Protein AF-A0A2R4MXK0-F1 (afdb_monomer)

pLDDT: mean 84.76, std 13.74, range [24.78, 97.94]

Solvent-accessible surface area (backbone atoms only — not comparable to full-atom values): 37571 Å² total; per-residue (Å²): 136,87,90,78,90,90,86,92,81,89,87,82,82,82,72,94,81,82,77,87,75,90,86,80,91,80,87,75,69,45,82,48,77,70,31,70,58,79,66,40,76,41,74,55,55,60,46,66,41,30,32,40,32,43,76,44,57,51,35,24,49,72,83,42,78,42,73,42,46,99,88,19,41,34,66,49,77,46,80,52,59,78,40,78,43,78,44,44,35,43,35,47,42,97,91,43,78,50,79,50,78,44,42,32,32,26,51,80,78,60,40,43,82,48,72,72,33,66,54,72,70,31,82,39,70,53,54,50,50,68,38,31,31,38,49,46,74,73,49,49,64,46,41,24,53,73,82,43,80,48,93,66,61,76,84,42,51,51,48,77,44,77,50,70,75,62,53,77,41,81,37,82,45,40,41,34,42,26,28,73,88,68,40,61,36,76,48,75,43,37,36,30,27,49,70,65,34,46,79,48,75,72,29,68,54,82,61,40,74,39,63,49,51,53,48,63,41,30,32,38,47,42,51,52,81,45,37,26,52,72,85,41,80,53,76,70,57,100,42,36,36,74,47,79,44,79,52,52,94,84,40,45,63,49,44,35,39,30,24,38,89,98,43,71,34,78,51,76,39,45,36,38,58,49,41,64,67,43,78,47,68,70,32,70,47,65,71,34,76,40,44,49,53,57,42,62,40,32,28,37,53,46,32,68,97,72,33,73,91,40,48,39,32,48,83,87,44,79,32,60,34,39,86,84,23,39,36,64,44,70,75,46,74,54,57,79,40,82,34,79,49,45,40,35,36,74,57,100,90,44,80,46,76,50,75,34,40,35,30,27,41,46,62,80,45,70,70,42,63,41,80,43,63,49,41,39,76,26,46,78,47,66,35,23,82,54,44,34,33,41,39,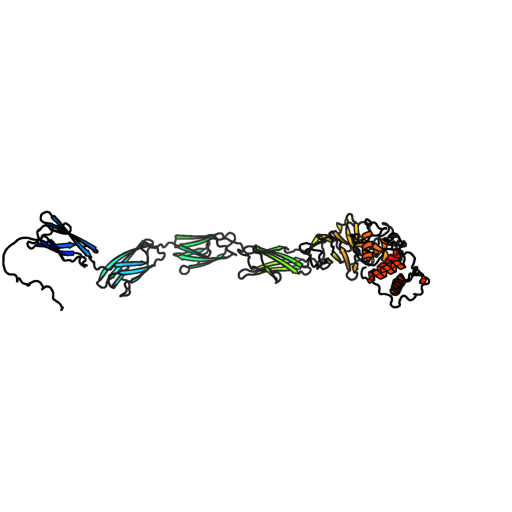39,56,60,70,62,38,88,43,85,51,50,39,37,43,28,26,44,58,63,87,83,53,63,73,59,88,63,50,62,44,80,34,34,67,32,33,38,38,41,69,50,53,80,75,37,36,38,40,34,36,41,44,51,84,88,61,50,75,67,43,62,57,9,38,18,34,25,39,54,78,57,96,24,41,68,45,50,47,38,21,29,44,38,80,90,78,38,31,34,35,28,65,38,70,41,56,47,39,34,30,32,32,20,38,68,61,82,35,78,67,36,65,92,39,98,40,32,72,42,44,44,34,32,43,26,17,54,31,41,76,58,80,48,99,64,40,55,54,43,79,42,65,34,28,42,45,56,49,26,40,29,51,18,34,64,69,63,52,65,65,39,86,65,90,82,74,85,36,83,72,57,58,88,84,41,87,58,42,26,22,43,48,31,28,37,75,72,64,43,47,74,61,79,52,95,52,28,56,56,43,82,44,66,34,27,39,35,58,50,36,38,30,51,30,54,68,62,64,55,71,77,44,92,72,79,48,70,83,86,75,38,79,51,53,86,66,44,52,79,87,27,39,46,30,48,42,35,34,43,76,70,62,71,49,79,48,83,45,93,49,32,59,57,38,75,40,64,32,23,43,34,62,48,28,50,49,49,49,54,46,28,48,76,70,68,42,83

Mean predicted aligned error: 18.66 Å

Radius of gyration: 63.85 Å; Cα contacts (8 Å, |Δi|>4): 1465; chains: 1; bounding box: 92×84×189 Å

Secondary structure (DSSP, 8-state):
-------S---S-----------------EEEEEESPTT-EESSSEEEEEEEEES-SEEEETTEEEPPPTTSEEEEEEE--SEEEEEEEEEEETTEEEEEEEEEEE-----EEEEEESPTTEEESSSEEEEEEEEESS-EEEEEETTEEE---TT-SEEEEEEE-PPSEEEEEEEEEEETTS-EEEEEEEEEE--S-EEEEEESPTTPEEPSSEEEEEEEEES-SEEEETTEEE--BTTEEEEEEE--TT-SEEEEEEEETTEEEEEEEE-EE----EEEEEESPTTEEES-SEEEEEEEEES-S--TT-EEEETTEEEEPPTTSEEEEEEEE--SEEEEEEEEEE-SS-EEEEEEEEEE-SSPPTT-EEEE---TT-EEEEEGGGTEEEEE-TTS--SS--EEEEEPPGGGS---SSSEEEEEEEEEEES--TT-EEEEEEPPTT--HHHHHTEEEEEE-STT-EEE---EEETTTTEEEEEE-SSEEEEEEEE----TTTTT-TTHHHHHHHHTTTSS--SSSS---TTSBPBHHHHHHHHHHHTTPPP--S--S--TT--TT-TTHHHHHHHHHTTS----BTTB--TTSBPBHHHHHHHHHHHTTPPPPTTS----S-TTGGGS-GGGHHHHHHHHHTTS---SBTTB--TTSBPBHHHHHHHHHHHHHHTT--

Sequence (678 aa):
MKRQRWLSLILLLLVWLGTGSALSQGAEVALVVESPLEGARVTTGQIDVRGYLRGSTELTVNGNTVSVGSDGSWITQIQLTPGANRIELVARISGQTLKKYLNLFYADGLPVITINQPADQGLVRASSLNLTGEVAEGVLAAVYLNGSQQSVTTGVNTFNLTLSGLKPGANNIKVSAVDSEGDSREKNLTVWYDDSPALEVTEPGPGQQINGNTVVVKGKAWNVDKLLINDQQVSVSGNSFSYTLVVNDKTDKITLVGSKGNRSVTVEIQVKYAGKPELVIDSPGSGSKVYSNVISISGHLLGLADYSGLEAVVNKNKYSFNTRGYFTADNILLKPGKNTVKVEVKTANLTLSKSIDIYYIEQPQTGASIRLQPAISGGNFKLWGGMVQLTVPPGVFSGNEYLRVRSENPRDYTISGGGRVFAGPVLSIEGLGEQGVTLTVKTAPGLSSEQGRRLDLYRYNGDGNWEPLAGVADSRKGTVTAWLPGNGVYAVLADVRVYADVEGHWAQEDIEALLARGIMSPDSSTSFRPDRALTRAELAVILAKALGLQPLNNNYLYFTDLSTGDARYPYIQAVIRAGYMKGTGNGRFNPYGTVTRAEFMTILSRAGNWAAARDGGTSPGFRDWAQVPWWAKNAITVALQKGYINGVKPGVLAPRAAITKAQAARLLVKMMTELKRI

Organism: Carboxydocella thermautotrophica (NCBI:txid178899)

Nearest PDB structures (foldseek):
  1e07-assembly1_A  TM=2.301E-01  e=1.152E-09  Homo sapiens
  9flv-assembly1_A  TM=2.576E-01  e=3.084E-08  Aureispira sp. CCB-QB1
  7uwu-assembly2_B  TM=2.288E-01  e=1.060E-04  Ruminococcus bromii L2-63
  7uwu-assembly1_A  TM=2.225E-01  e=1.588E-04  Ruminococcus bromii L2-63
  7uwv-assembly1_A  TM=1.871E-01  e=9.579E-05  Ruminococcus bromii L2-63

InterPro domains:
  IPR001119 S-layer homology domain [PF00395] (499-540)
  IPR001119 S-layer homology domain [PF00395] (559-600)
  IPR001119 S-layer homology domain [PF00395] (622-665)
  IPR001119 S-layer homology domain [PS51272] (494-557)
  IPR001119 S-layer homology domain [PS51272] (558-618)
  IPR001119 S-layer homology domain [PS51272] (619-678)
  IPR013783 Immunoglobulin-like fold [G3DSA:2.60.40.10] (28-104)
  IPR013783 Immunoglobulin-like fold [G3DSA:2.60.40.10] (110-193)
  IPR013783 Immunoglobulin-like fold [G3DSA:2.60.40.10] (195-273)
  IPR013783 Immunoglobulin-like fold [G3DSA:2.60.40.10] (275-361)
  IPR051465 Cell Envelope Structural Component [PTHR43308] (480-563)

Structure (mmCIF, N/CA/C/O backbone):
data_AF-A0A2R4MXK0-F1
#
_entry.id   AF-A0A2R4MXK0-F1
#
loop_
_atom_site.group_PDB
_atom_site.id
_atom_site.type_symbol
_atom_site.label_atom_id
_atom_site.label_alt_id
_atom_site.label_comp_id
_atom_site.label_asym_id
_atom_site.label_entity_id
_atom_site.label_seq_id
_atom_site.pdbx_PDB_ins_code
_atom_site.Cartn_x
_atom_site.Cartn_y
_atom_site.Cartn_z
_atom_site.occupancy
_atom_site.B_iso_or_equiv
_atom_site.auth_seq_id
_atom_site.auth_comp_id
_atom_site.auth_asym_id
_atom_site.auth_atom_id
_atom_site.pdbx_PDB_model_num
ATOM 1 N N . MET A 1 1 ? -18.598 12.485 127.516 1.00 31.27 1 MET A N 1
ATOM 2 C CA . MET A 1 1 ? -17.846 12.460 128.793 1.00 31.27 1 MET A CA 1
ATOM 3 C C . MET A 1 1 ? -16.493 13.145 128.605 1.00 31.27 1 MET A C 1
ATOM 5 O O . MET A 1 1 ? -15.719 12.673 127.793 1.00 31.27 1 MET A O 1
ATOM 9 N N . LYS A 1 2 ? -16.238 14.189 129.412 1.00 30.92 2 LYS A N 1
ATOM 10 C CA . LYS A 1 2 ? -14.947 14.818 129.794 1.00 30.92 2 LYS A CA 1
ATOM 11 C C . LYS A 1 2 ? -14.123 15.635 128.766 1.00 30.92 2 LYS A C 1
ATOM 13 O O . LYS A 1 2 ? -13.623 15.092 127.796 1.00 30.92 2 LYS A O 1
ATOM 18 N N . ARG A 1 3 ? -13.829 16.877 129.223 1.00 30.16 3 ARG A N 1
ATOM 19 C CA . ARG A 1 3 ? -12.851 17.919 128.790 1.00 30.16 3 ARG A CA 1
ATOM 20 C C . ARG A 1 3 ? -13.340 18.806 127.633 1.00 30.16 3 ARG A C 1
ATOM 22 O O . ARG A 1 3 ? -13.665 18.267 126.596 1.00 30.16 3 ARG A O 1
ATOM 29 N N . GLN A 1 4 ? -13.462 20.137 127.708 1.00 29.77 4 GLN A N 1
ATOM 30 C CA . GLN A 1 4 ? -13.053 21.250 128.604 1.00 29.77 4 GLN A CA 1
ATOM 31 C C . GLN A 1 4 ? -14.028 22.416 128.262 1.00 29.77 4 GLN A C 1
ATOM 33 O O . GLN A 1 4 ? -14.260 22.642 127.086 1.00 29.77 4 GLN A O 1
ATOM 38 N N . ARG A 1 5 ? -14.835 23.046 129.135 1.00 30.55 5 ARG A N 1
ATOM 39 C CA . ARG A 1 5 ? -14.575 24.025 130.218 1.00 30.55 5 ARG A CA 1
ATOM 40 C C . ARG A 1 5 ? -13.545 25.127 129.886 1.00 30.55 5 ARG A C 1
ATOM 42 O O . ARG A 1 5 ? -12.408 24.794 129.589 1.00 30.55 5 ARG A O 1
ATOM 49 N N . TRP A 1 6 ? -13.968 26.378 130.142 1.00 26.81 6 TRP A N 1
ATOM 50 C CA . TRP A 1 6 ? -13.219 27.643 130.334 1.00 26.81 6 TRP A CA 1
ATOM 51 C C . TRP A 1 6 ? -13.165 28.634 129.157 1.00 26.81 6 TRP A C 1
ATOM 53 O O . TRP A 1 6 ? -12.230 28.602 128.373 1.00 26.81 6 TRP A O 1
ATOM 63 N N . LEU A 1 7 ? -14.129 29.569 129.110 1.00 27.81 7 LEU A N 1
ATOM 64 C CA . LEU A 1 7 ? -13.904 31.034 129.139 1.00 27.81 7 LEU A CA 1
ATOM 65 C C . LEU A 1 7 ? -15.253 31.781 129.058 1.00 27.81 7 LEU A C 1
ATOM 67 O O . LEU A 1 7 ? -15.588 32.457 128.095 1.00 27.81 7 LEU A O 1
ATOM 71 N N . SER A 1 8 ? -16.044 31.653 130.122 1.00 28.61 8 SER A N 1
ATOM 72 C CA . SER A 1 8 ? -17.134 32.579 130.456 1.00 28.61 8 SER A CA 1
ATOM 73 C C . SER A 1 8 ? -16.864 33.085 131.869 1.00 28.61 8 SER A C 1
ATOM 75 O O . SER A 1 8 ? -17.585 32.762 132.803 1.00 28.61 8 SER A O 1
ATOM 77 N N . LEU A 1 9 ? -15.709 33.732 132.045 1.00 28.45 9 LEU A N 1
ATOM 78 C CA . LEU A 1 9 ? -15.285 34.344 133.307 1.00 28.45 9 LEU A CA 1
ATOM 79 C C . LEU A 1 9 ? -14.120 35.321 133.064 1.00 28.45 9 LEU A C 1
ATOM 81 O O . LEU A 1 9 ? -13.025 35.161 133.584 1.00 28.45 9 LEU A O 1
ATOM 85 N N . ILE A 1 10 ? -14.367 36.332 132.233 1.00 30.06 10 ILE A N 1
ATOM 86 C CA . ILE A 1 10 ? -13.668 37.623 132.284 1.00 30.06 10 ILE A CA 1
ATOM 87 C C . ILE A 1 10 ? -14.752 38.676 132.076 1.00 30.06 10 ILE A C 1
ATOM 89 O O . ILE A 1 10 ? -15.032 39.032 130.941 1.00 30.06 10 ILE A O 1
ATOM 93 N N . LEU A 1 11 ? -15.429 39.073 133.158 1.00 28.28 11 LEU A N 1
ATOM 94 C CA . LEU A 1 11 ? -15.856 40.457 133.416 1.00 28.28 11 LEU A CA 1
ATOM 95 C C . LEU A 1 11 ? -16.577 40.550 134.778 1.00 28.28 11 LEU A C 1
ATOM 97 O O . LEU A 1 11 ? -17.761 40.841 134.878 1.00 28.28 11 LEU A O 1
ATOM 101 N N . LEU A 1 12 ? -15.836 40.304 135.859 1.00 27.31 12 LEU A N 1
ATOM 102 C CA . LEU A 1 12 ? -16.063 40.978 137.138 1.00 27.31 12 LEU A CA 1
ATOM 103 C C . LEU A 1 12 ? -14.672 41.358 137.680 1.00 27.31 12 LEU A C 1
ATOM 105 O O . LEU A 1 12 ? -13.827 40.483 137.838 1.00 27.31 12 LEU A O 1
ATOM 109 N N . LEU A 1 13 ? -14.467 42.655 137.946 1.00 24.78 13 LEU A N 1
ATOM 110 C CA . LEU A 1 13 ? -13.301 43.311 138.574 1.00 24.78 13 LEU A CA 1
ATOM 111 C C . LEU A 1 13 ? -12.012 43.548 137.743 1.00 24.78 13 LEU A C 1
ATOM 113 O O . LEU A 1 13 ? -10.981 42.920 137.953 1.00 24.78 13 LEU A O 1
ATOM 117 N N . LEU A 1 14 ? -12.027 44.616 136.939 1.00 29.86 14 LEU A N 1
ATOM 118 C CA . LEU A 1 14 ? -11.193 45.806 137.203 1.00 29.86 14 LEU A CA 1
ATOM 119 C C . LEU A 1 14 ? -12.194 46.886 137.674 1.00 29.86 14 LEU A C 1
ATOM 121 O O . LEU A 1 14 ? -13.097 47.237 136.925 1.00 29.86 14 LEU A O 1
ATOM 125 N N . VAL A 1 15 ? -12.283 47.213 138.973 1.00 29.09 15 VAL A N 1
ATOM 126 C CA . VAL A 1 15 ? -11.444 48.235 139.637 1.00 29.09 15 VAL A CA 1
ATOM 127 C C . VAL A 1 15 ? -11.585 49.544 138.842 1.00 29.09 15 VAL A C 1
ATOM 129 O O . VAL A 1 15 ? -10.929 49.715 137.828 1.00 29.09 15 VAL A O 1
ATOM 132 N N . TRP A 1 16 ? -12.507 50.466 139.135 1.00 25.34 16 TRP A N 1
ATOM 133 C CA . TRP A 1 16 ? -12.714 51.163 140.414 1.00 25.34 16 TRP A CA 1
ATOM 134 C C . TRP A 1 16 ? -11.424 51.338 141.223 1.00 25.34 16 TRP A C 1
ATOM 136 O O . TRP A 1 16 ? -11.273 50.781 142.302 1.00 25.34 16 TRP A O 1
ATOM 146 N N . LEU A 1 17 ? -10.488 52.114 140.672 1.00 26.23 17 LEU A N 1
ATOM 147 C CA . LEU A 1 17 ? -9.588 52.984 141.431 1.00 26.23 17 LEU A CA 1
ATOM 148 C C . LEU A 1 17 ? -9.514 54.317 140.678 1.00 26.23 17 LEU A C 1
ATOM 150 O O . LEU A 1 17 ? -9.030 54.388 139.555 1.00 26.23 17 LEU A O 1
ATOM 154 N N . GLY A 1 18 ? -10.078 55.346 141.299 1.00 25.62 18 GLY A N 1
ATOM 155 C CA . GLY A 1 18 ? -10.269 56.677 140.729 1.00 25.62 18 GLY A CA 1
ATOM 156 C C . GLY A 1 18 ? -11.284 57.447 141.563 1.00 25.62 18 GLY A C 1
ATOM 157 O O . GLY A 1 18 ? -12.409 57.683 141.144 1.00 25.62 18 GLY A O 1
ATOM 158 N N . THR A 1 19 ? -10.889 57.710 142.803 1.00 31.64 19 THR A N 1
ATOM 159 C CA . THR A 1 19 ? -11.546 58.519 143.834 1.00 31.64 19 THR A CA 1
ATOM 160 C C . THR A 1 19 ? -12.061 59.872 143.331 1.00 31.64 19 THR A C 1
ATOM 162 O O . THR A 1 19 ? -11.397 60.466 142.496 1.00 31.64 19 THR A O 1
ATOM 165 N N . GLY A 1 20 ? -13.161 60.368 143.923 1.00 25.83 20 GLY A N 1
ATOM 166 C CA . GLY A 1 20 ? -13.519 61.788 144.145 1.00 25.83 20 GLY A CA 1
ATOM 167 C C . GLY A 1 20 ? -13.175 62.811 143.045 1.00 25.83 20 GLY A C 1
ATOM 168 O O . GLY A 1 20 ? -12.022 63.078 142.755 1.00 25.83 20 GLY A O 1
ATOM 169 N N . SER A 1 21 ? -14.106 63.572 142.485 1.00 28.80 21 SER A N 1
ATOM 170 C CA . SER A 1 21 ? -15.237 64.239 143.132 1.00 28.80 21 SER A CA 1
ATOM 171 C C . SER A 1 21 ? -16.266 64.580 142.055 1.00 28.80 21 SER A C 1
ATOM 173 O O . SER A 1 21 ? -15.908 64.735 140.895 1.00 28.80 21 SER A O 1
ATOM 175 N N . ALA A 1 22 ? -17.529 64.662 142.459 1.00 35.00 22 ALA A N 1
ATOM 176 C CA . ALA A 1 22 ? -18.710 64.923 141.644 1.00 35.00 22 ALA A CA 1
ATOM 177 C C . ALA A 1 22 ? -18.566 65.951 140.495 1.00 35.00 22 ALA A C 1
ATOM 179 O O . ALA A 1 22 ? -17.765 66.879 140.582 1.00 35.00 22 ALA A O 1
ATOM 180 N N . LEU A 1 23 ? -19.522 65.833 139.550 1.00 28.16 23 LEU A N 1
ATOM 181 C CA . LEU A 1 23 ? -19.864 66.691 138.392 1.00 28.16 23 LEU A CA 1
ATOM 182 C C . LEU A 1 23 ? -19.216 66.202 137.074 1.00 28.16 23 LEU A C 1
ATOM 184 O O . LEU A 1 23 ? -18.028 65.935 137.042 1.00 28.16 23 LEU A O 1
ATOM 188 N N . SER A 1 24 ? -19.883 66.046 135.926 1.00 30.84 24 SER A N 1
ATOM 189 C CA . SER A 1 24 ? -21.274 66.267 135.505 1.00 30.84 24 SER A CA 1
ATOM 190 C C . SER A 1 24 ? -21.429 65.836 134.028 1.00 30.84 24 SER A C 1
ATOM 192 O O . SER A 1 24 ? -20.522 66.079 133.245 1.00 30.84 24 SER A O 1
ATOM 194 N N . GLN A 1 25 ? -22.594 65.276 133.672 1.00 35.97 25 GLN A N 1
ATOM 195 C CA . GLN A 1 25 ? -23.318 65.393 132.384 1.00 35.97 25 GLN A CA 1
ATOM 196 C C . GLN A 1 25 ? -22.587 65.254 131.025 1.00 35.97 25 GLN A C 1
ATOM 198 O O . GLN A 1 25 ? -21.824 66.118 130.613 1.00 35.97 25 GLN A O 1
ATOM 203 N N . GLY A 1 26 ? -23.022 64.251 130.244 1.00 37.62 26 GLY A N 1
ATOM 204 C CA . GLY A 1 26 ? -22.873 64.189 128.782 1.00 37.62 26 GLY A CA 1
ATOM 205 C C . GLY A 1 26 ? -23.032 62.769 128.220 1.00 37.62 26 GLY A C 1
ATOM 206 O O . GLY A 1 26 ? -22.044 62.147 127.857 1.00 37.62 26 GLY A O 1
ATOM 207 N N . ALA A 1 27 ? -24.248 62.208 128.199 1.00 44.72 27 ALA A N 1
ATOM 208 C CA . ALA A 1 27 ? -24.494 60.857 127.678 1.00 44.72 27 ALA A CA 1
ATOM 209 C C . ALA A 1 27 ? -24.364 60.813 126.139 1.00 44.72 27 ALA A C 1
ATOM 211 O O . ALA A 1 27 ? -25.255 61.276 125.429 1.00 44.72 27 ALA A O 1
ATOM 212 N N . GLU A 1 28 ? -23.261 60.256 125.631 1.00 57.94 28 GLU A N 1
ATOM 213 C CA . GLU A 1 28 ? -23.037 60.010 124.201 1.00 57.94 28 GLU A CA 1
ATOM 214 C C . GLU A 1 28 ? -23.981 58.903 123.688 1.00 57.94 28 GLU A C 1
ATOM 216 O O . GLU A 1 28 ? -24.135 57.840 124.298 1.00 57.94 28 GLU A O 1
ATOM 221 N N . VAL A 1 29 ? -24.671 59.190 122.586 1.00 64.81 29 VAL A N 1
ATOM 222 C CA . VAL A 1 29 ? -25.724 58.361 121.987 1.00 64.81 29 VAL A CA 1
ATOM 223 C C . VAL A 1 29 ? -25.094 57.323 121.046 1.00 64.81 29 VAL A C 1
ATOM 225 O O . VAL A 1 29 ? -24.342 57.707 120.156 1.00 64.81 29 VAL A O 1
ATOM 228 N N . ALA A 1 30 ? -25.400 56.023 121.184 1.00 78.56 30 ALA A N 1
ATOM 229 C CA . ALA A 1 30 ? -24.770 54.968 120.367 1.00 78.56 30 ALA A CA 1
ATOM 230 C C . ALA A 1 30 ? -25.658 53.729 120.144 1.00 78.56 30 ALA A C 1
ATOM 232 O O . ALA A 1 30 ? -26.300 53.267 121.085 1.00 78.56 30 ALA A O 1
ATOM 233 N N . LEU A 1 31 ? -25.627 53.153 118.928 1.00 86.75 31 LEU A N 1
ATOM 234 C CA . LEU A 1 31 ? -26.217 51.848 118.569 1.00 86.75 31 LEU A CA 1
ATOM 235 C C . LEU A 1 31 ? -25.108 50.830 118.236 1.00 86.75 31 LEU A C 1
ATOM 237 O O . LEU A 1 31 ? -24.408 50.970 117.229 1.00 86.75 31 LEU A O 1
ATOM 241 N N . VAL A 1 32 ? -24.971 49.783 119.051 1.00 86.88 32 VAL A N 1
ATOM 242 C CA . VAL A 1 32 ? -23.939 48.738 118.929 1.00 86.88 32 VAL A CA 1
ATOM 243 C C . VAL A 1 32 ? -24.594 47.362 118.794 1.00 86.88 32 VAL A C 1
ATOM 245 O O . VAL A 1 32 ? -25.560 47.075 119.490 1.00 86.88 32 VAL A O 1
ATOM 248 N N . VAL A 1 33 ? -24.052 46.514 117.911 1.00 88.25 33 VAL A N 1
ATOM 249 C CA . VAL A 1 33 ? -24.412 45.089 117.776 1.00 88.25 33 VAL A CA 1
ATOM 250 C C . VAL A 1 33 ? -23.239 44.278 118.303 1.00 88.25 33 VAL A C 1
ATOM 252 O O . VAL A 1 33 ? -22.118 44.479 117.838 1.00 88.25 33 VAL A O 1
ATOM 255 N N . GLU A 1 34 ? -23.491 43.403 119.267 1.00 89.12 34 GLU A N 1
ATOM 256 C CA . GLU A 1 34 ? -22.467 42.576 119.912 1.00 89.12 34 GLU A CA 1
ATOM 257 C C . GLU A 1 34 ? -22.385 41.177 119.301 1.00 89.12 34 GLU A C 1
ATOM 259 O O . GLU A 1 34 ? -21.306 40.593 119.218 1.00 89.12 34 GLU A O 1
ATOM 264 N N . SER A 1 35 ? -23.519 40.613 118.882 1.00 84.56 35 SER A N 1
ATOM 265 C CA . SER A 1 35 ? -23.573 39.253 118.354 1.00 84.56 35 SER A CA 1
ATOM 266 C C . SER A 1 35 ? -24.806 39.054 117.462 1.00 84.56 35 SER A C 1
ATOM 268 O O . SER A 1 35 ? -25.861 39.585 117.812 1.00 84.56 35 SER A O 1
ATOM 270 N N . PRO A 1 36 ? -24.703 38.289 116.356 1.00 89.06 36 PRO A N 1
ATOM 271 C CA . PRO A 1 36 ? -23.458 37.758 115.798 1.00 89.06 36 PRO A CA 1
ATOM 272 C C . PRO A 1 36 ? -22.573 38.860 115.193 1.00 89.06 36 PRO A C 1
ATOM 274 O O . PRO A 1 36 ? -23.002 39.998 115.010 1.00 89.06 36 PRO A O 1
ATOM 277 N N . LEU A 1 37 ? -21.309 38.516 114.926 1.00 87.81 37 LEU A N 1
ATOM 278 C CA . LEU A 1 37 ? -20.359 39.410 114.261 1.00 87.81 37 LEU A CA 1
ATOM 279 C C . LEU A 1 37 ? -20.675 39.518 112.761 1.00 87.81 37 LEU A C 1
ATOM 281 O O . LEU A 1 37 ? -21.205 38.584 112.159 1.00 87.81 37 LEU A O 1
ATOM 285 N N . GLU A 1 38 ? -20.305 40.646 112.156 1.00 87.44 38 GLU A N 1
ATOM 286 C CA . GLU A 1 38 ? -20.416 40.866 110.709 1.00 87.44 38 GLU A CA 1
ATOM 287 C C . GLU A 1 38 ? -19.688 39.761 109.923 1.00 87.44 38 GLU A C 1
ATOM 289 O O . GLU A 1 38 ? -18.523 39.464 110.187 1.00 87.44 38 GLU A O 1
ATOM 294 N N . GLY A 1 39 ? -20.377 39.152 108.957 1.00 83.44 39 GLY A N 1
ATOM 295 C CA . GLY A 1 39 ? -19.856 38.093 108.089 1.00 83.44 39 GLY A CA 1
ATOM 296 C C . GLY A 1 39 ? -19.910 36.675 108.667 1.00 83.44 39 GLY A C 1
ATOM 297 O O . GLY A 1 39 ? -19.369 35.755 108.050 1.00 83.44 39 GLY A O 1
ATOM 298 N N . ALA A 1 40 ? -20.538 36.460 109.827 1.00 81.19 40 ALA A N 1
ATOM 299 C CA . ALA A 1 40 ? -20.591 35.139 110.453 1.00 81.19 40 ALA A CA 1
ATOM 300 C C . ALA A 1 40 ? -21.249 34.072 109.549 1.00 81.19 40 ALA A C 1
ATOM 302 O O . ALA A 1 40 ? -22.261 34.320 108.889 1.00 81.19 40 ALA A O 1
ATOM 303 N N . ARG A 1 41 ? -20.689 32.854 109.559 1.00 80.00 41 ARG A N 1
ATOM 304 C CA . ARG A 1 41 ? -21.346 31.652 109.028 1.00 80.00 41 ARG A CA 1
ATOM 305 C C . ARG A 1 41 ? -22.075 30.944 110.156 1.00 80.00 41 ARG A C 1
ATOM 307 O O . ARG A 1 41 ? -21.473 30.653 111.187 1.00 80.00 41 ARG A O 1
ATOM 314 N N . VAL A 1 42 ? -23.353 30.670 109.947 1.00 79.44 42 VAL A N 1
ATOM 315 C CA . VAL A 1 42 ? -24.214 29.993 110.915 1.00 79.44 42 VAL A CA 1
ATOM 316 C C . VAL A 1 42 ? -24.807 28.741 110.287 1.00 79.44 42 VAL A C 1
ATOM 318 O O . VAL A 1 42 ? -24.956 28.651 109.070 1.00 79.44 42 VAL A O 1
ATOM 321 N N . THR A 1 43 ? -25.118 27.760 111.123 1.00 74.12 43 THR A N 1
ATOM 322 C CA . THR A 1 43 ? -25.694 26.470 110.715 1.00 74.12 43 THR A CA 1
ATOM 323 C C . THR A 1 43 ? -27.136 26.309 111.188 1.00 74.12 43 THR A C 1
ATOM 325 O O . THR A 1 43 ? -27.744 25.260 111.003 1.00 74.12 43 THR A O 1
ATOM 328 N N . THR A 1 44 ? -27.710 27.351 111.796 1.00 76.50 44 THR A N 1
ATOM 329 C CA . THR A 1 44 ? -29.104 27.379 112.239 1.00 76.50 44 THR A CA 1
ATOM 330 C C . THR A 1 44 ? -29.860 28.474 111.499 1.00 76.50 44 THR A C 1
ATOM 332 O O . THR A 1 44 ? -29.380 29.600 111.370 1.00 76.50 44 THR A O 1
ATOM 335 N N . GLY A 1 45 ? -31.074 28.156 111.047 1.00 79.19 45 GLY A N 1
ATOM 336 C CA . GLY A 1 45 ? -31.955 29.103 110.358 1.00 79.19 45 GLY A CA 1
ATOM 337 C C . GLY A 1 45 ? -32.566 30.165 111.266 1.00 79.19 45 GLY A C 1
ATOM 338 O O . GLY A 1 45 ? -33.280 31.027 110.787 1.00 79.19 45 GLY A O 1
ATOM 339 N N . GLN A 1 46 ? -32.291 30.135 112.567 1.00 87.00 46 GLN A N 1
ATOM 340 C CA . GLN A 1 46 ? -32.760 31.130 113.519 1.00 87.00 46 GLN A CA 1
ATOM 341 C C . GLN A 1 46 ? -31.605 31.508 114.447 1.00 87.00 46 GLN A C 1
ATOM 343 O O . GLN A 1 46 ? -30.916 30.627 114.971 1.00 87.00 46 GLN A O 1
ATOM 348 N N . ILE A 1 47 ? -31.378 32.807 114.626 1.00 90.25 47 ILE A N 1
ATOM 349 C CA . ILE A 1 47 ? -30.273 33.346 115.428 1.00 90.25 47 ILE A CA 1
ATOM 350 C C . ILE A 1 47 ? -30.755 34.469 116.341 1.00 90.25 47 ILE A C 1
ATOM 352 O O . ILE A 1 47 ? -31.676 35.203 115.993 1.00 90.25 47 ILE A O 1
ATOM 356 N N . ASP A 1 48 ? -30.088 34.644 117.478 1.00 91.25 48 ASP A N 1
ATOM 357 C CA . ASP A 1 48 ? -30.276 35.823 118.318 1.00 91.25 48 ASP A CA 1
ATOM 358 C C . ASP A 1 48 ? -29.311 36.928 117.890 1.00 91.25 48 ASP A C 1
ATOM 360 O O . ASP A 1 48 ? -28.093 36.735 117.880 1.00 91.25 48 ASP A O 1
ATOM 364 N N . VAL A 1 49 ? -29.859 38.099 117.575 1.00 91.31 49 VAL A N 1
ATOM 365 C CA . VAL A 1 49 ? -29.110 39.336 117.358 1.00 91.31 49 VAL A CA 1
ATOM 366 C C . VAL A 1 49 ? -29.264 40.210 118.595 1.00 91.31 49 VAL A C 1
ATOM 368 O O . VAL A 1 49 ? -30.380 40.540 118.994 1.00 91.31 49 VAL A O 1
ATOM 371 N N . ARG A 1 50 ? -28.148 40.592 119.211 1.00 93.06 50 ARG A N 1
ATOM 372 C CA . ARG A 1 50 ? -28.119 41.365 120.460 1.00 93.06 50 ARG A CA 1
ATOM 373 C C . ARG A 1 50 ? -27.095 42.481 120.435 1.00 93.06 50 ARG A C 1
ATOM 375 O O . ARG A 1 50 ? -26.093 42.405 119.717 1.00 93.06 50 ARG A O 1
ATOM 382 N N . GLY A 1 51 ? -27.330 43.490 121.260 1.00 91.94 51 GLY A N 1
ATOM 383 C CA . GLY A 1 51 ? -26.406 44.593 121.459 1.00 91.94 51 GLY A CA 1
ATOM 384 C C . GLY A 1 51 ? -26.901 45.619 122.471 1.00 91.94 51 GLY A C 1
ATOM 385 O O . GLY A 1 51 ? -27.753 45.324 123.307 1.00 91.94 51 GLY A O 1
ATOM 386 N N . TYR A 1 52 ? -26.362 46.834 122.377 1.00 88.50 52 TYR A N 1
ATOM 387 C CA . TYR A 1 52 ? -26.678 47.947 123.272 1.00 88.50 52 TYR A CA 1
ATOM 388 C C . TYR A 1 52 ? -27.090 49.196 122.482 1.00 88.50 52 TYR A C 1
ATOM 390 O O . TYR A 1 52 ? -26.493 49.526 121.454 1.00 88.50 52 TYR A O 1
ATOM 398 N N . LEU A 1 53 ? -28.110 49.902 122.968 1.00 88.06 53 LEU A N 1
ATOM 399 C CA . LEU A 1 53 ? -28.552 51.212 122.499 1.00 88.06 53 LEU A CA 1
ATOM 400 C C . LEU A 1 53 ? -28.532 52.194 123.677 1.00 88.06 53 LEU A C 1
ATOM 402 O O . LEU A 1 53 ? -29.213 51.992 124.679 1.00 88.06 53 LEU A O 1
ATOM 406 N N . ARG A 1 54 ? -27.755 53.274 123.565 1.00 83.38 54 ARG A N 1
ATOM 407 C CA . ARG A 1 54 ? -27.711 54.359 124.557 1.00 83.38 54 ARG A CA 1
ATOM 408 C C . ARG A 1 54 ? -28.376 55.618 124.025 1.00 83.38 54 ARG A C 1
ATOM 410 O O . ARG A 1 54 ? -28.159 55.998 122.878 1.00 83.38 54 ARG A O 1
ATOM 417 N N . GLY A 1 55 ? -29.135 56.285 124.893 1.00 73.56 55 GLY A N 1
ATOM 418 C CA . GLY A 1 55 ? -29.785 57.568 124.608 1.00 73.56 55 GLY A CA 1
ATOM 419 C C . GLY A 1 55 ? -31.199 57.467 124.031 1.00 73.56 55 GLY A C 1
ATOM 420 O O . GLY A 1 55 ? -31.839 58.495 123.849 1.00 73.56 55 GLY A O 1
ATOM 421 N N . SER A 1 56 ? -31.708 56.260 123.773 1.00 77.81 56 SER A N 1
ATOM 422 C CA . SER A 1 56 ? -33.100 56.018 123.379 1.00 77.81 56 SER A CA 1
ATOM 423 C C . SER A 1 56 ? -33.514 54.585 123.690 1.00 77.81 56 SER A C 1
ATOM 425 O O . SER A 1 56 ? -32.666 53.720 123.901 1.00 77.81 56 SER A O 1
ATOM 427 N N . THR A 1 57 ? -34.820 54.343 123.678 1.00 78.62 57 THR A N 1
ATOM 428 C CA . THR A 1 57 ? -35.430 53.012 123.716 1.00 78.62 57 THR A CA 1
ATOM 429 C C . THR A 1 57 ? -36.093 52.623 122.390 1.00 78.62 57 THR A C 1
ATOM 431 O O . THR A 1 57 ? -36.608 51.516 122.263 1.00 78.62 57 THR A O 1
ATOM 434 N N . GLU A 1 58 ? -36.068 53.499 121.380 1.00 87.25 58 GLU A N 1
ATOM 435 C CA . GLU A 1 58 ? -36.664 53.246 120.066 1.00 87.25 58 GLU A CA 1
ATOM 436 C C . GLU A 1 58 ? -35.665 52.559 119.123 1.00 87.25 58 GLU A C 1
ATOM 438 O O . GLU A 1 58 ? -34.864 53.222 118.456 1.00 87.25 58 GLU A O 1
ATOM 443 N N . LEU A 1 59 ? -35.739 51.226 119.038 1.00 90.44 59 LEU A N 1
ATOM 444 C CA . LEU A 1 59 ? -34.988 50.395 118.093 1.00 90.44 59 LEU A CA 1
ATOM 445 C C . LEU A 1 59 ? -35.938 49.564 117.230 1.00 90.44 59 LEU A C 1
ATOM 447 O O . LEU A 1 59 ? -36.903 48.990 117.728 1.00 90.44 59 LEU A O 1
ATOM 451 N N . THR A 1 60 ? -35.620 49.430 115.946 1.00 90.06 60 THR A N 1
ATOM 452 C CA . THR A 1 60 ? -36.206 48.416 115.067 1.00 90.06 60 THR A CA 1
ATOM 453 C C . THR A 1 60 ? -35.116 47.561 114.431 1.00 90.06 60 THR A C 1
ATOM 455 O O . THR A 1 60 ? -34.041 48.065 114.100 1.00 90.06 60 THR A O 1
ATOM 458 N N . VAL A 1 61 ? -35.392 46.273 114.246 1.00 90.00 61 VAL A N 1
ATOM 459 C CA . VAL A 1 61 ? -34.531 45.328 113.525 1.00 90.00 61 VAL A CA 1
ATOM 460 C C . VAL A 1 61 ? -35.368 44.662 112.437 1.00 90.00 61 VAL A C 1
ATOM 462 O O . VAL A 1 61 ? -36.434 44.117 112.715 1.00 90.00 61 VAL A O 1
ATOM 465 N N . ASN A 1 62 ? -34.928 44.774 111.183 1.00 88.81 62 ASN A N 1
ATOM 466 C CA . ASN A 1 62 ? -35.697 44.450 109.977 1.00 88.81 62 ASN A CA 1
ATOM 467 C C . ASN A 1 62 ? -37.103 45.079 109.979 1.00 88.81 62 ASN A C 1
ATOM 469 O O . ASN A 1 62 ? -38.080 44.455 109.577 1.00 88.81 62 ASN A O 1
ATOM 473 N N . GLY A 1 63 ? -37.206 46.315 110.479 1.00 84.38 63 GLY A N 1
ATOM 474 C CA . GLY A 1 63 ? -38.465 47.058 110.582 1.00 84.38 63 GLY A CA 1
ATOM 475 C C . GLY A 1 63 ? -39.355 46.690 111.777 1.00 84.38 63 GLY A C 1
ATOM 476 O O . GLY A 1 63 ? -40.311 47.414 112.039 1.00 84.38 63 GLY A O 1
ATOM 477 N N . ASN A 1 64 ? -39.033 45.642 112.544 1.00 86.75 64 ASN A N 1
ATOM 478 C CA . ASN A 1 64 ? -39.791 45.253 113.738 1.00 86.75 64 ASN A CA 1
ATOM 479 C C . ASN A 1 64 ? -39.248 45.953 114.985 1.00 86.75 64 ASN A C 1
ATOM 481 O O . ASN A 1 64 ? -38.043 45.909 115.229 1.00 86.75 64 ASN A O 1
ATOM 485 N N . THR A 1 65 ? -40.115 46.571 115.791 1.00 87.25 65 THR A N 1
ATOM 486 C CA . THR A 1 65 ? -39.718 47.231 117.046 1.00 87.25 65 THR A CA 1
ATOM 487 C C . THR A 1 65 ? -39.165 46.225 118.051 1.00 87.25 65 THR A C 1
ATOM 489 O O . THR A 1 65 ? -39.794 45.207 118.332 1.00 87.25 65 THR A O 1
ATOM 492 N N . VAL A 1 66 ? -37.994 46.527 118.610 1.00 90.69 66 VAL A N 1
ATOM 493 C CA . VAL A 1 66 ? -37.308 45.713 119.616 1.00 90.69 66 VAL A CA 1
ATOM 494 C C . VAL A 1 66 ? -37.299 46.470 120.934 1.00 90.69 66 VAL A C 1
ATOM 496 O O . VAL A 1 66 ? -36.910 47.636 120.986 1.00 90.69 66 VAL A O 1
ATOM 499 N N . SER A 1 67 ? -37.727 45.806 122.006 1.00 87.88 67 SER A N 1
ATOM 500 C CA . SER A 1 67 ? -37.674 46.375 123.349 1.00 87.88 67 SER A CA 1
ATOM 501 C C . SER A 1 67 ? -36.227 46.531 123.807 1.00 87.88 67 SER A C 1
ATOM 503 O O . SER A 1 67 ? -35.452 45.575 123.794 1.00 87.88 67 SER A O 1
ATOM 505 N N . VAL A 1 68 ? -35.886 47.741 124.238 1.00 87.69 68 VAL A N 1
ATOM 506 C CA . VAL A 1 68 ? -34.579 48.082 124.801 1.00 87.69 68 VAL A CA 1
ATOM 507 C C . VAL A 1 68 ? -34.732 48.191 126.315 1.00 87.69 68 VAL A C 1
ATOM 509 O O . VAL A 1 68 ? -35.595 48.925 126.803 1.00 87.69 68 VAL A O 1
ATOM 512 N N . GLY A 1 69 ? -33.933 47.426 127.056 1.00 84.38 69 GLY A N 1
ATOM 513 C CA . GLY A 1 69 ? -33.935 47.396 128.515 1.00 84.38 69 GLY A CA 1
ATOM 514 C C . GLY A 1 69 ? -33.497 48.725 129.128 1.00 84.38 69 GLY A C 1
ATOM 515 O O . GLY A 1 69 ? -32.881 49.566 128.474 1.00 84.38 69 GLY A O 1
ATOM 516 N N . SER A 1 70 ? -33.782 48.920 130.417 1.00 80.44 70 SER A N 1
ATOM 517 C CA . SER A 1 70 ? -33.418 50.153 131.134 1.00 80.44 70 SER A CA 1
ATOM 518 C C . SER A 1 70 ? -31.905 50.400 131.212 1.00 80.44 70 SER A C 1
ATOM 520 O O . SER A 1 70 ? -31.486 51.530 131.447 1.00 80.44 70 SER A O 1
ATOM 522 N N . ASP A 1 71 ? -31.085 49.362 131.024 1.00 81.31 71 ASP A N 1
ATOM 523 C CA . ASP A 1 71 ? -29.622 49.444 130.925 1.00 81.31 71 ASP A CA 1
ATOM 524 C C . ASP A 1 71 ? -29.119 49.702 129.486 1.00 81.31 71 ASP A C 1
ATOM 526 O O . ASP A 1 71 ? -27.919 49.874 129.268 1.00 81.31 71 ASP A O 1
ATOM 530 N N . GLY A 1 72 ? -30.029 49.753 128.509 1.00 85.25 72 GLY A N 1
ATOM 531 C CA . GLY A 1 72 ? -29.755 49.920 127.084 1.00 85.25 72 GLY A CA 1
ATOM 532 C C . GLY A 1 72 ? -29.572 48.610 126.314 1.00 85.25 72 GLY A C 1
ATOM 533 O O . GLY A 1 72 ? -29.383 48.659 125.099 1.00 85.25 72 GLY A O 1
ATOM 534 N N . SER A 1 73 ? -29.608 47.447 126.968 1.00 87.62 73 SER A N 1
ATOM 535 C CA . SER A 1 73 ? -29.438 46.160 126.285 1.00 87.62 73 SER A CA 1
ATOM 536 C C . SER A 1 73 ? -30.665 45.801 125.447 1.00 87.62 73 SER A C 1
ATOM 538 O O . SER A 1 73 ? -31.802 46.126 125.794 1.00 87.62 73 SER A O 1
ATOM 540 N N . TRP A 1 74 ? -30.453 45.120 124.327 1.00 93.50 74 TRP A N 1
ATOM 541 C CA . TRP A 1 74 ? -31.532 44.582 123.506 1.00 93.50 74 TRP A CA 1
ATOM 542 C C . TRP A 1 74 ? -31.123 43.256 122.870 1.00 93.50 74 TRP A C 1
ATOM 544 O O . TRP A 1 74 ? -29.950 43.000 122.589 1.00 93.50 74 TRP A O 1
ATOM 554 N N . ILE A 1 75 ? -32.115 42.405 122.634 1.00 90.25 75 ILE A N 1
ATOM 555 C CA . ILE A 1 75 ? -31.972 41.128 121.941 1.00 90.25 75 ILE A CA 1
ATOM 556 C C . ILE A 1 75 ? -33.236 40.869 121.131 1.00 90.25 75 ILE A C 1
ATOM 558 O O . ILE A 1 75 ? -34.348 41.152 121.577 1.00 90.25 75 ILE A O 1
ATOM 562 N N . THR A 1 76 ? -33.071 40.353 119.922 1.00 91.75 76 THR A N 1
ATOM 563 C CA . THR A 1 76 ? -34.175 39.918 119.073 1.00 91.75 76 THR A CA 1
ATOM 564 C C . THR A 1 76 ? -33.754 38.711 118.260 1.00 91.75 76 THR A C 1
ATOM 566 O O . THR A 1 76 ? -32.581 38.548 117.929 1.00 91.75 76 THR A O 1
ATOM 569 N N . GLN A 1 77 ? -34.714 37.864 117.927 1.00 91.38 77 GLN A N 1
ATOM 570 C CA . GLN A 1 77 ? -34.456 36.636 117.203 1.00 91.38 77 GLN A CA 1
ATOM 571 C C . GLN A 1 77 ? -34.810 36.820 115.725 1.00 91.38 77 GLN A C 1
ATOM 573 O O . GLN A 1 77 ? -35.905 37.277 115.397 1.00 91.38 77 GLN A O 1
ATOM 578 N N . ILE A 1 78 ? -33.890 36.467 114.828 1.00 92.31 78 ILE A N 1
ATOM 579 C CA . ILE A 1 78 ? -34.034 36.640 113.381 1.00 92.31 78 ILE A CA 1
ATOM 580 C C . ILE A 1 78 ? -34.029 35.277 112.695 1.00 92.31 78 ILE A C 1
ATOM 582 O O . ILE A 1 78 ? -33.146 34.452 112.928 1.00 92.31 78 ILE A O 1
ATOM 586 N N . GLN A 1 79 ? -35.029 35.065 111.843 1.00 88.62 79 GLN A N 1
ATOM 587 C CA . GLN A 1 79 ? -35.101 33.927 110.931 1.00 88.62 79 GLN A CA 1
ATOM 588 C C . GLN A 1 79 ? -34.265 34.215 109.679 1.00 88.62 79 GLN A C 1
ATOM 590 O O . GLN A 1 79 ? -34.329 35.311 109.121 1.00 88.62 79 GLN A O 1
ATOM 595 N N . LEU A 1 80 ? -33.500 33.224 109.243 1.00 84.31 80 LEU A N 1
ATOM 596 C CA . LEU A 1 80 ? -32.575 33.248 108.121 1.00 84.31 80 LEU A CA 1
ATOM 597 C C . LEU A 1 80 ? -33.029 32.254 107.058 1.00 84.31 80 LEU A C 1
ATOM 599 O O . LEU A 1 80 ? -33.486 31.153 107.363 1.00 84.31 80 LEU A O 1
ATOM 603 N N . THR A 1 81 ? -32.831 32.607 105.796 1.00 80.31 81 THR A N 1
ATOM 604 C CA . THR A 1 81 ? -32.988 31.680 104.669 1.00 80.31 81 THR A CA 1
ATOM 605 C C . THR A 1 81 ? -31.647 31.026 104.329 1.00 80.31 81 THR A C 1
ATOM 607 O O . THR A 1 81 ? -30.632 31.723 104.419 1.00 80.31 81 THR A O 1
ATOM 610 N N . PRO A 1 82 ? -31.588 29.734 103.939 1.00 77.38 82 PRO A N 1
ATOM 611 C CA . PRO A 1 82 ? -30.340 29.106 103.500 1.00 77.38 82 PRO A CA 1
ATOM 612 C C . PRO A 1 82 ? -29.626 29.951 102.437 1.00 77.38 82 PRO A C 1
ATOM 614 O O . PRO A 1 82 ? -30.245 30.411 101.476 1.00 77.38 82 PRO A O 1
ATOM 617 N N . GLY A 1 83 ? -28.331 30.185 102.626 1.00 74.56 83 GLY A N 1
ATOM 618 C CA . GLY A 1 83 ? -27.533 31.124 101.841 1.00 74.56 83 GLY A CA 1
ATOM 619 C C . GLY A 1 83 ? -27.252 32.452 102.556 1.00 74.56 83 GLY A C 1
ATOM 620 O O . GLY A 1 83 ? -27.211 32.537 103.784 1.00 74.56 83 GLY A O 1
ATOM 621 N N . ALA A 1 84 ? -26.984 33.508 101.786 1.00 79.38 84 ALA A N 1
ATOM 622 C CA . ALA A 1 84 ? -26.608 34.821 102.319 1.00 79.38 84 ALA A CA 1
ATOM 623 C C . ALA A 1 84 ? -27.825 35.614 102.840 1.00 79.38 84 ALA A C 1
ATOM 625 O O . ALA A 1 84 ? -28.858 35.673 102.181 1.00 79.38 84 ALA A O 1
ATOM 626 N N . ASN A 1 85 ? -27.678 36.271 103.994 1.00 84.38 85 ASN A N 1
ATOM 627 C CA . ASN A 1 85 ? -28.709 37.060 104.675 1.00 84.38 85 ASN A CA 1
ATOM 628 C C . ASN A 1 85 ? -28.157 38.435 105.102 1.00 84.38 85 ASN A C 1
ATOM 630 O O . ASN A 1 85 ? -26.992 38.546 105.488 1.00 84.38 85 ASN A O 1
ATOM 634 N N . ARG A 1 86 ? -29.006 39.476 105.085 1.00 91.25 86 ARG A N 1
ATOM 635 C CA . ARG A 1 86 ? -28.682 40.848 105.526 1.00 91.25 86 ARG A CA 1
ATOM 636 C C . ARG A 1 86 ? -29.765 41.388 106.459 1.00 91.25 86 ARG A C 1
ATOM 638 O O . ARG A 1 86 ? -30.938 41.374 106.101 1.00 91.25 86 ARG A O 1
ATOM 645 N N . ILE A 1 87 ? -29.364 41.895 107.622 1.00 91.25 87 ILE A N 1
ATOM 646 C CA . ILE A 1 87 ? -30.245 42.388 108.691 1.00 91.25 87 ILE A CA 1
ATOM 647 C C . ILE A 1 87 ? -30.048 43.902 108.851 1.00 91.25 87 ILE A C 1
ATOM 649 O O . ILE A 1 87 ? -28.918 44.355 109.001 1.00 91.25 87 ILE A O 1
ATOM 653 N N . GLU A 1 88 ? -31.118 44.697 108.809 1.00 92.12 88 GLU A N 1
ATOM 654 C CA . GLU A 1 88 ? -31.104 46.151 109.041 1.00 92.12 88 GLU A CA 1
ATOM 655 C C . GLU A 1 88 ? -31.468 46.470 110.496 1.00 92.12 88 GLU A C 1
ATOM 657 O O . GLU A 1 88 ? -32.429 45.932 111.033 1.00 92.12 88 GLU A O 1
ATOM 662 N N . LEU A 1 89 ? -30.736 47.384 111.128 1.00 91.81 89 LEU A N 1
ATOM 663 C CA . LEU A 1 89 ? -31.033 47.921 112.451 1.00 91.81 89 LEU A CA 1
ATOM 664 C C . LEU A 1 89 ? -31.212 49.432 112.353 1.00 91.81 89 LEU A C 1
ATOM 666 O O . LEU A 1 89 ? -30.357 50.117 111.789 1.00 91.81 89 LEU A O 1
ATOM 670 N N . VAL A 1 90 ? -32.299 49.958 112.915 1.00 89.31 90 VAL A N 1
ATOM 671 C CA . VAL A 1 90 ? -32.639 51.385 112.863 1.00 89.31 90 VAL A CA 1
ATOM 672 C C . VAL A 1 90 ? -33.065 51.875 114.242 1.00 89.31 90 VAL A C 1
ATOM 674 O O . VAL A 1 90 ? -34.078 51.415 114.764 1.00 89.31 90 VAL A O 1
ATOM 677 N N . ALA A 1 91 ? -32.332 52.831 114.813 1.00 88.56 91 ALA A N 1
ATOM 678 C CA . ALA A 1 91 ? -32.666 53.476 116.084 1.00 88.56 91 ALA A CA 1
ATOM 679 C C . ALA A 1 91 ? -33.033 54.952 115.890 1.00 88.56 91 ALA A C 1
ATOM 681 O O . ALA A 1 91 ? -32.473 55.618 115.015 1.00 88.56 91 ALA A O 1
ATOM 682 N N . ARG A 1 92 ? -33.938 55.484 116.720 1.00 84.25 92 ARG A N 1
ATOM 683 C CA . ARG A 1 92 ? -34.298 56.914 116.734 1.00 84.25 92 ARG A CA 1
ATOM 684 C C . ARG A 1 92 ? -33.949 57.544 118.071 1.00 84.25 92 ARG A C 1
ATOM 686 O O . ARG A 1 92 ? -34.441 57.091 119.095 1.00 84.25 92 ARG A O 1
ATOM 693 N N . ILE A 1 93 ? -33.115 58.581 118.083 1.00 77.31 93 ILE A N 1
ATOM 694 C CA . ILE A 1 93 ? -32.692 59.270 119.311 1.00 77.31 93 ILE A CA 1
ATOM 695 C C . ILE A 1 93 ? -32.866 60.778 119.145 1.00 77.31 93 ILE A C 1
ATOM 697 O O . ILE A 1 93 ? -32.318 61.361 118.212 1.00 77.31 93 ILE A O 1
ATOM 701 N N . SER A 1 94 ? -33.627 61.409 120.047 1.00 69.25 94 SER A N 1
ATOM 702 C CA . SER A 1 94 ? -33.844 62.868 120.093 1.00 69.25 94 SER A CA 1
ATOM 703 C C . SER A 1 94 ? -34.187 63.495 118.728 1.00 69.25 94 SER A C 1
ATOM 705 O O . SER A 1 94 ? -33.708 64.573 118.388 1.00 69.25 94 SER A O 1
ATOM 707 N N . GLY A 1 95 ? -34.991 62.792 117.919 1.00 69.81 95 GLY A N 1
ATOM 708 C CA . GLY A 1 95 ? -35.412 63.219 116.578 1.00 69.81 95 GLY A CA 1
ATOM 709 C C . GLY A 1 95 ? -34.484 62.827 115.414 1.00 69.81 95 GLY A C 1
ATOM 710 O O . GLY A 1 95 ? -34.877 63.005 114.263 1.00 69.81 95 GLY A O 1
ATOM 711 N N . GLN A 1 96 ? -33.300 62.252 115.660 1.00 75.88 96 GLN A N 1
ATOM 712 C CA . GLN A 1 96 ? -32.390 61.738 114.621 1.00 75.88 96 GLN A CA 1
ATOM 713 C C . GLN A 1 96 ? -32.515 60.218 114.441 1.00 75.88 96 GLN A C 1
ATOM 715 O O . GLN A 1 96 ? -32.814 59.500 115.390 1.00 75.88 96 GLN A O 1
ATOM 720 N N . THR A 1 97 ? -32.267 59.714 113.225 1.00 84.94 97 THR A N 1
ATOM 721 C CA . THR A 1 97 ? -32.308 58.274 112.900 1.00 84.94 97 THR A CA 1
ATOM 722 C C . THR A 1 97 ? -30.905 57.735 112.607 1.00 84.94 97 THR A C 1
ATOM 724 O O . THR A 1 97 ? -30.233 58.243 111.713 1.00 84.94 97 THR A O 1
ATOM 727 N N . LEU A 1 98 ? -30.488 56.673 113.302 1.00 86.62 98 LEU A N 1
ATOM 728 C CA . LEU A 1 98 ? -29.252 55.919 113.052 1.00 86.62 98 LEU A CA 1
ATOM 729 C C . LEU A 1 98 ? -29.580 54.566 112.409 1.00 86.62 98 LEU A C 1
ATOM 731 O O . LEU A 1 98 ? -30.451 53.855 112.904 1.00 86.62 98 LEU A O 1
ATOM 735 N N . LYS A 1 99 ? -28.868 54.191 111.336 1.00 88.81 99 LYS A N 1
ATOM 736 C CA . LYS A 1 99 ? -29.030 52.904 110.634 1.00 88.81 99 LYS A CA 1
ATOM 737 C C . LYS A 1 99 ? -27.729 52.098 110.592 1.00 88.81 99 LYS A C 1
ATOM 739 O O . LYS A 1 99 ? -26.673 52.666 110.322 1.00 88.81 99 LYS A O 1
ATOM 744 N N . LYS A 1 100 ? -27.808 50.778 110.779 1.00 87.31 100 LYS A N 1
ATOM 745 C CA . LYS A 1 100 ? -26.695 49.819 110.647 1.00 87.31 100 LYS A CA 1
ATOM 746 C C . LYS A 1 100 ? -27.166 48.539 109.945 1.00 87.31 100 LYS A C 1
ATOM 748 O O . LYS A 1 100 ? -28.345 48.215 110.004 1.00 87.31 100 LYS A O 1
ATOM 753 N N . TYR A 1 101 ? -26.258 47.814 109.292 1.00 90.12 101 TYR A N 1
ATOM 754 C CA . TYR A 1 101 ? -26.551 46.512 108.681 1.00 90.12 101 TYR A CA 1
ATOM 755 C C . TYR A 1 101 ? -25.624 45.425 109.231 1.00 90.12 101 TYR A C 1
ATOM 757 O O . TYR A 1 101 ? -24.477 45.732 109.554 1.00 90.12 101 TYR A O 1
ATOM 765 N N . LEU A 1 102 ? -26.131 44.192 109.306 1.00 91.88 102 LEU A N 1
ATOM 766 C CA . LEU A 1 102 ? -25.401 42.980 109.677 1.00 91.88 102 LEU A CA 1
ATOM 767 C C . LEU A 1 102 ? -25.554 41.908 108.578 1.00 91.88 102 LEU A C 1
ATOM 769 O O . LEU A 1 102 ? -26.678 41.478 108.315 1.00 91.88 102 LEU A O 1
ATOM 773 N N . ASN A 1 103 ? -24.468 41.479 107.929 1.00 89.31 103 ASN A N 1
ATOM 774 C CA . ASN A 1 103 ? -24.478 40.425 106.897 1.00 89.31 103 ASN A CA 1
ATOM 775 C C . ASN A 1 103 ? -23.974 39.081 107.444 1.00 89.31 103 ASN A C 1
ATOM 777 O O . ASN A 1 103 ? -23.038 39.049 108.238 1.00 89.31 103 ASN A O 1
ATOM 781 N N . LEU A 1 104 ? -24.552 37.963 106.993 1.00 85.94 104 LEU A N 1
ATOM 782 C CA . LEU A 1 104 ? -24.191 36.605 107.436 1.00 85.94 104 LEU A CA 1
ATOM 783 C C . LEU A 1 104 ? -24.612 35.521 106.421 1.00 85.94 104 LEU A C 1
ATOM 785 O O . LEU A 1 104 ? -25.403 35.793 105.519 1.00 85.94 104 LEU A O 1
ATOM 789 N N . PHE A 1 105 ? -24.098 34.292 106.546 1.00 78.19 105 PHE A N 1
ATOM 790 C CA . PHE A 1 105 ? -24.429 33.162 105.656 1.00 78.19 105 PHE A CA 1
ATOM 791 C C . PHE A 1 105 ? -24.914 31.939 106.445 1.00 78.19 105 PHE A C 1
ATOM 793 O O . PHE A 1 105 ? -24.201 31.456 107.324 1.00 78.19 105 PHE A O 1
ATOM 800 N N . TYR A 1 106 ? -26.096 31.421 106.110 1.00 83.88 106 TYR A N 1
ATOM 801 C CA . TYR A 1 106 ? -26.674 30.207 106.686 1.00 83.88 106 TYR A CA 1
ATOM 802 C C . TYR A 1 106 ? -26.386 28.997 105.779 1.00 83.88 106 TYR A C 1
ATOM 804 O O . TYR A 1 106 ? -26.938 28.904 104.686 1.00 83.88 106 TYR A O 1
ATOM 812 N N . ALA A 1 107 ? -25.518 28.080 106.215 1.00 73.25 107 ALA A N 1
ATOM 813 C CA . ALA A 1 107 ? -25.311 26.785 105.558 1.00 73.25 107 ALA A CA 1
ATOM 814 C C . ALA A 1 107 ? -26.272 25.746 106.162 1.00 73.25 107 ALA A C 1
ATOM 816 O O . ALA A 1 107 ? -26.220 25.512 107.370 1.00 73.25 107 ALA A O 1
ATOM 817 N N . ASP A 1 108 ? -27.151 25.156 105.345 1.00 68.25 108 ASP A N 1
ATOM 818 C CA . ASP A 1 108 ? -28.209 24.232 105.794 1.00 68.25 108 ASP A CA 1
ATOM 819 C C . ASP A 1 108 ? -27.718 22.797 106.051 1.00 68.25 108 ASP A C 1
ATOM 821 O O . ASP A 1 108 ? -28.457 22.018 106.646 1.00 68.25 108 ASP A O 1
ATOM 825 N N . GLY A 1 109 ? -26.478 22.478 105.659 1.00 66.31 109 GLY A N 1
ATOM 826 C CA . GLY A 1 109 ? -25.826 21.190 105.913 1.00 66.31 109 GLY A CA 1
ATOM 827 C C . GLY A 1 109 ? -26.187 20.075 104.929 1.00 66.31 109 GLY A C 1
ATOM 828 O O . GLY A 1 109 ? -25.745 18.957 105.131 1.00 66.31 109 GLY A O 1
ATOM 829 N N . LEU A 1 110 ? -26.959 20.349 103.868 1.00 73.38 110 LEU A N 1
ATOM 830 C CA . LEU A 1 110 ? -27.425 19.318 102.927 1.00 73.38 110 LEU A CA 1
ATOM 831 C C . LEU A 1 110 ? -26.470 19.131 101.722 1.00 73.38 110 LEU A C 1
ATOM 833 O O . LEU A 1 110 ? -26.001 20.130 101.169 1.00 73.38 110 LEU A O 1
ATOM 837 N N . PRO A 1 111 ? -26.265 17.897 101.208 1.00 79.25 111 PRO A N 1
ATOM 838 C CA . PRO A 1 111 ? -25.358 17.628 100.082 1.00 79.25 111 PRO A CA 1
ATOM 839 C C . PRO A 1 111 ? -25.831 18.263 98.761 1.00 79.25 111 PRO A C 1
ATOM 841 O O . PRO A 1 111 ? -27.032 18.360 98.499 1.00 79.25 111 PRO A O 1
ATOM 844 N N . VAL A 1 112 ? -24.913 18.646 97.863 1.00 83.50 112 VAL A N 1
ATOM 845 C CA . VAL A 1 112 ? -25.234 19.294 96.568 1.00 83.50 112 VAL A CA 1
ATOM 846 C C . VAL A 1 112 ? -24.931 18.377 95.376 1.00 83.50 112 VAL A C 1
ATOM 848 O O . VAL A 1 112 ? -23.786 18.009 95.159 1.00 83.50 112 VAL A O 1
ATOM 851 N N . ILE A 1 113 ? -25.931 18.053 94.542 1.00 87.50 113 ILE A N 1
ATOM 852 C CA . ILE A 1 113 ? -25.795 17.093 93.421 1.00 87.50 113 ILE A CA 1
ATOM 853 C C . ILE A 1 113 ? -25.607 17.785 92.052 1.00 87.50 113 ILE A C 1
ATOM 855 O O . ILE A 1 113 ? -26.413 18.630 91.636 1.00 87.50 113 ILE A O 1
ATOM 859 N N . THR A 1 114 ? -24.620 17.328 91.278 1.00 89.31 114 THR A N 1
ATOM 860 C CA . THR A 1 114 ? -24.349 17.695 89.874 1.00 89.31 114 THR A CA 1
ATOM 861 C C . THR A 1 114 ? -24.443 16.463 88.967 1.00 89.31 114 THR A C 1
ATOM 863 O O . THR A 1 114 ? -24.034 15.376 89.352 1.00 89.31 114 THR A O 1
ATOM 866 N N . ILE A 1 115 ? -25.002 16.607 87.759 1.00 90.88 115 ILE A N 1
ATOM 867 C CA . ILE A 1 115 ? -25.134 15.514 86.778 1.00 90.88 115 ILE A CA 1
ATOM 868 C C . ILE A 1 115 ? -24.392 15.938 85.512 1.00 90.88 115 ILE A C 1
ATOM 870 O O . ILE A 1 115 ? -24.686 17.002 84.970 1.00 90.88 115 ILE A O 1
ATOM 874 N N . ASN A 1 116 ? -23.434 15.120 85.078 1.00 90.12 116 ASN A N 1
ATOM 875 C CA . ASN A 1 116 ? -22.526 15.403 83.966 1.00 90.12 116 ASN A CA 1
ATOM 876 C C . ASN A 1 116 ? -23.078 14.865 82.639 1.00 90.12 116 ASN A C 1
ATOM 878 O O . ASN A 1 116 ? -23.051 15.567 81.629 1.00 90.12 116 ASN A O 1
ATOM 882 N N . GLN A 1 117 ? -23.590 13.630 82.629 1.00 88.19 117 GLN A N 1
ATOM 883 C CA . GLN A 1 117 ? -24.285 13.029 81.486 1.00 88.19 117 GLN A CA 1
ATOM 884 C C . GLN A 1 117 ? -25.390 12.073 81.965 1.00 88.19 117 GLN A C 1
ATOM 886 O O . GLN A 1 117 ? -25.230 11.462 83.018 1.00 88.19 117 GLN A O 1
ATOM 891 N N . PRO A 1 118 ? -26.480 11.882 81.200 1.00 89.12 118 PRO A N 1
ATOM 892 C CA . PRO A 1 118 ? -26.870 12.674 80.037 1.00 89.12 118 PRO A CA 1
ATOM 893 C C . PRO A 1 118 ? -27.308 14.085 80.454 1.00 89.12 118 PRO A C 1
ATOM 895 O O . PRO A 1 118 ? -27.621 14.334 81.617 1.00 89.12 118 PRO A O 1
ATOM 898 N N . ALA A 1 119 ? -27.320 15.013 79.497 1.00 87.44 119 ALA A N 1
ATOM 899 C CA . ALA A 1 119 ? -27.896 16.333 79.721 1.00 87.44 119 ALA A CA 1
ATOM 900 C C . ALA A 1 119 ? -29.403 16.217 80.004 1.00 87.44 119 ALA A C 1
ATOM 902 O O . ALA A 1 119 ? -30.077 15.343 79.450 1.00 87.44 119 ALA A O 1
ATOM 903 N N . ASP A 1 120 ? -29.928 17.120 80.834 1.00 89.19 120 ASP A N 1
ATOM 904 C CA . ASP A 1 120 ? -31.374 17.256 81.002 1.00 89.19 120 ASP A CA 1
ATOM 905 C C . ASP A 1 120 ? -32.030 17.567 79.647 1.00 89.19 120 ASP A C 1
ATOM 907 O O . ASP A 1 120 ? -31.473 18.293 78.822 1.00 89.19 120 ASP A O 1
ATOM 911 N N . GLN A 1 121 ? -33.193 16.968 79.404 1.00 89.50 121 GLN A N 1
ATOM 912 C CA . GLN A 1 121 ? -33.903 16.928 78.122 1.00 89.50 121 GLN A CA 1
ATOM 913 C C . GLN A 1 121 ? -33.171 16.187 76.981 1.00 89.50 121 GLN A C 1
ATOM 915 O O . GLN A 1 121 ? -33.604 16.258 75.830 1.00 89.50 121 GLN A O 1
ATOM 920 N N . GLY A 1 122 ? -32.092 15.446 77.259 1.00 86.31 122 GLY A N 1
ATOM 921 C CA . GLY A 1 122 ? -31.330 14.711 76.243 1.00 86.31 122 GLY A CA 1
ATOM 922 C C . GLY A 1 122 ? -32.122 13.587 75.558 1.00 86.31 122 GLY A C 1
ATOM 923 O O . GLY A 1 122 ? -32.950 12.929 76.185 1.00 86.31 122 GLY A O 1
ATOM 924 N N . LEU A 1 123 ? -31.840 13.339 74.272 1.00 85.00 123 LEU A N 1
ATOM 925 C CA . LEU A 1 123 ? -32.433 12.253 73.481 1.00 85.00 123 LEU A CA 1
ATOM 926 C C . LEU A 1 123 ? -31.538 11.006 73.504 1.00 85.00 123 LEU A C 1
ATOM 928 O O . LEU A 1 123 ? -30.360 11.080 73.153 1.00 85.00 123 LEU A O 1
ATOM 932 N N . VAL A 1 124 ? -32.100 9.844 73.831 1.00 86.94 124 VAL A N 1
ATOM 933 C CA . VAL A 1 124 ? -31.415 8.545 73.758 1.00 86.94 124 VAL A CA 1
ATOM 934 C C . VAL A 1 124 ? -32.147 7.594 72.819 1.00 86.94 124 VAL A C 1
ATOM 936 O O . VAL A 1 124 ? -33.362 7.661 72.655 1.00 86.94 124 VAL A O 1
ATOM 939 N N . ARG A 1 125 ? -31.389 6.696 72.181 1.00 83.50 125 ARG A N 1
ATOM 940 C CA . ARG A 1 125 ? -31.904 5.711 71.209 1.00 83.50 125 ARG A CA 1
ATOM 941 C C . ARG A 1 125 ? -31.893 4.275 71.732 1.00 83.50 125 ARG A C 1
ATOM 943 O O . ARG A 1 125 ? -32.400 3.382 71.060 1.00 83.50 125 ARG A O 1
ATOM 950 N N . ALA A 1 126 ? -31.339 4.048 72.921 1.00 80.94 126 ALA A N 1
ATOM 951 C CA . ALA A 1 126 ? -31.301 2.751 73.586 1.00 80.94 126 ALA A CA 1
ATOM 952 C C . ALA A 1 126 ? -32.220 2.748 74.812 1.00 80.94 126 ALA A C 1
ATOM 954 O O . ALA A 1 126 ? -32.375 3.768 75.477 1.00 80.94 126 ALA A O 1
ATOM 955 N N . SER A 1 127 ? -32.777 1.583 75.149 1.00 82.44 127 SER A N 1
ATOM 956 C CA . SER A 1 127 ? -33.618 1.384 76.341 1.00 82.44 127 SER A CA 1
ATOM 957 C C . SER A 1 127 ? -32.832 1.384 77.661 1.00 82.44 127 SER A C 1
ATOM 959 O O . SER A 1 127 ? -33.400 1.122 78.723 1.00 82.44 127 SER A O 1
ATOM 961 N N . SER A 1 128 ? -31.527 1.641 77.598 1.00 86.56 128 SER A N 1
ATOM 962 C CA . SER A 1 128 ? -30.619 1.787 78.730 1.00 86.56 128 SER A CA 1
ATOM 963 C C . SER A 1 128 ? -29.715 2.996 78.512 1.00 86.56 128 SER A C 1
ATOM 965 O O . SER A 1 128 ? -29.265 3.222 77.386 1.00 86.56 128 SER A O 1
ATOM 967 N N . LEU A 1 129 ? -29.401 3.733 79.574 1.00 89.00 129 LEU A N 1
ATOM 968 C CA . LEU A 1 129 ? -28.466 4.857 79.538 1.00 89.00 129 LEU A CA 1
ATOM 969 C C . LEU A 1 129 ? -27.478 4.785 80.703 1.00 89.00 129 LEU A C 1
ATOM 971 O O . LEU A 1 129 ? -27.806 4.266 81.770 1.00 89.00 129 LEU A O 1
ATOM 975 N N . ASN A 1 130 ? -26.290 5.353 80.499 1.00 90.06 130 ASN A N 1
ATOM 976 C CA . ASN A 1 130 ? -25.319 5.581 81.566 1.00 90.06 130 ASN A CA 1
ATOM 977 C C . ASN A 1 130 ? -25.422 7.028 82.054 1.00 90.06 130 ASN A C 1
ATOM 979 O O . ASN A 1 130 ? -25.445 7.956 81.245 1.00 90.06 130 ASN A O 1
ATOM 983 N N . LEU A 1 131 ? -25.496 7.189 83.371 1.00 90.06 131 LEU A N 1
ATOM 984 C CA . LEU A 1 131 ? -25.687 8.442 84.082 1.00 90.06 131 LEU A CA 1
ATOM 985 C C . LEU A 1 131 ? -24.470 8.697 84.970 1.00 90.06 131 LEU A C 1
ATOM 987 O O . LEU A 1 131 ? -24.183 7.918 85.877 1.00 90.06 131 LEU A O 1
ATOM 991 N N . THR A 1 132 ? -23.764 9.794 84.729 1.00 91.56 132 THR A N 1
ATOM 992 C CA . THR A 1 132 ? -22.578 10.200 85.488 1.00 91.56 132 THR A CA 1
ATOM 993 C C . THR A 1 132 ? -22.807 11.530 86.197 1.00 91.56 132 THR A C 1
ATOM 995 O O . THR A 1 132 ? -23.512 12.400 85.682 1.00 91.56 132 THR A O 1
ATOM 998 N N . GLY A 1 133 ? -22.216 11.719 87.375 1.00 89.88 133 GLY A N 1
ATOM 999 C CA . GLY A 1 133 ? -22.365 12.955 88.149 1.00 89.88 133 GLY A CA 1
ATOM 1000 C C . GLY A 1 133 ? -21.492 13.009 89.399 1.00 89.88 133 GLY A C 1
ATOM 1001 O O . GLY A 1 133 ? -20.668 12.121 89.618 1.00 89.88 133 GLY A O 1
ATOM 1002 N N . GLU A 1 134 ? -21.663 14.071 90.189 1.00 88.38 134 GLU A N 1
ATOM 1003 C CA . GLU A 1 134 ? -20.830 14.413 91.349 1.00 88.38 134 GLU A CA 1
ATOM 1004 C C . GLU A 1 134 ? -21.658 14.985 92.513 1.00 88.38 134 GLU A C 1
ATOM 1006 O O . GLU A 1 134 ? -22.737 15.541 92.292 1.00 88.38 134 GLU A O 1
ATOM 1011 N N . VAL A 1 135 ? -21.160 14.874 93.747 1.00 84.31 135 VAL A N 1
ATOM 1012 C CA . VAL A 1 135 ? -21.779 15.426 94.966 1.00 84.31 135 VAL A CA 1
ATOM 1013 C C . VAL A 1 135 ? -20.773 16.315 95.705 1.00 84.31 135 VAL A C 1
ATOM 1015 O O . VAL A 1 135 ? -19.663 15.881 96.005 1.00 84.31 135 VAL A O 1
ATOM 1018 N N . ALA A 1 136 ? -21.143 17.568 95.972 1.00 70.69 136 ALA A N 1
ATOM 1019 C CA . ALA A 1 136 ? -20.332 18.553 96.685 1.00 70.69 136 ALA A CA 1
ATOM 1020 C C . ALA A 1 136 ? -20.818 18.741 98.134 1.00 70.69 136 ALA A C 1
ATOM 1022 O O . ALA A 1 136 ? -22.019 18.670 98.382 1.00 70.69 136 ALA A O 1
ATOM 1023 N N . GLU A 1 137 ? -19.864 19.039 99.029 1.00 63.97 137 GLU A N 1
ATOM 1024 C CA . GLU A 1 137 ? -20.003 19.130 100.497 1.00 63.97 137 GLU A CA 1
ATOM 1025 C C . GLU A 1 137 ? -20.363 17.773 101.154 1.00 63.97 137 GLU A C 1
ATOM 1027 O O . GLU A 1 137 ? -21.421 17.210 100.904 1.00 63.97 137 GLU A O 1
ATOM 1032 N N . GLY A 1 138 ? -19.435 17.219 101.956 1.00 62.03 138 GLY A N 1
ATOM 1033 C CA . GLY A 1 138 ? -19.560 15.901 102.612 1.00 62.03 138 GLY A CA 1
ATOM 1034 C C . GLY A 1 138 ? -18.844 14.739 101.895 1.00 62.03 138 GLY A C 1
ATOM 1035 O O . GLY A 1 138 ? -18.380 14.877 100.760 1.00 62.03 138 GLY A O 1
ATOM 1036 N N . VAL A 1 139 ? -18.712 13.589 102.575 1.00 62.41 139 VAL A N 1
ATOM 1037 C CA . VAL A 1 139 ? -18.252 12.317 101.977 1.00 62.41 139 VAL A CA 1
ATOM 1038 C C . VAL A 1 139 ? -19.478 11.496 101.590 1.00 62.41 139 VAL A C 1
ATOM 1040 O O . VAL A 1 139 ? -20.349 11.251 102.416 1.00 62.41 139 VAL A O 1
ATOM 1043 N N . LEU A 1 140 ? -19.546 11.044 100.337 1.00 73.31 140 LEU A N 1
ATOM 1044 C CA . LEU A 1 140 ? -20.690 10.290 99.823 1.00 73.31 140 LEU A CA 1
ATOM 1045 C C . LEU A 1 140 ? -20.864 8.947 100.558 1.00 73.31 140 LEU A C 1
ATOM 1047 O O . LEU A 1 140 ? -20.002 8.069 100.455 1.00 73.31 140 LEU A O 1
ATOM 1051 N N . ALA A 1 141 ? -21.988 8.765 101.256 1.00 77.06 141 ALA A N 1
ATOM 1052 C CA . ALA A 1 141 ? -22.329 7.508 101.926 1.00 77.06 141 ALA A CA 1
ATOM 1053 C C . ALA A 1 141 ? -23.203 6.599 101.050 1.00 77.06 141 ALA A C 1
ATOM 1055 O O . ALA A 1 141 ? -22.994 5.384 101.016 1.00 77.06 141 ALA A O 1
ATOM 1056 N N . ALA A 1 142 ? -24.169 7.166 100.319 1.00 83.75 142 ALA A N 1
ATOM 1057 C CA . ALA A 1 142 ? -25.022 6.418 99.396 1.00 83.75 142 ALA A CA 1
ATOM 1058 C C . ALA A 1 142 ? -25.591 7.304 98.277 1.00 83.75 142 ALA A C 1
ATOM 1060 O O . ALA A 1 142 ? -25.862 8.487 98.478 1.00 83.75 142 ALA A O 1
ATOM 1061 N N . VAL A 1 143 ? -25.842 6.705 97.108 1.00 88.56 143 VAL A N 1
ATOM 1062 C CA . VAL A 1 143 ? -26.628 7.314 96.022 1.00 88.56 143 VAL A CA 1
ATOM 1063 C C . VAL A 1 143 ? -27.801 6.409 95.696 1.00 88.56 143 VAL A C 1
ATOM 1065 O O . VAL A 1 143 ? -27.653 5.193 95.583 1.00 88.56 143 VAL A O 1
ATOM 1068 N N . TYR A 1 144 ? -28.967 7.009 95.517 1.00 90.06 144 TYR A N 1
ATOM 1069 C CA . TYR A 1 144 ? -30.191 6.340 95.119 1.00 90.06 144 TYR A CA 1
ATOM 1070 C C . TYR A 1 144 ? -30.581 6.809 93.725 1.00 90.06 144 TYR A C 1
ATOM 1072 O O . TYR A 1 144 ? -30.621 8.006 93.445 1.00 90.06 144 TYR A O 1
ATOM 1080 N N . LEU A 1 145 ? -30.908 5.854 92.861 1.00 90.19 145 LEU A N 1
ATOM 1081 C CA . LEU A 1 145 ? -31.464 6.106 91.540 1.00 90.19 145 LEU A CA 1
ATOM 1082 C C . LEU A 1 145 ? -32.918 5.646 91.546 1.00 90.19 145 LEU A C 1
ATOM 1084 O O . LEU A 1 145 ? -33.196 4.468 91.774 1.00 90.19 145 LEU A O 1
ATOM 1088 N N . ASN A 1 146 ? -33.849 6.578 91.350 1.00 88.88 146 ASN A N 1
ATOM 1089 C CA . ASN A 1 146 ? -35.292 6.339 91.454 1.00 88.88 146 ASN A CA 1
ATOM 1090 C C . ASN A 1 146 ? -35.684 5.602 92.753 1.00 88.88 146 ASN A C 1
ATOM 1092 O O . ASN A 1 146 ? -36.515 4.697 92.742 1.00 88.88 146 ASN A O 1
ATOM 1096 N N . GLY A 1 147 ? -35.046 5.964 93.872 1.00 83.06 147 GLY A N 1
ATOM 1097 C CA . GLY A 1 147 ? -35.286 5.365 95.191 1.00 83.06 147 GLY A CA 1
ATOM 1098 C C . GLY A 1 147 ? -34.585 4.023 95.447 1.00 83.06 147 GLY A C 1
ATOM 1099 O O . GLY A 1 147 ? -34.642 3.528 96.567 1.00 83.06 147 GLY A O 1
ATOM 1100 N N . SER A 1 148 ? -33.891 3.441 94.462 1.00 86.75 148 SER A N 1
ATOM 1101 C CA . SER A 1 148 ? -33.095 2.217 94.643 1.00 86.75 148 SER A CA 1
ATOM 1102 C C . SER A 1 148 ? -31.632 2.554 94.920 1.00 86.75 148 SER A C 1
ATOM 1104 O O . SER A 1 148 ? -30.998 3.230 94.105 1.00 86.75 148 SER A O 1
ATOM 1106 N N . GLN A 1 149 ? -31.080 2.064 96.033 1.00 88.00 149 GLN A N 1
ATOM 1107 C CA . GLN A 1 149 ? -29.677 2.285 96.394 1.00 88.00 149 GLN A CA 1
ATOM 1108 C C . GLN A 1 149 ? -28.743 1.686 95.336 1.00 88.00 149 GLN A C 1
ATOM 1110 O O . GLN A 1 149 ? -28.915 0.542 94.917 1.00 88.00 149 GLN A O 1
ATOM 1115 N N . GLN A 1 150 ? -27.760 2.467 94.904 1.00 88.06 150 GLN A N 1
ATOM 1116 C CA . GLN A 1 150 ? -26.758 2.070 93.925 1.00 88.06 150 GLN A CA 1
ATOM 1117 C C . GLN A 1 150 ? -25.403 1.872 94.599 1.00 88.06 150 GLN A C 1
ATOM 1119 O O . GLN A 1 150 ? -25.070 2.540 95.580 1.00 88.06 150 GLN A O 1
ATOM 1124 N N . SER A 1 151 ? -24.598 0.965 94.052 1.00 79.19 151 SER A N 1
ATOM 1125 C CA . SER A 1 151 ? -23.213 0.799 94.483 1.00 79.19 151 SER A CA 1
ATOM 1126 C C . SER A 1 151 ? -22.379 1.993 94.014 1.00 79.19 151 SER A C 1
ATOM 1128 O O . SER A 1 151 ? -22.265 2.237 92.815 1.00 79.19 151 SER A O 1
ATOM 1130 N N . VAL A 1 152 ? -21.785 2.721 94.957 1.00 77.44 152 VAL A N 1
ATOM 1131 C CA . VAL A 1 152 ? -20.831 3.809 94.700 1.00 77.44 152 VAL A CA 1
ATOM 1132 C C . VAL A 1 152 ? -19.511 3.514 95.404 1.00 77.44 152 VAL A C 1
ATOM 1134 O O . VAL A 1 152 ? -19.484 2.827 96.426 1.00 77.44 152 VAL A O 1
ATOM 1137 N N . THR A 1 153 ? -18.406 4.009 94.853 1.00 74.75 153 THR A N 1
ATOM 1138 C CA . THR A 1 153 ? -17.086 3.867 95.475 1.00 74.75 153 THR A CA 1
ATOM 1139 C C . THR A 1 153 ? -16.985 4.818 96.665 1.00 74.75 153 THR A C 1
ATOM 1141 O O . THR A 1 153 ? -17.021 6.035 96.493 1.00 74.75 153 THR A O 1
ATOM 1144 N N . THR A 1 154 ? -16.849 4.276 97.875 1.00 61.47 154 THR A N 1
ATOM 1145 C CA . THR A 1 154 ? -16.709 5.056 99.111 1.00 61.47 154 THR A CA 1
ATOM 1146 C C . THR A 1 154 ? -15.474 5.962 99.071 1.00 61.47 154 THR A C 1
ATOM 1148 O O . THR A 1 154 ? -14.390 5.537 98.674 1.00 61.47 154 THR A O 1
ATOM 1151 N N . GLY A 1 155 ? -15.633 7.221 99.493 1.00 60.66 155 GLY A N 1
ATOM 1152 C CA . GLY A 1 155 ? -14.556 8.223 99.514 1.00 60.66 155 GLY A CA 1
ATOM 1153 C C . GLY A 1 155 ? -14.325 8.971 98.194 1.00 60.66 155 GLY A C 1
ATOM 1154 O O . GLY A 1 155 ? -13.409 9.788 98.123 1.00 60.66 155 GLY A O 1
ATOM 1155 N N . VAL A 1 156 ? -15.139 8.720 97.162 1.00 72.44 156 VAL A N 1
ATOM 1156 C CA . VAL A 1 156 ? -15.116 9.457 95.891 1.00 72.44 156 VAL A CA 1
ATOM 1157 C C . VAL A 1 156 ? -16.416 10.242 95.739 1.00 72.44 156 VAL A C 1
ATOM 1159 O O . VAL A 1 156 ? -17.503 9.706 95.934 1.00 72.44 156 VAL A O 1
ATOM 1162 N N . ASN A 1 157 ? -16.310 11.508 95.340 1.00 81.12 157 ASN A N 1
ATOM 1163 C CA . ASN A 1 157 ? -17.458 12.403 95.188 1.00 81.12 157 ASN A CA 1
ATOM 1164 C C . ASN A 1 157 ? -18.174 12.256 93.832 1.00 81.12 157 ASN A C 1
ATOM 1166 O O . ASN A 1 157 ? -18.949 13.132 93.467 1.00 81.12 157 ASN A O 1
ATOM 1170 N N . THR A 1 158 ? -17.926 11.184 93.070 1.00 85.12 158 THR A N 1
ATOM 1171 C CA . THR A 1 158 ? -18.487 10.961 91.725 1.00 85.12 158 THR A CA 1
ATOM 1172 C C . THR A 1 158 ? -19.200 9.612 91.615 1.00 85.12 158 THR A C 1
ATOM 1174 O O . THR A 1 158 ? -18.877 8.660 92.326 1.00 85.12 158 THR A O 1
ATOM 1177 N N . PHE A 1 159 ? -20.181 9.513 90.714 1.00 87.06 159 PHE A N 1
ATOM 1178 C CA . PHE A 1 159 ? -20.937 8.287 90.441 1.00 87.06 159 PHE A CA 1
ATOM 1179 C C . PHE A 1 159 ? -21.086 8.027 88.933 1.00 87.06 159 PHE A C 1
ATOM 1181 O O . PHE A 1 159 ? -21.125 8.959 88.129 1.00 87.06 159 PHE A O 1
ATOM 1188 N N . ASN A 1 160 ? -21.183 6.747 88.555 1.00 89.56 160 ASN A N 1
ATOM 1189 C CA . ASN A 1 160 ? -21.502 6.273 87.204 1.00 89.56 160 ASN A CA 1
ATOM 1190 C C . ASN A 1 160 ? -22.499 5.115 87.312 1.00 89.56 160 ASN A C 1
ATOM 1192 O O . ASN A 1 160 ? -22.162 4.042 87.809 1.00 89.56 160 ASN A O 1
ATOM 1196 N N . LEU A 1 161 ? -23.732 5.362 86.893 1.00 88.06 161 LEU A N 1
ATOM 1197 C CA . LEU A 1 161 ? -24.888 4.511 87.134 1.00 88.06 161 LEU A CA 1
ATOM 1198 C C . LEU A 1 161 ? -25.504 4.095 85.803 1.00 88.06 161 LEU A C 1
ATOM 1200 O O . LEU A 1 161 ? -25.663 4.920 84.908 1.00 88.06 161 LEU A O 1
ATOM 1204 N N . THR A 1 162 ? -25.925 2.841 85.680 1.00 87.38 162 THR A N 1
ATOM 1205 C CA . THR A 1 162 ? -26.663 2.382 84.498 1.00 87.38 162 THR A CA 1
ATOM 1206 C C . THR A 1 162 ? -28.147 2.297 84.817 1.00 87.38 162 THR A C 1
ATOM 1208 O O . THR A 1 162 ? -28.571 1.496 85.648 1.00 87.38 162 THR A O 1
ATOM 1211 N N . LEU A 1 163 ? -28.956 3.088 84.115 1.00 88.00 163 LEU A N 1
ATOM 1212 C CA . LEU A 1 163 ? -30.408 2.976 84.147 1.00 88.00 163 LEU A CA 1
ATOM 1213 C C . LEU A 1 163 ? -30.868 2.130 82.964 1.00 88.00 163 LEU A C 1
ATOM 1215 O O . LEU A 1 163 ? -30.628 2.484 81.813 1.00 88.00 163 LEU A O 1
ATOM 1219 N N . SER A 1 164 ? -31.557 1.028 83.243 1.00 87.19 164 SER A N 1
ATOM 1220 C CA . SER A 1 164 ? -32.170 0.168 82.226 1.00 87.19 164 SER A CA 1
ATOM 1221 C C . SER A 1 164 ? -33.693 0.264 82.279 1.00 87.19 164 SER A C 1
ATOM 1223 O O . SER A 1 164 ? -34.265 0.560 83.324 1.00 87.19 164 SER A O 1
ATOM 1225 N N . GLY A 1 165 ? -34.358 -0.024 81.161 1.00 84.75 165 GLY A N 1
ATOM 1226 C CA . GLY A 1 165 ? -35.819 -0.112 81.100 1.00 84.75 165 GLY A CA 1
ATOM 1227 C C . GLY A 1 165 ? -36.534 1.219 80.856 1.00 84.75 165 GLY A C 1
ATOM 1228 O O . GLY A 1 165 ? -37.681 1.367 81.281 1.00 84.75 165 GLY A O 1
ATOM 1229 N N . LEU A 1 166 ? -35.888 2.165 80.166 1.00 87.44 166 LEU A N 1
ATOM 1230 C CA . LEU A 1 166 ? -36.517 3.424 79.753 1.00 87.44 166 LEU A CA 1
ATOM 1231 C C . LEU A 1 166 ? -37.794 3.160 78.945 1.00 87.44 166 LEU A C 1
ATOM 1233 O O . LEU A 1 166 ? -37.847 2.249 78.111 1.00 87.44 166 LEU A O 1
ATOM 1237 N N . LYS A 1 167 ? -38.825 3.971 79.176 1.00 87.06 167 LYS A N 1
ATOM 1238 C CA . LYS A 1 167 ? -40.076 3.945 78.410 1.00 87.06 167 LYS A CA 1
ATOM 1239 C C . LYS A 1 167 ? -40.009 4.960 77.269 1.00 87.06 167 LYS A C 1
ATOM 1241 O O . LYS A 1 167 ? -39.390 6.003 77.455 1.00 87.06 167 LYS A O 1
ATOM 1246 N N . PRO A 1 168 ? -40.600 4.685 76.093 1.00 84.81 168 PRO A N 1
ATOM 1247 C CA . PRO A 1 168 ? -40.653 5.672 75.018 1.00 84.81 168 PRO A CA 1
ATOM 1248 C C . PRO A 1 168 ? -41.245 7.003 75.502 1.00 84.81 168 PRO A C 1
ATOM 1250 O O . PRO A 1 168 ? -42.253 7.009 76.211 1.00 84.81 168 PRO A O 1
ATOM 1253 N N . GLY A 1 169 ? -40.618 8.117 75.123 1.00 86.25 169 GLY A N 1
ATOM 1254 C CA . GLY A 1 169 ? -40.970 9.459 75.593 1.00 86.25 169 GLY A CA 1
ATOM 1255 C C . GLY A 1 169 ? -40.134 9.934 76.785 1.00 86.25 169 GLY A C 1
ATOM 1256 O O . GLY A 1 169 ? -38.995 9.503 76.977 1.00 86.25 169 GLY A O 1
ATOM 1257 N N . ALA A 1 170 ? -40.682 10.875 77.554 1.00 88.56 170 ALA A N 1
ATOM 1258 C CA . ALA A 1 170 ? -40.004 11.486 78.693 1.00 88.56 170 ALA A CA 1
ATOM 1259 C C . ALA A 1 170 ? -39.875 10.506 79.872 1.00 88.56 170 ALA A C 1
ATOM 1261 O O . ALA A 1 170 ? -40.862 9.949 80.352 1.00 88.56 170 ALA A O 1
ATOM 1262 N N . ASN A 1 171 ? -38.652 10.332 80.367 1.00 91.56 171 ASN A N 1
ATOM 1263 C CA . ASN A 1 171 ? -38.323 9.552 81.553 1.00 91.56 171 ASN A CA 1
ATOM 1264 C C . ASN A 1 171 ? -37.760 10.499 82.608 1.00 91.56 171 ASN A C 1
ATOM 1266 O O . ASN A 1 171 ? -36.665 11.032 82.434 1.00 91.56 171 ASN A O 1
ATOM 1270 N N . ASN A 1 172 ? -38.498 10.683 83.701 1.00 91.62 172 ASN A N 1
ATOM 1271 C CA . ASN A 1 172 ? -38.035 11.461 84.845 1.00 91.62 172 ASN A CA 1
ATOM 1272 C C . ASN A 1 172 ? -37.145 10.578 85.716 1.00 91.62 172 ASN A C 1
ATOM 1274 O O . ASN A 1 172 ? -37.579 9.535 86.208 1.00 91.62 172 ASN A O 1
ATOM 1278 N N . ILE A 1 173 ? -35.902 10.997 85.896 1.00 92.94 173 ILE A N 1
ATOM 1279 C CA . ILE A 1 173 ? -34.891 10.287 86.663 1.00 92.94 173 ILE A CA 1
ATOM 1280 C C . ILE A 1 173 ? -34.595 11.114 87.900 1.00 92.94 173 ILE A C 1
ATOM 1282 O O . ILE A 1 173 ? -34.218 12.282 87.808 1.00 92.94 173 ILE A O 1
ATOM 1286 N N . LYS A 1 174 ? -34.762 10.485 89.055 1.00 92.62 174 LYS A N 1
ATOM 1287 C CA . LYS A 1 174 ? -34.454 11.048 90.359 1.00 92.62 174 LYS A CA 1
ATOM 1288 C C . LYS A 1 174 ? -33.138 10.469 90.855 1.00 92.62 174 LYS A C 1
ATOM 1290 O O . LYS A 1 174 ? -32.995 9.250 90.953 1.00 92.62 174 LYS A O 1
ATOM 1295 N N . VAL A 1 175 ? -32.210 11.348 91.199 1.00 92.38 175 VAL A N 1
ATOM 1296 C CA . VAL A 1 175 ? -30.951 11.009 91.856 1.00 92.38 175 VAL A CA 1
ATOM 1297 C C . VAL A 1 175 ? -30.978 11.613 93.251 1.00 92.38 175 VAL A C 1
ATOM 1299 O O . VAL A 1 175 ? -31.085 12.831 93.383 1.00 92.38 175 VAL A O 1
ATOM 1302 N N . SER A 1 176 ? -30.875 10.780 94.281 1.00 89.56 176 SER A N 1
ATOM 1303 C CA . SER A 1 176 ? -30.769 11.227 95.673 1.00 89.56 176 SER A CA 1
ATOM 1304 C C . SER A 1 176 ? -29.393 10.859 96.214 1.00 89.56 176 SER A C 1
ATOM 1306 O O . SER A 1 176 ? -28.917 9.752 95.968 1.00 89.56 176 SER A O 1
ATOM 1308 N N . ALA A 1 177 ? -28.743 11.765 96.934 1.00 87.62 177 ALA A N 1
ATOM 1309 C CA . ALA A 1 177 ? -27.449 11.527 97.565 1.00 87.62 177 ALA A CA 1
ATOM 1310 C C . ALA A 1 177 ? -27.576 11.707 99.075 1.00 87.62 177 ALA A C 1
ATOM 1312 O O . ALA A 1 177 ? -28.280 12.614 99.522 1.00 87.62 177 ALA A O 1
ATOM 1313 N N . VAL A 1 178 ? -26.898 10.835 99.818 1.00 85.12 178 VAL A N 1
ATOM 1314 C CA . VAL A 1 178 ? -26.801 10.864 101.279 1.00 85.12 178 VAL A CA 1
ATOM 1315 C C . VAL A 1 178 ? -25.330 10.991 101.657 1.00 85.12 178 VAL A C 1
ATOM 1317 O O . VAL A 1 178 ? -24.498 10.239 101.129 1.00 85.12 178 VAL A O 1
ATOM 1320 N N . ASP A 1 179 ? -25.006 11.938 102.527 1.00 78.38 179 ASP A N 1
ATOM 1321 C CA . ASP A 1 179 ? -23.649 12.119 103.046 1.00 78.38 179 ASP A CA 1
ATOM 1322 C C . ASP A 1 179 ? -23.350 11.204 104.247 1.00 78.38 179 ASP A C 1
ATOM 1324 O O . ASP A 1 179 ? -24.176 10.393 104.677 1.00 78.38 179 ASP A O 1
ATOM 1328 N N . SER A 1 180 ? -22.121 11.280 104.753 1.00 73.56 180 SER A N 1
ATOM 1329 C CA . SER A 1 180 ? -21.632 10.512 105.901 1.00 73.56 180 SER A CA 1
ATOM 1330 C C . SER A 1 180 ? -22.394 10.771 107.199 1.00 73.56 180 SER A C 1
ATOM 1332 O O . SER A 1 180 ? -22.404 9.910 108.082 1.00 73.56 180 SER A O 1
ATOM 1334 N N . GLU A 1 181 ? -23.019 11.935 107.320 1.00 72.50 181 GLU A N 1
ATOM 1335 C CA . GLU A 1 181 ? -23.779 12.397 108.472 1.00 72.50 181 GLU A CA 1
ATOM 1336 C C . GLU A 1 181 ? -25.243 11.924 108.418 1.00 72.50 181 GLU A C 1
ATOM 1338 O O . GLU A 1 181 ? -25.927 11.909 109.444 1.00 72.50 181 GLU A O 1
ATOM 1343 N N . GLY A 1 182 ? -25.686 11.430 107.258 1.00 72.69 182 GLY A N 1
ATOM 1344 C CA . GLY A 1 182 ? -27.032 10.914 107.023 1.00 72.69 182 GLY A CA 1
ATOM 1345 C C . GLY A 1 182 ? -27.991 11.953 106.4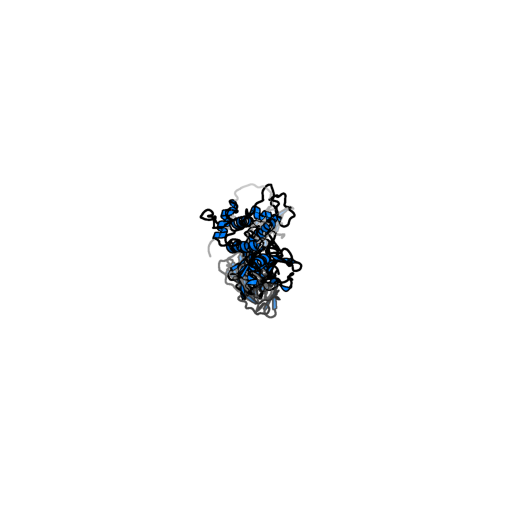41 1.00 72.69 182 GLY A C 1
ATOM 1346 O O . GLY A 1 182 ? -29.172 11.642 106.253 1.00 72.69 182 GLY A O 1
ATOM 1347 N N . ASP A 1 183 ? -27.501 13.150 106.125 1.00 79.88 183 ASP A N 1
ATOM 1348 C CA . ASP A 1 183 ? -28.270 14.201 105.474 1.00 79.88 183 ASP A CA 1
ATOM 1349 C C . ASP A 1 183 ? -28.436 13.888 103.982 1.00 79.88 183 ASP A C 1
ATOM 1351 O O . ASP A 1 183 ? -27.594 13.245 103.350 1.00 79.88 183 ASP A O 1
ATOM 1355 N N . SER A 1 184 ? -29.568 14.295 103.394 1.00 83.81 184 SER A N 1
ATOM 1356 C CA . SER A 1 184 ? -29.922 13.896 102.027 1.00 83.81 184 SER A CA 1
ATOM 1357 C C . SER A 1 184 ? -30.512 15.019 101.178 1.00 83.81 184 SER A C 1
ATOM 1359 O O . SER A 1 184 ? -31.271 15.861 101.660 1.00 83.81 184 SER A O 1
ATOM 1361 N N . ARG A 1 185 ? -30.191 15.007 99.878 1.00 88.12 185 ARG A N 1
ATOM 1362 C CA . ARG A 1 185 ? -30.795 15.884 98.860 1.00 88.12 185 ARG A CA 1
ATOM 1363 C C . ARG A 1 185 ? -31.143 15.082 97.607 1.00 88.12 185 ARG A C 1
ATOM 1365 O O . ARG A 1 185 ? -30.521 14.064 97.319 1.00 88.12 185 ARG A O 1
ATOM 1372 N N . GLU A 1 186 ? -32.128 15.554 96.844 1.00 91.19 186 GLU A N 1
ATOM 1373 C CA . GLU A 1 186 ? -32.530 14.967 95.562 1.00 91.19 186 GLU A CA 1
ATOM 1374 C C . GLU A 1 186 ? -32.350 15.951 94.399 1.00 91.19 186 GLU A C 1
ATOM 1376 O O . GLU A 1 186 ? -32.486 17.167 94.558 1.00 91.19 186 GLU A O 1
ATOM 1381 N N . LYS A 1 187 ? -32.089 15.414 93.205 1.00 91.25 187 LYS A N 1
ATOM 1382 C CA . LYS A 1 187 ? -32.074 16.129 91.929 1.00 91.25 187 LYS A CA 1
ATOM 1383 C C . LYS A 1 187 ? -32.792 15.314 90.863 1.00 91.25 187 LYS A C 1
ATOM 1385 O O . LYS A 1 187 ? -32.565 14.115 90.730 1.00 91.25 187 LYS A O 1
ATOM 1390 N N . ASN A 1 188 ? -33.633 15.984 90.083 1.00 92.44 188 ASN A N 1
ATOM 1391 C CA . ASN A 1 188 ? -34.372 15.367 88.988 1.00 92.44 188 ASN A CA 1
ATOM 1392 C C . ASN A 1 188 ? -33.789 15.802 87.638 1.00 92.44 188 ASN A C 1
ATOM 1394 O O . ASN A 1 188 ? -33.368 16.950 87.494 1.00 92.44 188 ASN A O 1
ATOM 1398 N N . LEU A 1 189 ? -33.806 14.904 86.657 1.00 93.75 189 LEU A N 1
ATOM 1399 C CA . LEU A 1 189 ? -33.562 15.207 85.247 1.00 93.75 189 LEU A CA 1
ATOM 1400 C C . LEU A 1 189 ? -34.564 14.443 84.375 1.00 93.75 189 LEU A C 1
ATOM 1402 O O . LEU A 1 189 ? -35.098 13.417 84.796 1.00 93.75 189 LEU A O 1
ATOM 1406 N N . THR A 1 190 ? -34.803 14.908 83.158 1.00 92.06 190 THR A N 1
ATOM 1407 C CA . THR A 1 190 ? -35.669 14.239 82.182 1.00 92.06 190 THR A CA 1
ATOM 1408 C C . THR A 1 190 ? -34.845 13.778 80.986 1.00 92.06 190 THR A C 1
ATOM 1410 O O . THR A 1 190 ? -34.081 14.558 80.428 1.00 92.06 190 THR A O 1
ATOM 1413 N N . VAL A 1 191 ? -35.015 12.532 80.544 1.00 93.06 191 VAL A N 1
ATOM 1414 C CA . VAL A 1 191 ? -34.420 12.012 79.297 1.00 93.06 191 VAL A CA 1
ATOM 1415 C C . VAL A 1 191 ? -35.518 11.527 78.368 1.00 93.06 191 VAL A C 1
ATOM 1417 O O . VAL A 1 191 ? -36.434 10.825 78.794 1.00 93.06 191 VAL A O 1
ATOM 1420 N N . TRP A 1 192 ? -35.404 11.848 77.086 1.00 87.69 192 TRP A N 1
ATOM 1421 C CA . TRP A 1 192 ? -36.322 11.392 76.053 1.00 87.69 192 TRP A CA 1
ATOM 1422 C C . TRP A 1 192 ? -35.779 10.129 75.390 1.00 87.69 192 TRP A C 1
ATOM 1424 O O . TRP A 1 192 ? -34.759 10.173 74.706 1.00 87.69 192 TRP A O 1
ATOM 1434 N N . TYR A 1 193 ? -36.445 8.992 75.582 1.00 90.00 193 TYR A N 1
ATOM 1435 C CA . TYR A 1 193 ? -36.128 7.773 74.837 1.00 90.00 193 TYR A CA 1
ATOM 1436 C C . TYR A 1 193 ? -36.971 7.722 73.562 1.00 90.00 193 TYR A C 1
ATOM 1438 O O . TYR A 1 193 ? -38.195 7.604 73.629 1.00 90.00 193 TYR A O 1
ATOM 1446 N N . ASP A 1 194 ? -36.314 7.805 72.405 1.00 84.31 194 ASP A N 1
ATOM 1447 C CA . ASP A 1 194 ? -36.953 7.608 71.105 1.00 84.31 194 ASP A CA 1
ATOM 1448 C C . ASP A 1 194 ? -36.654 6.200 70.589 1.00 84.31 194 ASP A C 1
ATOM 1450 O O . ASP A 1 194 ? -35.534 5.867 70.181 1.00 84.31 194 ASP A O 1
ATOM 1454 N N . ASP A 1 195 ? -37.686 5.365 70.629 1.00 85.00 195 ASP A N 1
ATOM 1455 C CA . ASP A 1 195 ? -37.644 3.966 70.230 1.00 85.00 195 ASP A CA 1
ATOM 1456 C C . ASP A 1 195 ? -37.962 3.755 68.740 1.00 85.00 195 ASP A C 1
ATOM 1458 O O . ASP A 1 195 ? -38.102 2.602 68.309 1.00 85.00 195 ASP A O 1
ATOM 1462 N N . SER A 1 196 ? -38.074 4.843 67.968 1.00 84.94 196 SER A N 1
ATOM 1463 C CA . SER A 1 196 ? -38.292 4.823 66.521 1.00 84.94 196 SER A CA 1
ATOM 1464 C C . SER A 1 196 ? -37.087 4.235 65.779 1.00 84.94 196 SER A C 1
ATOM 1466 O O . SER A 1 196 ? -35.942 4.431 66.207 1.00 84.94 196 SER A O 1
ATOM 1468 N N . PRO A 1 197 ? -37.323 3.514 64.666 1.00 90.06 197 PRO A N 1
ATOM 1469 C CA . PRO A 1 197 ? -36.249 2.982 63.836 1.00 90.06 197 PRO A CA 1
ATOM 1470 C C . PRO A 1 197 ? -35.425 4.121 63.218 1.00 90.06 197 PRO A C 1
ATOM 1472 O O . PRO A 1 197 ? -35.981 5.126 62.776 1.00 90.06 197 PRO A O 1
ATOM 1475 N N . ALA A 1 198 ? -34.103 3.955 63.166 1.00 88.88 198 ALA A N 1
ATOM 1476 C CA . ALA A 1 198 ? -33.179 4.925 62.576 1.00 88.88 198 ALA A CA 1
ATOM 1477 C C . ALA A 1 198 ? -32.097 4.228 61.738 1.00 88.88 198 ALA A C 1
ATOM 1479 O O . ALA A 1 198 ? -31.627 3.145 62.097 1.00 88.88 198 ALA A O 1
ATOM 1480 N N . LEU A 1 199 ? -31.685 4.870 60.641 1.00 93.56 199 LEU A N 1
ATOM 1481 C CA . LEU A 1 199 ? -30.649 4.396 59.722 1.00 93.56 199 LEU A CA 1
ATOM 1482 C C . LEU A 1 199 ? -29.636 5.507 59.428 1.00 93.56 199 LEU A C 1
ATOM 1484 O O . LEU A 1 199 ? -30.015 6.662 59.251 1.00 93.56 199 LEU A O 1
ATOM 1488 N N . GLU A 1 200 ? -28.367 5.135 59.305 1.00 92.88 200 GLU A N 1
ATOM 1489 C CA . GLU A 1 200 ? -27.278 5.983 58.811 1.00 92.88 200 GLU A CA 1
ATOM 1490 C C . GLU A 1 200 ? -26.475 5.186 57.781 1.00 92.88 200 GLU A C 1
ATOM 1492 O O . GLU A 1 200 ? -26.158 4.020 58.020 1.00 92.88 200 GLU A O 1
ATOM 1497 N N . VAL A 1 201 ? -26.129 5.790 56.641 1.00 94.44 201 VAL A N 1
ATOM 1498 C CA . VAL A 1 201 ? -25.324 5.130 55.603 1.00 94.44 201 VAL A CA 1
ATOM 1499 C C . VAL A 1 201 ? -23.977 5.822 55.468 1.00 94.44 201 VAL A C 1
ATOM 1501 O O . VAL A 1 201 ? -23.911 7.035 55.297 1.00 94.44 201 VAL A O 1
ATOM 1504 N N . THR A 1 202 ? -22.906 5.037 55.546 1.00 93.50 202 THR A N 1
ATOM 1505 C CA . THR A 1 202 ? -21.516 5.507 55.471 1.00 93.50 202 THR A CA 1
ATOM 1506 C C . THR A 1 202 ? -20.888 5.262 54.097 1.00 93.50 202 THR A C 1
ATOM 1508 O O . THR A 1 202 ? -19.932 5.937 53.732 1.00 93.50 202 THR A O 1
ATOM 1511 N N . GLU A 1 203 ? -21.396 4.285 53.341 1.00 91.00 203 GLU A N 1
ATOM 1512 C CA . GLU A 1 203 ? -20.954 3.950 51.980 1.00 91.00 203 GLU A CA 1
ATOM 1513 C C . GLU A 1 203 ? -22.139 3.319 51.215 1.00 91.00 203 GLU A C 1
ATOM 1515 O O . GLU A 1 203 ? -22.832 2.494 51.813 1.00 91.00 203 GLU A O 1
ATOM 1520 N N . PRO A 1 204 ? -22.407 3.655 49.939 1.00 90.56 204 PRO A N 1
ATOM 1521 C CA . PRO A 1 204 ? -21.762 4.701 49.149 1.00 90.56 204 PRO A CA 1
ATOM 1522 C C . PRO A 1 204 ? -22.195 6.115 49.575 1.00 90.56 204 PRO A C 1
ATOM 1524 O O . PRO A 1 204 ? -23.259 6.305 50.162 1.00 90.56 204 PRO A O 1
ATOM 1527 N N . GLY A 1 205 ? -21.372 7.117 49.264 1.00 86.81 205 GLY A N 1
ATOM 1528 C CA . GLY A 1 205 ? -21.717 8.525 49.477 1.00 86.81 205 GLY A CA 1
ATOM 1529 C C . GLY A 1 205 ? -22.744 9.046 48.454 1.00 86.81 205 GLY A C 1
ATOM 1530 O O . GLY A 1 205 ? -22.866 8.479 47.362 1.00 86.81 205 GLY A O 1
ATOM 1531 N N . PRO A 1 206 ? -23.462 10.147 48.749 1.00 84.06 206 PRO A N 1
ATOM 1532 C CA . PRO A 1 206 ? -24.390 10.759 47.800 1.00 84.06 206 PRO A CA 1
ATOM 1533 C C . PRO A 1 206 ? -23.705 11.130 46.478 1.00 84.06 206 PRO A C 1
ATOM 1535 O O . PRO A 1 206 ? -22.685 11.817 46.460 1.00 84.06 206 PRO A O 1
ATOM 1538 N N . GLY A 1 207 ? -24.272 10.684 45.358 1.00 80.81 207 GLY A N 1
ATOM 1539 C CA . GLY A 1 207 ? -23.766 10.952 44.011 1.00 80.81 207 GLY A CA 1
ATOM 1540 C C . GLY A 1 207 ? -22.543 10.128 43.607 1.00 80.81 207 GLY A C 1
ATOM 1541 O O . GLY A 1 207 ? -21.995 10.372 42.528 1.00 80.81 207 GLY A O 1
ATOM 1542 N N . GLN A 1 208 ? -22.117 9.162 44.428 1.00 83.81 208 GLN A N 1
ATOM 1543 C CA . GLN A 1 208 ? -20.993 8.291 44.104 1.00 83.81 208 GLN A CA 1
ATOM 1544 C C . GLN A 1 208 ? -21.252 7.536 42.793 1.00 83.81 208 GLN A C 1
ATOM 1546 O O . GLN A 1 208 ? -22.339 7.005 42.545 1.00 83.81 208 GLN A O 1
ATOM 1551 N N . GLN A 1 209 ? -20.228 7.504 41.944 1.00 78.25 209 GLN A N 1
ATOM 1552 C CA . GLN A 1 209 ? -20.266 6.791 40.676 1.00 78.25 209 GLN A CA 1
ATOM 1553 C C . GLN A 1 209 ? -19.993 5.301 40.910 1.00 78.25 209 GLN A C 1
ATOM 1555 O O . GLN A 1 209 ? -18.994 4.940 41.536 1.00 78.25 209 GLN A O 1
ATOM 1560 N N . ILE A 1 210 ? -20.883 4.439 40.416 1.00 76.94 210 ILE A N 1
ATOM 1561 C CA . ILE A 1 210 ? -20.746 2.984 40.515 1.00 76.94 210 ILE A CA 1
ATOM 1562 C C . ILE A 1 210 ? -20.169 2.459 39.202 1.00 76.94 210 ILE A C 1
ATOM 1564 O O . ILE A 1 210 ? -20.743 2.671 38.132 1.00 76.94 210 ILE A O 1
ATOM 1568 N N . ASN A 1 211 ? -19.044 1.753 39.306 1.00 70.00 211 ASN A N 1
ATOM 1569 C CA . ASN A 1 211 ? -18.372 1.110 38.182 1.00 70.00 211 ASN A CA 1
ATOM 1570 C C . ASN A 1 211 ? -18.657 -0.399 38.233 1.00 70.00 211 ASN A C 1
ATOM 1572 O O . ASN A 1 211 ? -18.303 -1.059 39.210 1.00 70.00 211 ASN A O 1
ATOM 1576 N N . GLY A 1 212 ? -19.276 -0.959 37.190 1.00 68.88 212 GLY A N 1
ATOM 1577 C CA . GLY A 1 212 ? -19.652 -2.379 37.148 1.00 68.88 212 GLY A CA 1
ATOM 1578 C C . GLY A 1 212 ? -21.080 -2.655 37.631 1.00 68.88 212 GLY A C 1
ATOM 1579 O O . GLY A 1 212 ? -21.927 -1.772 37.618 1.00 68.88 212 GLY A O 1
ATOM 1580 N N . ASN A 1 213 ? -21.380 -3.904 37.998 1.00 78.88 213 ASN A N 1
ATOM 1581 C CA . ASN A 1 213 ? -22.736 -4.353 38.345 1.00 78.88 213 ASN A CA 1
ATOM 1582 C C . ASN A 1 213 ? -22.957 -4.567 39.849 1.00 78.88 213 ASN A C 1
ATOM 1584 O O . ASN A 1 213 ? -23.975 -5.141 40.221 1.00 78.88 213 ASN A O 1
ATOM 1588 N N . THR A 1 214 ? -22.033 -4.139 40.712 1.00 82.62 214 THR A N 1
ATOM 1589 C CA . THR A 1 214 ? -22.161 -4.289 42.168 1.00 82.62 214 THR A CA 1
ATOM 1590 C C . THR A 1 214 ? -21.699 -3.047 42.920 1.00 82.62 214 THR A C 1
ATOM 1592 O O . THR A 1 214 ? -20.735 -2.405 42.510 1.00 82.62 214 THR A O 1
ATOM 1595 N N . VAL A 1 215 ? -22.325 -2.758 44.058 1.00 88.38 215 VAL A N 1
ATOM 1596 C CA . VAL A 1 215 ? -21.938 -1.699 45.001 1.00 88.38 215 VAL A CA 1
ATOM 1597 C C . VAL A 1 215 ? -22.006 -2.227 46.431 1.00 88.38 215 VAL A C 1
ATOM 1599 O O . VAL A 1 215 ? -22.914 -2.979 46.775 1.00 88.38 215 VAL A O 1
ATOM 1602 N N . VAL A 1 216 ? -21.045 -1.851 47.274 1.00 91.50 216 VAL A N 1
ATOM 1603 C CA . VAL A 1 216 ? -21.060 -2.211 48.697 1.00 91.50 216 VAL A CA 1
ATOM 1604 C C . VAL A 1 216 ? -21.760 -1.104 49.482 1.00 91.50 216 VAL A C 1
ATOM 1606 O O . VAL A 1 216 ? -21.363 0.054 49.400 1.00 91.50 216 VAL A O 1
ATOM 1609 N N . VAL A 1 217 ? -22.793 -1.464 50.242 1.00 94.81 217 VAL A N 1
ATOM 1610 C CA . VAL A 1 217 ? -23.586 -0.562 51.083 1.00 94.81 217 VAL A CA 1
ATOM 1611 C C . VAL A 1 217 ? -23.294 -0.860 52.554 1.00 94.81 217 VAL A C 1
ATOM 1613 O O . VAL A 1 217 ? -23.514 -1.985 53.008 1.00 94.81 217 VAL A O 1
ATOM 1616 N N . LYS A 1 218 ? -22.795 0.126 53.304 1.00 96.31 218 LYS A N 1
ATOM 1617 C CA . LYS A 1 218 ? -22.412 0.010 54.722 1.00 96.31 218 LYS A CA 1
ATOM 1618 C C . LYS A 1 218 ? -23.033 1.117 55.553 1.00 96.31 218 LYS A C 1
ATOM 1620 O O . LYS A 1 218 ? -23.139 2.248 55.084 1.00 96.31 218 LYS A O 1
ATOM 1625 N N . GLY A 1 219 ? -23.360 0.824 56.807 1.00 95.88 219 GLY A N 1
ATOM 1626 C CA . GLY A 1 219 ? -23.908 1.837 57.701 1.00 95.88 219 GLY A CA 1
ATOM 1627 C C . GLY A 1 219 ? -24.284 1.332 59.088 1.00 95.88 219 GLY A C 1
ATOM 1628 O O . GLY A 1 219 ? -23.849 0.257 59.523 1.00 95.88 219 GLY A O 1
ATOM 1629 N N . LYS A 1 220 ? -25.099 2.134 59.779 1.00 94.31 220 LYS A N 1
ATOM 1630 C CA . LYS A 1 220 ? -25.659 1.855 61.101 1.00 94.31 220 LYS A CA 1
ATOM 1631 C C . LYS A 1 220 ? -27.183 1.747 61.064 1.00 94.31 220 LYS A C 1
ATOM 1633 O O . LYS A 1 220 ? -27.845 2.465 60.319 1.00 94.31 220 LYS A O 1
ATOM 1638 N N . ALA A 1 221 ? -27.734 0.862 61.888 1.00 93.12 221 ALA A N 1
ATOM 1639 C CA . ALA A 1 221 ? -29.171 0.694 62.073 1.00 93.12 221 ALA A CA 1
ATOM 1640 C C . ALA A 1 221 ? -29.491 0.535 63.565 1.00 93.12 221 ALA A C 1
ATOM 1642 O O . ALA A 1 221 ? -28.915 -0.330 64.223 1.00 93.12 221 ALA A O 1
ATOM 1643 N N . TRP A 1 222 ? -30.409 1.353 64.086 1.00 89.44 222 TRP A N 1
ATOM 1644 C CA . TRP A 1 222 ? -30.840 1.332 65.490 1.00 89.44 222 TRP A CA 1
ATOM 1645 C C . TRP A 1 222 ? -32.338 1.089 65.588 1.00 89.44 222 TRP A C 1
ATOM 1647 O O . TRP A 1 222 ? -33.105 1.689 64.836 1.00 89.44 222 TRP A O 1
ATOM 1657 N N . ASN A 1 223 ? -32.760 0.272 66.560 1.00 86.25 223 ASN A N 1
ATOM 1658 C CA . ASN A 1 223 ? -34.169 -0.077 66.766 1.00 86.25 223 ASN A CA 1
ATOM 1659 C C . ASN A 1 223 ? -34.824 -0.611 65.479 1.00 86.25 223 ASN A C 1
ATOM 1661 O O . ASN A 1 223 ? -35.887 -0.139 65.095 1.00 86.25 223 ASN A O 1
ATOM 1665 N N . VAL A 1 224 ? -34.182 -1.569 64.805 1.00 89.44 224 VAL A N 1
ATOM 1666 C CA . VAL A 1 224 ? -34.672 -2.188 63.566 1.00 89.44 224 VAL A CA 1
ATOM 1667 C C . VAL A 1 224 ? -34.727 -3.706 63.749 1.00 89.44 224 VAL A C 1
ATOM 1669 O O . VAL A 1 224 ? -33.696 -4.326 63.990 1.00 89.44 224 VAL A O 1
ATOM 1672 N N . ASP A 1 225 ? -35.913 -4.294 63.594 1.00 89.44 225 ASP A N 1
ATOM 1673 C CA . ASP A 1 225 ? -36.123 -5.750 63.567 1.00 89.44 225 ASP A CA 1
ATOM 1674 C C . ASP A 1 225 ? -35.804 -6.325 62.176 1.00 89.44 225 ASP A C 1
ATOM 1676 O O . ASP A 1 225 ? -35.349 -7.460 62.037 1.00 89.44 225 ASP A O 1
ATOM 1680 N N . LYS A 1 226 ? -36.050 -5.530 61.125 1.00 93.75 226 LYS A N 1
ATOM 1681 C CA . LYS A 1 226 ? -35.850 -5.920 59.725 1.00 93.75 226 LYS A CA 1
ATOM 1682 C C . LYS A 1 226 ? -35.315 -4.755 58.894 1.00 93.75 226 LYS A C 1
ATOM 1684 O O . LYS A 1 226 ? -35.967 -3.713 58.800 1.00 93.75 226 LYS A O 1
ATOM 1689 N N . LEU A 1 227 ? -34.158 -4.969 58.262 1.00 96.75 227 LEU A N 1
ATOM 1690 C CA . LEU A 1 227 ? -33.532 -4.066 57.294 1.00 96.75 227 LEU A CA 1
ATOM 1691 C C . LEU A 1 227 ? -33.686 -4.629 55.876 1.00 96.75 227 LEU A C 1
ATOM 1693 O O . LEU A 1 227 ? -33.321 -5.779 55.624 1.00 96.75 227 LEU A O 1
ATOM 1697 N N . LEU A 1 228 ? -34.199 -3.811 54.960 1.00 96.31 228 LEU A N 1
ATOM 1698 C CA . LEU A 1 228 ? -34.246 -4.081 53.525 1.00 96.31 228 LEU A CA 1
ATOM 1699 C C . LEU A 1 228 ? -33.333 -3.100 52.781 1.00 96.31 228 LEU A C 1
ATOM 1701 O O . LEU A 1 228 ? -33.362 -1.908 53.077 1.00 96.31 228 LEU A O 1
ATOM 1705 N N . ILE A 1 229 ? -32.568 -3.579 51.801 1.00 95.56 229 ILE A N 1
ATOM 1706 C CA . ILE A 1 229 ? -31.826 -2.760 50.831 1.00 95.56 229 ILE A CA 1
ATOM 1707 C C . ILE A 1 229 ? -32.310 -3.159 49.435 1.00 95.56 229 ILE A C 1
ATOM 1709 O O . ILE A 1 229 ? -32.095 -4.298 49.028 1.00 95.56 229 ILE A O 1
ATOM 1713 N N . ASN A 1 230 ? -32.989 -2.253 48.721 1.00 93.00 230 ASN A N 1
ATOM 1714 C CA . ASN A 1 230 ? -33.708 -2.541 47.467 1.00 93.00 230 ASN A CA 1
ATOM 1715 C C . ASN A 1 230 ? -34.519 -3.851 47.560 1.00 93.00 230 ASN A C 1
ATOM 1717 O O . ASN A 1 230 ? -34.303 -4.797 46.804 1.00 93.00 230 ASN A O 1
ATOM 1721 N N . ASP A 1 231 ? -35.396 -3.919 48.566 1.00 91.31 231 ASP A N 1
ATOM 1722 C CA . ASP A 1 231 ? -36.268 -5.061 48.887 1.00 91.31 231 ASP A CA 1
ATOM 1723 C C . ASP A 1 231 ? -35.560 -6.358 49.325 1.00 91.31 231 ASP A C 1
ATOM 1725 O O . ASP A 1 231 ? -36.223 -7.326 49.702 1.00 91.31 231 ASP A O 1
ATOM 1729 N N . GLN A 1 232 ? -34.224 -6.389 49.360 1.00 93.44 232 GLN A N 1
ATOM 1730 C CA . GLN A 1 232 ? -33.454 -7.532 49.853 1.00 93.44 232 GLN A CA 1
ATOM 1731 C C . GLN A 1 232 ? -33.211 -7.421 51.354 1.00 93.44 232 GLN A C 1
ATOM 1733 O O . GLN A 1 232 ? -32.717 -6.404 51.835 1.00 93.44 232 GLN A O 1
ATOM 1738 N N . GLN A 1 233 ? -33.529 -8.473 52.107 1.00 94.25 233 GLN A N 1
ATOM 1739 C CA . GLN A 1 233 ? -33.312 -8.490 53.551 1.00 94.25 233 GLN A CA 1
ATOM 1740 C C . GLN A 1 233 ? -31.825 -8.624 53.897 1.00 94.25 233 GLN A C 1
ATOM 1742 O O . GLN A 1 233 ? -31.132 -9.499 53.381 1.00 94.25 233 GLN A O 1
ATOM 1747 N N . VAL A 1 234 ? -31.352 -7.765 54.802 1.00 94.94 234 VAL A N 1
ATOM 1748 C CA . VAL A 1 234 ? -29.949 -7.672 55.222 1.00 94.94 234 VAL A CA 1
ATOM 1749 C C . VAL A 1 234 ? -29.837 -7.852 56.733 1.00 94.94 234 VAL A C 1
ATOM 1751 O O . VAL A 1 234 ? -30.621 -7.295 57.500 1.00 94.94 234 VAL A O 1
ATOM 1754 N N . SER A 1 235 ? -28.841 -8.622 57.166 1.00 91.94 235 SER A N 1
ATOM 1755 C CA . SER A 1 235 ? -28.548 -8.826 58.586 1.00 91.94 235 SER A CA 1
ATOM 1756 C C . SER A 1 235 ? -27.842 -7.613 59.197 1.00 91.94 235 SER A C 1
ATOM 1758 O O . SER A 1 235 ? -26.915 -7.055 58.607 1.00 91.94 235 SER A O 1
ATOM 1760 N N . VAL A 1 236 ? -28.237 -7.251 60.418 1.00 93.00 236 VAL A N 1
ATOM 1761 C CA . VAL A 1 236 ? -27.592 -6.214 61.237 1.00 93.00 236 VAL A CA 1
ATOM 1762 C C . VAL A 1 236 ? -26.863 -6.897 62.395 1.00 93.00 236 VAL A C 1
ATOM 1764 O O . VAL A 1 236 ? -27.447 -7.728 63.085 1.00 93.00 236 VAL A O 1
ATOM 1767 N N . SER A 1 237 ? -25.590 -6.561 62.614 1.00 90.00 237 SER A N 1
ATOM 1768 C CA . SER A 1 237 ? -24.776 -7.094 63.716 1.00 90.00 237 SER A CA 1
ATOM 1769 C C . SER A 1 237 ? -24.408 -5.983 64.698 1.00 90.00 237 SER A C 1
ATOM 1771 O O . SER A 1 237 ? -23.724 -5.020 64.334 1.00 90.00 237 SER A O 1
ATOM 1773 N N . GLY A 1 238 ? -24.858 -6.105 65.952 1.00 85.69 238 GLY A N 1
ATOM 1774 C CA . GLY A 1 238 ? -24.780 -5.037 66.951 1.00 85.69 238 GLY A CA 1
ATOM 1775 C C . GLY A 1 238 ? -25.678 -3.872 66.539 1.00 85.69 238 GLY A C 1
ATOM 1776 O O . GLY A 1 238 ? -26.860 -3.885 66.835 1.00 85.69 238 GLY A O 1
ATOM 1777 N N . ASN A 1 239 ? -25.112 -2.920 65.795 1.00 88.31 239 ASN A N 1
ATOM 1778 C CA . ASN A 1 239 ? -25.830 -1.826 65.125 1.00 88.31 239 ASN A CA 1
ATOM 1779 C C . ASN A 1 239 ? -25.264 -1.548 63.720 1.00 88.31 239 ASN A C 1
ATOM 1781 O O . ASN A 1 239 ? -25.500 -0.477 63.176 1.00 88.31 239 ASN A O 1
ATOM 1785 N N . SER A 1 240 ? -24.445 -2.439 63.154 1.00 93.19 240 SER A N 1
ATOM 1786 C CA . SER A 1 240 ? -23.758 -2.223 61.871 1.00 93.19 240 SER A CA 1
ATOM 1787 C C . SER A 1 240 ? -24.273 -3.183 60.802 1.00 93.19 240 SER A C 1
ATOM 1789 O O . SER A 1 240 ? -24.567 -4.341 61.103 1.00 93.19 240 SER A O 1
ATOM 1791 N N . PHE A 1 241 ? -24.302 -2.739 59.548 1.00 95.69 241 PHE A N 1
ATOM 1792 C CA . PHE A 1 241 ? -24.590 -3.592 58.392 1.00 95.69 241 PHE A CA 1
ATOM 1793 C C . PHE A 1 241 ? -23.579 -3.362 57.260 1.00 95.69 241 PHE A C 1
ATOM 1795 O O . PHE A 1 241 ? -22.974 -2.294 57.151 1.00 95.69 241 PHE A O 1
ATOM 1802 N N . SER A 1 242 ? -23.398 -4.383 56.419 1.00 95.69 242 SER A N 1
ATOM 1803 C CA . SER A 1 242 ? -22.596 -4.338 55.192 1.00 95.69 242 SER A CA 1
ATOM 1804 C C . SER A 1 242 ? -23.189 -5.315 54.179 1.00 95.69 242 SER A C 1
ATOM 1806 O O . SER A 1 242 ? -23.335 -6.497 54.487 1.00 95.69 242 SER A O 1
ATOM 1808 N N . TYR A 1 243 ? -23.512 -4.845 52.978 1.00 94.56 243 TYR A N 1
ATOM 1809 C CA . TYR A 1 243 ? -24.185 -5.639 51.949 1.00 94.56 243 TYR A CA 1
ATOM 1810 C C . TYR A 1 243 ? -23.647 -5.320 50.553 1.00 94.56 243 TYR A C 1
ATOM 1812 O O . TYR A 1 243 ? -23.422 -4.159 50.235 1.00 94.56 243 TYR A O 1
ATOM 1820 N N . THR A 1 244 ? -23.448 -6.334 49.709 1.00 91.50 244 THR A N 1
ATOM 1821 C CA . THR A 1 244 ? -23.088 -6.127 48.295 1.00 91.50 244 THR A CA 1
ATOM 1822 C C . THR A 1 244 ? -24.353 -6.196 47.451 1.00 91.50 244 THR A C 1
ATOM 1824 O O . THR A 1 244 ? -24.926 -7.268 47.278 1.00 91.50 244 THR A O 1
ATOM 1827 N N . LEU A 1 245 ? -24.784 -5.049 46.940 1.00 89.94 245 LEU A N 1
ATOM 1828 C CA . LEU A 1 245 ? -25.968 -4.893 46.105 1.00 89.94 245 LEU A CA 1
ATOM 1829 C C . LEU A 1 245 ? -25.595 -5.029 44.626 1.00 89.94 245 LEU A C 1
ATOM 1831 O O . LEU A 1 245 ? -24.628 -4.419 44.178 1.00 89.94 245 LEU A O 1
ATOM 1835 N N . VAL A 1 246 ? -26.387 -5.778 43.858 1.00 84.25 246 VAL A N 1
ATOM 1836 C CA . VAL A 1 246 ? -26.283 -5.829 42.391 1.00 84.25 246 VAL A CA 1
ATOM 1837 C C . VAL A 1 246 ? -27.078 -4.667 41.790 1.00 84.25 246 VAL A C 1
ATOM 1839 O O . VAL A 1 246 ? -28.234 -4.464 42.151 1.00 84.25 246 VAL A O 1
ATOM 1842 N N . VAL A 1 247 ? -26.471 -3.912 40.874 1.00 82.94 247 VAL A N 1
ATOM 1843 C CA . VAL A 1 247 ? -27.049 -2.700 40.263 1.00 82.94 247 VAL A CA 1
ATOM 1844 C C . VAL A 1 247 ? -27.015 -2.757 38.733 1.00 82.94 247 VAL A C 1
ATOM 1846 O O . VAL A 1 247 ? -26.216 -3.490 38.142 1.00 82.94 247 VAL A O 1
ATOM 1849 N N . ASN A 1 248 ? -27.881 -1.980 38.084 1.00 78.62 248 ASN A N 1
ATOM 1850 C CA . ASN A 1 248 ? -28.019 -1.897 36.625 1.00 78.62 248 ASN A CA 1
ATOM 1851 C C . ASN A 1 248 ? -28.144 -0.441 36.137 1.00 78.62 248 ASN A C 1
ATOM 1853 O O . ASN A 1 248 ? -28.139 0.495 36.932 1.00 78.62 248 ASN A O 1
ATOM 1857 N N . ASP A 1 249 ? -28.291 -0.265 34.824 1.00 70.94 249 ASP A N 1
ATOM 1858 C CA . ASP A 1 249 ? -28.443 1.024 34.131 1.00 70.94 249 ASP A CA 1
ATOM 1859 C C . ASP A 1 249 ? -29.672 1.842 34.541 1.00 70.94 249 ASP A C 1
ATOM 1861 O O . ASP A 1 249 ? -29.710 3.047 34.306 1.00 70.94 249 ASP A O 1
ATOM 1865 N N . LYS A 1 250 ? -30.644 1.214 35.206 1.00 75.81 250 LYS A N 1
ATOM 1866 C CA . LYS A 1 250 ? -31.822 1.874 35.783 1.00 75.81 250 LYS A CA 1
ATOM 1867 C C . LYS A 1 250 ? -31.651 2.217 37.263 1.00 75.81 250 LYS A C 1
ATOM 1869 O O . LYS A 1 250 ? -32.566 2.772 37.857 1.00 75.81 250 LYS A O 1
ATOM 1874 N N . THR A 1 251 ? -30.524 1.853 37.876 1.00 77.00 251 THR A N 1
ATOM 1875 C CA . THR A 1 251 ? -30.264 2.108 39.295 1.00 77.00 251 THR A CA 1
ATOM 1876 C C . THR A 1 251 ? -29.624 3.483 39.465 1.00 77.00 251 THR A C 1
ATOM 1878 O O . THR A 1 251 ? -28.404 3.627 39.451 1.00 77.00 251 THR A O 1
ATOM 1881 N N . ASP A 1 252 ? -30.461 4.496 39.639 1.00 82.56 252 ASP A N 1
ATOM 1882 C CA . ASP A 1 252 ? -30.085 5.848 40.070 1.00 82.56 252 ASP A CA 1
ATOM 1883 C C . ASP A 1 252 ? -30.205 6.026 41.594 1.00 82.56 252 ASP A C 1
ATOM 1885 O O . ASP A 1 252 ? -29.687 6.984 42.169 1.00 82.56 252 ASP A O 1
ATOM 1889 N N . LYS A 1 253 ? -30.866 5.073 42.261 1.00 89.31 253 LYS A N 1
ATOM 1890 C CA . LYS A 1 253 ? -31.266 5.177 43.658 1.00 89.31 253 LYS A CA 1
ATOM 1891 C C . LYS A 1 253 ? -31.135 3.850 44.404 1.00 89.31 253 LYS A C 1
ATOM 1893 O O . LYS A 1 253 ? -31.617 2.810 43.954 1.00 89.31 253 LYS A O 1
ATOM 1898 N N . ILE A 1 254 ? -30.515 3.898 45.580 1.00 93.50 254 ILE A N 1
ATOM 1899 C CA . ILE A 1 254 ? -30.474 2.794 46.546 1.00 93.50 254 ILE A CA 1
ATOM 1900 C C . ILE A 1 254 ? -31.407 3.150 47.701 1.00 93.50 254 ILE A C 1
ATOM 1902 O O . ILE A 1 254 ? -31.219 4.181 48.345 1.00 93.50 254 ILE A O 1
ATOM 1906 N N . THR A 1 255 ? -32.399 2.302 47.960 1.00 94.88 255 THR A N 1
ATOM 1907 C CA . THR A 1 255 ? -33.404 2.502 49.010 1.00 94.88 255 THR A CA 1
ATOM 1908 C C . THR A 1 255 ? -33.147 1.537 50.156 1.00 94.88 255 THR A C 1
ATOM 1910 O O . THR A 1 255 ? -33.086 0.324 49.955 1.00 94.88 255 THR A O 1
ATOM 1913 N N . LEU A 1 256 ? -33.012 2.072 51.365 1.00 97.31 256 LEU A N 1
ATOM 1914 C CA . LEU A 1 256 ? -32.898 1.310 52.597 1.00 97.31 256 LEU A CA 1
ATOM 1915 C C . LEU A 1 256 ? -34.161 1.523 53.426 1.00 97.31 256 LEU A C 1
ATOM 1917 O O . LEU A 1 256 ? -34.548 2.665 53.655 1.00 97.31 256 LEU A O 1
ATOM 1921 N N . VAL A 1 257 ? -34.773 0.442 53.905 1.00 96.50 257 VAL A N 1
ATOM 1922 C CA . VAL A 1 257 ? -35.954 0.490 54.777 1.00 96.50 257 VAL A CA 1
ATOM 1923 C C . VAL A 1 257 ? -35.658 -0.278 56.057 1.00 96.50 257 VAL A C 1
ATOM 1925 O O . VAL A 1 257 ? -35.475 -1.496 56.034 1.00 96.50 257 VAL A O 1
ATOM 1928 N N . GLY A 1 258 ? -35.605 0.433 57.180 1.00 95.50 258 GLY A N 1
ATOM 1929 C CA . GLY A 1 258 ? -35.459 -0.140 58.515 1.00 95.50 258 GLY A CA 1
ATOM 1930 C C . GLY A 1 258 ? -36.806 -0.127 59.222 1.00 95.50 258 GLY A C 1
ATOM 1931 O O . GLY A 1 258 ? -37.420 0.930 59.334 1.00 95.50 258 GLY A O 1
ATOM 1932 N N . SER A 1 259 ? -37.281 -1.278 59.692 1.00 92.44 259 SER A N 1
ATOM 1933 C CA . SER A 1 259 ? -38.599 -1.416 60.330 1.00 92.44 259 SER A CA 1
ATOM 1934 C C . SER A 1 259 ? -38.526 -2.040 61.722 1.00 92.44 259 SER A C 1
ATOM 1936 O O . SER A 1 259 ? -37.681 -2.899 61.973 1.00 92.44 259 SER A O 1
ATOM 1938 N N . LYS A 1 260 ? -39.419 -1.601 62.616 1.00 89.19 260 LYS A N 1
ATOM 1939 C CA . LYS A 1 260 ? -39.641 -2.154 63.962 1.00 89.19 260 LYS A CA 1
ATOM 1940 C C . LYS A 1 260 ? -41.135 -2.182 64.259 1.00 89.19 260 LYS A C 1
ATOM 1942 O O . LYS A 1 260 ? -41.773 -1.131 64.398 1.00 89.19 260 LYS A O 1
ATOM 1947 N N . GLY A 1 261 ? -41.707 -3.383 64.313 1.00 86.44 261 GLY A N 1
ATOM 1948 C CA . GLY A 1 261 ? -43.161 -3.572 64.254 1.00 86.44 261 GLY A CA 1
ATOM 1949 C C . GLY A 1 261 ? -43.788 -2.842 63.053 1.00 86.44 261 GLY A C 1
ATOM 1950 O O . GLY A 1 261 ? -43.347 -3.012 61.922 1.00 86.44 261 GLY A O 1
ATOM 1951 N N . ASN A 1 262 ? -44.784 -1.983 63.307 1.00 85.12 262 ASN A N 1
ATOM 1952 C CA . ASN A 1 262 ? -45.493 -1.209 62.272 1.00 85.12 262 ASN A CA 1
ATOM 1953 C C . ASN A 1 262 ? -44.826 0.133 61.904 1.00 85.12 262 ASN A C 1
ATOM 1955 O O . ASN A 1 262 ? -45.396 0.905 61.136 1.00 85.12 262 ASN A O 1
ATOM 1959 N N . ARG A 1 263 ? -43.659 0.456 62.471 1.00 88.94 263 ARG A N 1
ATOM 1960 C CA . ARG A 1 263 ? -42.934 1.704 62.185 1.00 88.94 263 ARG A CA 1
ATOM 1961 C C . ARG A 1 263 ? -41.767 1.432 61.252 1.00 88.94 263 ARG A C 1
ATOM 1963 O O . ARG A 1 263 ? -41.092 0.413 61.395 1.00 88.94 263 ARG A O 1
ATOM 1970 N N . SER A 1 264 ? -41.483 2.370 60.358 1.00 92.00 264 SER A N 1
ATOM 1971 C CA . SER A 1 264 ? -40.358 2.277 59.430 1.00 92.00 264 SER A CA 1
ATOM 1972 C C . SER A 1 264 ? -39.684 3.622 59.201 1.00 92.00 264 SER A C 1
ATOM 1974 O O . SER A 1 264 ? -40.331 4.665 59.256 1.00 92.00 264 SER A O 1
ATOM 1976 N N . VAL A 1 265 ? -38.395 3.573 58.883 1.00 94.44 265 VAL A N 1
ATOM 1977 C CA . VAL A 1 265 ? -37.608 4.689 58.360 1.00 94.44 265 VAL A CA 1
ATOM 1978 C C . VAL A 1 265 ? -37.046 4.292 57.000 1.00 94.44 265 VAL A C 1
ATOM 1980 O O . VAL A 1 265 ? -36.604 3.154 56.818 1.00 94.44 265 VAL A O 1
ATOM 1983 N N . THR A 1 266 ? -37.054 5.232 56.060 1.00 95.44 266 THR A N 1
ATOM 1984 C CA . THR A 1 266 ? -36.521 5.033 54.711 1.00 95.44 266 THR A CA 1
ATOM 1985 C C . THR A 1 266 ? -35.377 6.009 54.468 1.00 95.44 266 THR A C 1
ATOM 1987 O O . THR A 1 266 ? -35.524 7.204 54.719 1.00 95.44 266 THR A O 1
ATOM 1990 N N . VAL A 1 267 ? -34.246 5.504 53.974 1.00 95.75 267 VAL A N 1
ATOM 1991 C CA . VAL A 1 267 ? -33.102 6.304 53.518 1.00 95.75 267 VAL A CA 1
ATOM 1992 C C . VAL A 1 267 ? -32.857 6.010 52.049 1.00 95.75 267 VAL A C 1
ATOM 1994 O O . VAL A 1 267 ? -32.843 4.855 51.631 1.00 95.75 267 VAL A O 1
ATOM 1997 N N . GLU A 1 268 ? -32.648 7.062 51.269 1.00 94.75 268 GLU A N 1
ATOM 1998 C CA . GLU A 1 268 ? -32.467 6.971 49.828 1.00 94.75 268 GLU A CA 1
ATOM 1999 C C . GLU A 1 268 ? -31.146 7.619 49.429 1.00 94.75 268 GLU A C 1
ATOM 2001 O O . GLU A 1 268 ? -30.868 8.761 49.795 1.00 94.75 268 GLU A O 1
ATOM 2006 N N . ILE A 1 269 ? -30.330 6.894 48.668 1.00 92.94 269 ILE A N 1
ATOM 2007 C CA . ILE A 1 269 ? -29.018 7.359 48.215 1.00 92.94 269 ILE A CA 1
ATOM 2008 C C . ILE A 1 269 ? -29.038 7.450 46.703 1.00 92.94 269 ILE A C 1
ATOM 2010 O O . ILE A 1 269 ? -29.244 6.450 46.018 1.00 92.94 269 ILE A O 1
ATOM 2014 N N . GLN A 1 270 ? -28.794 8.653 46.196 1.00 89.00 270 GLN A N 1
ATOM 2015 C CA . GLN A 1 270 ? -28.595 8.894 44.773 1.00 89.00 270 GLN A CA 1
ATOM 2016 C C . GLN A 1 270 ? -27.214 8.384 44.355 1.00 89.00 270 GLN A C 1
ATOM 2018 O O . GLN A 1 270 ? -26.214 8.724 44.990 1.00 89.00 270 GLN A O 1
ATOM 2023 N N . VAL A 1 271 ? -27.146 7.601 43.285 1.00 85.88 271 VAL A N 1
ATOM 2024 C CA . VAL A 1 271 ? -25.912 7.034 42.722 1.00 85.88 271 VAL A CA 1
ATOM 2025 C C . VAL A 1 271 ? -25.886 7.235 41.209 1.00 85.88 271 VAL A C 1
ATOM 2027 O O . VAL A 1 271 ? -26.927 7.329 40.566 1.00 85.88 271 VAL A O 1
ATOM 2030 N N . LYS A 1 272 ? -24.692 7.321 40.616 1.00 77.75 272 LYS A N 1
ATOM 2031 C CA . LYS A 1 272 ? -24.539 7.445 39.156 1.00 77.75 272 LYS A CA 1
ATOM 2032 C C . LYS A 1 272 ? -24.010 6.143 38.573 1.00 77.75 272 LYS A C 1
ATOM 2034 O O . LYS A 1 272 ? -22.853 5.794 38.803 1.00 77.75 272 LYS A O 1
ATOM 2039 N N . TYR A 1 273 ? -24.834 5.437 37.805 1.00 70.44 273 TYR A N 1
ATOM 2040 C CA . TYR A 1 273 ? -24.401 4.229 37.109 1.00 70.44 273 TYR A CA 1
ATOM 2041 C C . TYR A 1 273 ? -23.563 4.588 35.874 1.00 70.44 273 TYR A C 1
ATOM 2043 O O . TYR A 1 273 ? -24.069 5.179 34.923 1.00 70.44 273 TYR A O 1
ATOM 2051 N N . ALA A 1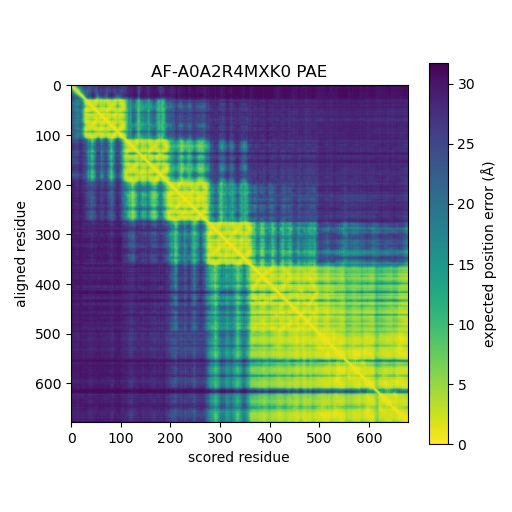 274 ? -22.273 4.240 35.882 1.00 63.66 274 ALA A N 1
ATOM 2052 C CA . ALA A 1 274 ? -21.350 4.552 34.787 1.00 63.66 274 ALA A CA 1
ATOM 2053 C C . ALA A 1 274 ? -21.439 3.582 33.594 1.00 63.66 274 ALA A C 1
ATOM 2055 O O . ALA A 1 274 ? -20.781 3.802 32.580 1.00 63.66 274 ALA A O 1
ATOM 2056 N N . GLY A 1 275 ? -22.225 2.507 33.707 1.00 63.81 275 GLY A N 1
ATOM 2057 C CA . GLY A 1 275 ? -22.225 1.411 32.741 1.00 63.81 275 GLY A CA 1
ATOM 2058 C C . GLY A 1 275 ? -21.247 0.291 33.104 1.00 63.81 275 GLY A C 1
ATOM 2059 O O . GLY A 1 275 ? -20.346 0.441 33.932 1.00 63.81 275 GLY A O 1
ATOM 2060 N N . LYS A 1 276 ? -21.421 -0.868 32.461 1.00 71.19 276 LYS A N 1
ATOM 2061 C CA . LYS A 1 276 ? -20.417 -1.937 32.464 1.00 71.19 276 LYS A CA 1
ATOM 2062 C C . LYS A 1 276 ? -19.234 -1.494 31.585 1.00 71.19 276 LYS A C 1
ATOM 2064 O O . LYS A 1 276 ? -19.486 -1.113 30.444 1.00 71.19 276 LYS A O 1
ATOM 2069 N N . PRO A 1 277 ? -17.975 -1.588 32.053 1.00 80.75 277 PRO A N 1
ATOM 2070 C CA . PRO A 1 277 ? -16.825 -1.255 31.221 1.00 80.75 277 PRO A CA 1
ATOM 2071 C C . PRO A 1 277 ? -16.785 -2.084 29.931 1.00 80.75 277 PRO A C 1
ATOM 2073 O O . PRO A 1 277 ? -16.933 -3.310 29.977 1.00 80.75 277 PRO A O 1
ATOM 2076 N N . GLU A 1 278 ? -16.557 -1.429 28.793 1.00 86.06 278 GLU A N 1
ATOM 2077 C CA . GLU A 1 278 ? -16.506 -2.073 27.476 1.00 86.06 278 GLU A CA 1
ATOM 2078 C C . GLU A 1 278 ? -15.251 -1.658 26.700 1.00 86.06 278 GLU A C 1
ATOM 2080 O O . GLU A 1 278 ? -14.887 -0.486 26.663 1.00 86.06 278 GLU A O 1
ATOM 2085 N N . LEU A 1 279 ? -14.602 -2.636 26.059 1.00 91.00 279 LEU A N 1
ATOM 2086 C CA . LEU A 1 279 ? -13.522 -2.420 25.097 1.00 91.00 279 LEU A CA 1
ATOM 2087 C C . LEU A 1 279 ? -14.087 -2.467 23.671 1.00 91.00 279 LEU A C 1
ATOM 2089 O O . LEU A 1 279 ? -14.634 -3.488 23.232 1.00 91.00 279 LEU A O 1
ATOM 2093 N N . VAL A 1 280 ? -13.897 -1.387 22.923 1.00 87.88 280 VAL A N 1
ATOM 2094 C CA . VAL A 1 280 ? -14.336 -1.238 21.534 1.00 87.88 280 VAL A CA 1
ATOM 2095 C C . VAL A 1 280 ? -13.114 -1.145 20.622 1.00 87.88 280 VAL A C 1
ATOM 2097 O O . VAL A 1 280 ? -12.128 -0.491 20.951 1.00 87.88 280 VAL A O 1
ATOM 2100 N N . ILE A 1 281 ? -13.167 -1.837 19.481 1.00 88.00 281 ILE A N 1
ATOM 2101 C CA . ILE A 1 281 ? -12.161 -1.713 18.422 1.00 88.00 281 ILE A CA 1
ATOM 2102 C C . ILE A 1 281 ? -12.785 -0.888 17.304 1.00 88.00 281 ILE A C 1
ATOM 2104 O O . ILE A 1 281 ? -13.794 -1.308 16.738 1.00 88.00 281 ILE A O 1
ATOM 2108 N N . ASP A 1 282 ? -12.191 0.266 17.020 1.00 76.56 282 ASP A N 1
ATOM 2109 C CA . ASP A 1 282 ? -12.712 1.241 16.060 1.00 76.56 282 ASP A CA 1
ATOM 2110 C C . ASP A 1 282 ? -12.303 0.887 14.636 1.00 76.56 282 ASP A C 1
ATOM 2112 O O . ASP A 1 282 ? -13.108 0.940 13.708 1.00 76.56 282 ASP A O 1
ATOM 2116 N N . SER A 1 283 ? -11.034 0.526 14.450 1.00 74.12 283 SER A N 1
ATOM 2117 C CA . SER A 1 283 ? -10.498 0.205 13.135 1.00 74.12 283 SER A CA 1
ATOM 2118 C C . SER A 1 283 ? -9.208 -0.606 13.245 1.00 74.12 283 SER A C 1
ATOM 2120 O O . SER A 1 283 ? -8.381 -0.315 14.105 1.00 74.12 283 SER A O 1
ATOM 2122 N N . PRO A 1 284 ? -8.982 -1.589 12.364 1.00 79.94 284 PRO A N 1
ATOM 2123 C CA . PRO A 1 284 ? -9.968 -2.180 11.465 1.00 79.94 284 PRO A CA 1
ATOM 2124 C C . PRO A 1 284 ? -10.983 -3.048 12.233 1.00 79.94 284 PRO A C 1
ATOM 2126 O O . PRO A 1 284 ? -10.662 -3.645 13.258 1.00 79.94 284 PRO A O 1
ATOM 2129 N N . GLY A 1 285 ? -12.212 -3.152 11.723 1.00 75.38 285 GLY A N 1
ATOM 2130 C CA . GLY A 1 285 ? -13.232 -4.045 12.287 1.00 75.38 285 GLY A CA 1
ATOM 2131 C C . GLY A 1 285 ? -12.924 -5.529 12.041 1.00 75.38 285 GLY A C 1
ATOM 2132 O O . GLY A 1 285 ? -12.151 -5.876 11.145 1.00 75.38 285 GLY A O 1
ATOM 2133 N N . SER A 1 286 ? -13.557 -6.431 12.797 1.00 86.56 286 SER A N 1
ATOM 2134 C CA . SER A 1 286 ? -13.431 -7.876 12.546 1.00 86.56 286 SER A CA 1
ATOM 2135 C C . SER A 1 286 ? -13.972 -8.248 11.159 1.00 86.56 286 SER A C 1
ATOM 2137 O O . SER A 1 286 ? -14.998 -7.731 10.725 1.00 86.56 286 SER A O 1
ATOM 2139 N N . GLY A 1 287 ? -13.276 -9.134 10.453 1.00 77.56 287 GLY A N 1
ATOM 2140 C CA . GLY A 1 287 ? -13.537 -9.483 9.057 1.00 77.56 287 GLY A CA 1
ATOM 2141 C C . GLY A 1 287 ? -12.864 -8.563 8.034 1.00 77.56 287 GLY A C 1
ATOM 2142 O O . GLY A 1 287 ? -12.941 -8.844 6.836 1.00 77.56 287 GLY A O 1
ATOM 2143 N N . SER A 1 288 ? -12.188 -7.493 8.469 1.00 74.56 288 SER A N 1
ATOM 2144 C CA . SER A 1 288 ? -11.573 -6.532 7.550 1.00 74.56 288 SER A CA 1
ATOM 2145 C C . SER A 1 288 ? -10.531 -7.188 6.657 1.00 74.56 288 SER A C 1
ATOM 2147 O O . SER A 1 288 ? -9.652 -7.919 7.116 1.00 74.56 288 SER A O 1
ATOM 2149 N N . LYS A 1 289 ? -10.608 -6.870 5.366 1.00 74.75 289 LYS A N 1
ATOM 2150 C CA . LYS A 1 289 ? -9.592 -7.209 4.376 1.00 74.75 289 LYS A CA 1
ATOM 2151 C C . LYS A 1 289 ? -8.601 -6.057 4.296 1.00 74.75 289 LYS A C 1
ATOM 2153 O O . LYS A 1 289 ? -8.984 -4.940 3.958 1.00 74.75 289 LYS A O 1
ATOM 2158 N N . VAL A 1 290 ? -7.345 -6.328 4.617 1.00 71.50 290 VAL A N 1
ATOM 2159 C CA . VAL A 1 290 ? -6.255 -5.351 4.558 1.00 71.50 290 VAL A CA 1
ATOM 2160 C C . VAL A 1 290 ? -5.215 -5.809 3.553 1.00 71.50 290 VAL A C 1
ATOM 2162 O O . VAL A 1 290 ? -5.092 -6.991 3.242 1.00 71.50 290 VAL A O 1
ATOM 2165 N N . TYR A 1 291 ? -4.462 -4.851 3.038 1.00 67.94 291 TYR A N 1
ATOM 2166 C CA . TYR A 1 291 ? -3.567 -5.065 1.905 1.00 67.94 291 TYR A CA 1
ATOM 2167 C C . TYR A 1 291 ? -2.102 -4.748 2.229 1.00 67.94 291 TYR A C 1
ATOM 2169 O O . TYR A 1 291 ? -1.207 -5.032 1.436 1.00 67.94 291 TYR A O 1
ATOM 2177 N N . SER A 1 292 ? -1.858 -4.195 3.419 1.00 67.06 292 SER A N 1
ATOM 2178 C CA . SER A 1 292 ? -0.534 -4.064 4.016 1.00 67.06 292 SER A CA 1
ATOM 2179 C C . SER A 1 292 ? -0.317 -5.202 5.009 1.00 67.06 292 SER A C 1
ATOM 2181 O O . SER A 1 292 ? -1.226 -5.548 5.765 1.00 67.06 292 SER A O 1
ATOM 2183 N N . ASN A 1 293 ? 0.894 -5.760 5.037 1.00 73.06 293 ASN A N 1
ATOM 2184 C CA . ASN A 1 293 ? 1.291 -6.718 6.068 1.00 73.06 293 ASN A CA 1
ATOM 2185 C C . ASN A 1 293 ? 1.611 -6.035 7.405 1.00 73.06 293 ASN A C 1
ATOM 2187 O O . ASN A 1 293 ? 1.838 -6.732 8.385 1.00 73.06 293 ASN A O 1
ATOM 2191 N N . VAL A 1 294 ? 1.662 -4.704 7.449 1.00 75.06 294 VAL A N 1
ATOM 2192 C CA . VAL A 1 294 ? 1.809 -3.913 8.673 1.00 75.06 294 VAL A CA 1
ATOM 2193 C C . VAL A 1 294 ? 0.638 -2.946 8.760 1.00 75.06 294 VAL A C 1
ATOM 2195 O O . VAL A 1 294 ? 0.398 -2.182 7.823 1.00 75.06 294 VAL A O 1
ATOM 2198 N N . ILE A 1 295 ? -0.098 -2.985 9.865 1.00 76.88 295 ILE A N 1
ATOM 2199 C CA . ILE A 1 295 ? -1.269 -2.131 10.082 1.00 76.88 295 ILE A CA 1
ATOM 2200 C C . ILE A 1 295 ? -1.196 -1.418 11.434 1.00 76.88 295 ILE A C 1
ATOM 2202 O O . ILE A 1 295 ? -0.424 -1.805 12.313 1.00 76.88 295 ILE A O 1
ATOM 2206 N N . SER A 1 296 ? -2.072 -0.434 11.601 1.00 80.69 296 SER A N 1
ATOM 2207 C CA . SER A 1 296 ? -2.412 0.146 12.898 1.00 80.69 296 SER A CA 1
ATOM 2208 C C . SER A 1 296 ? -3.801 -0.321 13.324 1.00 80.69 296 SER A C 1
ATOM 2210 O O . SER A 1 296 ? -4.682 -0.495 12.478 1.00 80.69 296 SER A O 1
ATOM 2212 N N . ILE A 1 297 ? -3.992 -0.522 14.625 1.00 83.69 297 ILE A N 1
ATOM 2213 C CA . ILE A 1 297 ? -5.287 -0.836 15.236 1.00 83.69 297 ILE A CA 1
ATOM 2214 C C . ILE A 1 297 ? -5.631 0.280 16.213 1.00 83.69 297 ILE A C 1
ATOM 2216 O O . ILE A 1 297 ? -4.833 0.583 17.092 1.00 83.69 297 ILE A O 1
ATOM 2220 N N . SER A 1 298 ? -6.813 0.866 16.093 1.00 86.44 298 SER A N 1
ATOM 2221 C CA . SER A 1 298 ? -7.337 1.855 17.030 1.00 86.44 298 SER A CA 1
ATOM 2222 C C . SER A 1 298 ? -8.572 1.327 17.744 1.00 86.44 298 SER A C 1
ATOM 2224 O O . SER A 1 298 ? -9.355 0.550 17.188 1.00 86.44 298 SER A O 1
ATOM 2226 N N . GLY A 1 299 ? -8.772 1.776 18.973 1.00 89.88 299 GLY A N 1
ATOM 2227 C CA . GLY A 1 299 ? -9.959 1.462 19.752 1.00 89.88 299 GLY A CA 1
ATOM 2228 C C . GLY A 1 299 ? -10.105 2.383 20.950 1.00 89.88 299 GLY A C 1
ATOM 2229 O O . GLY A 1 299 ? -9.259 3.247 21.198 1.00 89.88 299 GLY A O 1
ATOM 2230 N N . HIS A 1 300 ? -11.160 2.161 21.723 1.00 91.31 300 HIS A N 1
ATOM 2231 C CA . HIS A 1 300 ? -11.431 2.935 22.923 1.00 91.31 300 HIS A CA 1
ATOM 2232 C C . HIS A 1 300 ? -12.103 2.109 24.019 1.00 91.31 300 HIS A C 1
ATOM 2234 O O . HIS A 1 300 ? -12.573 0.989 23.797 1.00 91.31 300 HIS A O 1
ATOM 2240 N N . LEU A 1 301 ? -12.111 2.669 25.225 1.00 89.50 301 LEU A N 1
ATOM 2241 C CA . LEU A 1 301 ? -12.739 2.103 26.406 1.00 89.50 301 LEU A CA 1
ATOM 2242 C C . LEU A 1 301 ? -13.913 2.980 26.853 1.00 89.50 301 LEU A C 1
ATOM 2244 O O . LEU A 1 301 ? -13.802 4.203 26.869 1.00 89.50 301 LEU A O 1
ATOM 2248 N N . LEU A 1 302 ? -15.018 2.354 27.251 1.00 83.94 302 LEU A N 1
ATOM 2249 C CA . LEU A 1 302 ? -16.203 3.017 27.801 1.00 83.94 302 LEU A CA 1
ATOM 2250 C C . LEU A 1 302 ? -16.460 2.553 29.238 1.00 83.94 302 LEU A C 1
ATOM 2252 O O . LEU A 1 302 ? -16.007 1.481 29.641 1.00 83.94 302 LEU A O 1
ATOM 2256 N N . GLY A 1 303 ? -17.228 3.340 29.996 1.00 75.31 303 GLY A N 1
ATOM 2257 C CA . GLY A 1 303 ? -17.756 2.940 31.305 1.00 75.31 303 GLY A CA 1
ATOM 2258 C C . GLY A 1 303 ? -16.767 3.023 32.470 1.00 75.31 303 GLY A C 1
ATOM 2259 O O . GLY A 1 303 ? -16.946 2.317 33.461 1.00 75.31 303 GLY A O 1
ATOM 2260 N N . LEU A 1 304 ? -15.727 3.864 32.366 1.00 74.75 304 LEU A N 1
ATOM 2261 C CA . LEU A 1 304 ? -14.818 4.189 33.473 1.00 74.75 304 LEU A CA 1
ATOM 2262 C C . LEU A 1 304 ? -14.828 5.688 33.800 1.00 74.75 304 LEU A C 1
ATOM 2264 O O . LEU A 1 304 ? -15.037 6.531 32.929 1.00 74.75 304 LEU A O 1
ATOM 2268 N N . ALA A 1 305 ? -14.572 6.005 35.073 1.00 67.50 305 ALA A N 1
ATOM 2269 C CA . ALA A 1 305 ? -14.430 7.377 35.565 1.00 67.50 305 ALA A CA 1
ATOM 2270 C C . ALA A 1 305 ? -13.047 7.989 35.265 1.00 67.50 305 ALA A C 1
ATOM 2272 O O . ALA A 1 305 ? -12.938 9.205 35.134 1.00 67.50 305 ALA A O 1
ATOM 2273 N N . ASP A 1 306 ? -12.007 7.156 35.144 1.00 75.00 306 ASP A N 1
ATOM 2274 C CA . ASP A 1 306 ? -10.642 7.567 34.815 1.00 75.00 306 ASP A CA 1
ATOM 2275 C C . ASP A 1 306 ? -9.984 6.544 33.875 1.00 75.00 306 ASP A C 1
ATOM 2277 O O . ASP A 1 306 ? -10.071 5.332 34.092 1.00 75.00 306 ASP A O 1
ATOM 2281 N N . TYR A 1 307 ? -9.337 7.053 32.826 1.00 82.31 307 TYR A N 1
ATOM 2282 C CA . TYR A 1 307 ? -8.593 6.276 31.831 1.00 82.31 307 TYR A CA 1
ATOM 2283 C C . TYR A 1 307 ? -7.071 6.420 31.994 1.00 82.31 307 TYR A C 1
ATOM 2285 O O . TYR A 1 307 ? -6.306 5.791 31.259 1.00 82.31 307 TYR A O 1
ATOM 2293 N N . SER A 1 308 ? -6.621 7.267 32.924 1.00 77.56 308 SER A N 1
ATOM 2294 C CA . SER A 1 308 ? -5.213 7.581 33.127 1.00 77.56 308 SER A CA 1
ATOM 2295 C C . SER A 1 308 ? -4.413 6.347 33.563 1.00 77.56 308 SER A C 1
ATOM 2297 O O . SER A 1 308 ? -4.849 5.533 34.375 1.00 77.56 308 SER A O 1
ATOM 2299 N N . GLY A 1 309 ? -3.236 6.163 32.959 1.00 79.88 309 GLY A N 1
ATOM 2300 C CA . GLY A 1 309 ? -2.341 5.046 33.278 1.00 79.88 309 GLY A CA 1
ATOM 2301 C C . GLY A 1 309 ? -2.805 3.661 32.804 1.00 79.88 309 GLY A C 1
ATOM 2302 O O . GLY A 1 309 ? -2.141 2.674 33.119 1.00 79.88 309 GLY A O 1
ATOM 2303 N N . LEU A 1 310 ? -3.904 3.555 32.047 1.00 88.25 310 LEU A N 1
ATOM 2304 C CA . LEU A 1 310 ? -4.339 2.285 31.463 1.00 88.25 310 LEU A CA 1
ATOM 2305 C C . LEU A 1 310 ? -3.517 1.917 30.220 1.00 88.25 310 LEU A C 1
ATOM 2307 O O . LEU A 1 310 ? -3.148 2.770 29.409 1.00 88.25 310 LEU A O 1
ATOM 2311 N N . GLU A 1 311 ? -3.301 0.614 30.034 1.00 91.69 311 GLU A N 1
ATOM 2312 C CA . GLU A 1 311 ? -2.612 0.050 28.873 1.00 91.69 311 GLU A CA 1
ATOM 2313 C C . GLU A 1 311 ? -3.487 -0.997 28.171 1.00 91.69 311 GLU A C 1
ATOM 2315 O O . GLU A 1 311 ? -4.076 -1.875 28.808 1.00 91.69 311 GLU A O 1
ATOM 2320 N N . ALA A 1 312 ? -3.531 -0.926 26.843 1.00 91.31 312 ALA A N 1
ATOM 2321 C CA . ALA A 1 312 ? -3.985 -2.000 25.976 1.00 91.31 312 ALA A CA 1
ATOM 2322 C C . ALA A 1 312 ? -2.802 -2.914 25.641 1.00 91.31 312 ALA A C 1
ATOM 2324 O O . ALA A 1 312 ? -1.737 -2.454 25.232 1.00 91.31 312 ALA A O 1
ATOM 2325 N N . VAL A 1 313 ? -2.994 -4.222 25.770 1.00 93.19 313 VAL A N 1
ATOM 2326 C CA . VAL A 1 313 ? -2.050 -5.239 25.313 1.00 93.19 313 VAL A CA 1
ATOM 2327 C C . VAL A 1 313 ? -2.537 -5.778 23.973 1.00 93.19 313 VAL A C 1
ATOM 2329 O O . VAL A 1 313 ? -3.553 -6.468 23.916 1.00 93.19 313 VAL A O 1
ATOM 2332 N N . VAL A 1 314 ? -1.808 -5.483 22.897 1.00 90.06 314 VAL A N 1
ATOM 2333 C CA . VAL A 1 314 ? -2.079 -5.981 21.540 1.00 90.06 314 VAL A CA 1
ATOM 2334 C C . VAL A 1 314 ? -0.959 -6.932 21.145 1.00 90.06 314 VAL A C 1
ATOM 2336 O O . VAL A 1 314 ? 0.201 -6.534 21.065 1.00 90.06 314 VAL A O 1
ATOM 2339 N N . ASN A 1 315 ? -1.280 -8.211 20.930 1.00 83.25 315 ASN A N 1
ATOM 2340 C CA . ASN A 1 315 ? -0.295 -9.251 20.590 1.00 83.25 315 ASN A CA 1
ATOM 2341 C C . ASN A 1 315 ? 0.955 -9.256 21.505 1.00 83.25 315 ASN A C 1
ATOM 2343 O O . ASN A 1 315 ? 2.069 -9.466 21.031 1.00 83.25 315 ASN A O 1
ATOM 2347 N N . LYS A 1 316 ? 0.752 -9.070 22.821 1.00 82.69 316 LYS A N 1
ATOM 2348 C CA . LYS A 1 316 ? 1.775 -8.981 23.893 1.00 82.69 316 LYS A CA 1
ATOM 2349 C C . LYS A 1 316 ? 2.518 -7.642 24.022 1.00 82.69 316 LYS A C 1
ATOM 2351 O O . LYS A 1 316 ? 3.255 -7.480 24.991 1.00 82.69 316 LYS A O 1
ATOM 2356 N N . ASN A 1 317 ? 2.301 -6.686 23.124 1.00 85.19 317 ASN A N 1
ATOM 2357 C CA . ASN A 1 317 ? 2.875 -5.342 23.223 1.00 85.19 317 ASN A CA 1
ATOM 2358 C C . ASN A 1 317 ? 1.904 -4.389 23.924 1.00 85.19 317 ASN A C 1
ATOM 2360 O O . ASN A 1 317 ? 0.696 -4.498 23.731 1.00 85.19 317 ASN A O 1
ATOM 2364 N N . LYS A 1 318 ? 2.430 -3.464 24.731 1.00 91.50 318 LYS A N 1
ATOM 2365 C CA . LYS A 1 318 ? 1.647 -2.502 25.518 1.00 91.50 318 LYS A CA 1
ATOM 2366 C C . LYS A 1 318 ? 1.518 -1.166 24.792 1.00 91.50 318 LYS A C 1
ATOM 2368 O O . LYS A 1 318 ? 2.503 -0.663 24.259 1.00 91.50 318 LYS A O 1
ATOM 2373 N N . TYR A 1 319 ? 0.323 -0.589 24.830 1.00 90.19 319 TYR A N 1
ATOM 2374 C CA . TYR A 1 319 ? -0.014 0.698 24.229 1.00 90.19 319 TYR A CA 1
ATOM 2375 C C . TYR A 1 319 ? -0.867 1.499 25.211 1.00 90.19 319 TYR A C 1
ATOM 2377 O O . TYR A 1 319 ? -1.855 0.987 25.734 1.0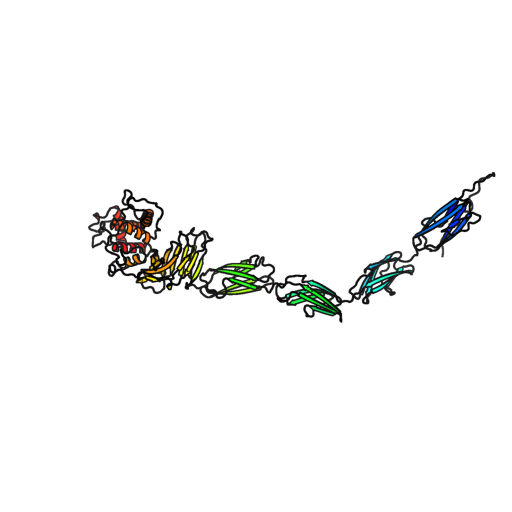0 90.19 319 TYR A O 1
ATOM 2385 N N . SER A 1 320 ? -0.488 2.742 25.491 1.00 90.12 320 SER A N 1
ATOM 2386 C CA . SER A 1 320 ? -1.204 3.583 26.453 1.00 90.12 320 SER A CA 1
ATOM 2387 C C . SER A 1 320 ? -2.529 4.094 25.893 1.00 90.12 320 SER A C 1
ATOM 2389 O O . SER A 1 320 ? -2.628 4.451 24.717 1.00 90.12 320 SER A O 1
ATOM 2391 N N . PHE A 1 321 ? -3.532 4.189 26.762 1.00 91.06 321 PHE A N 1
ATOM 2392 C CA . PHE A 1 321 ? -4.726 4.978 26.486 1.00 91.06 321 PHE A CA 1
ATOM 2393 C C . PHE A 1 321 ? -4.445 6.469 26.708 1.00 91.06 321 PHE A C 1
ATOM 2395 O O . PHE A 1 321 ? -3.683 6.851 27.599 1.00 91.06 321 PHE A O 1
ATOM 2402 N N . ASN A 1 322 ? -5.077 7.329 25.912 1.00 88.19 322 ASN A N 1
ATOM 2403 C CA . ASN A 1 322 ? -5.111 8.762 26.182 1.00 88.19 322 ASN A CA 1
ATOM 2404 C C . ASN A 1 322 ? -6.157 9.097 27.264 1.00 88.19 322 ASN A C 1
ATOM 2406 O O . ASN A 1 322 ? -6.957 8.257 27.673 1.00 88.19 322 ASN A O 1
ATOM 2410 N N . THR A 1 323 ? -6.203 10.359 27.695 1.00 83.00 323 THR A N 1
ATOM 2411 C CA . THR A 1 323 ? -7.136 10.836 28.737 1.00 83.00 323 THR A CA 1
ATOM 2412 C C . THR A 1 323 ? -8.617 10.724 28.363 1.00 83.00 323 THR A C 1
ATOM 2414 O O . THR A 1 323 ? -9.477 10.857 29.228 1.00 83.00 323 THR A O 1
ATOM 2417 N N . ARG A 1 324 ? -8.932 10.477 27.087 1.00 84.00 324 ARG A N 1
ATOM 2418 C CA . ARG A 1 324 ? -10.292 10.254 26.579 1.00 84.00 324 ARG A CA 1
ATOM 2419 C C . ARG A 1 324 ? -10.621 8.769 26.397 1.00 84.00 324 ARG A C 1
ATOM 2421 O O . ARG A 1 324 ? -11.673 8.464 25.850 1.00 84.00 324 ARG A O 1
ATOM 2428 N N . GLY A 1 325 ? -9.726 7.866 26.798 1.00 86.44 325 GLY A N 1
ATOM 2429 C CA . GLY A 1 325 ? -9.938 6.427 26.700 1.00 86.44 325 GLY A CA 1
ATOM 2430 C C . GLY A 1 325 ? -9.700 5.835 25.312 1.00 86.44 325 GLY A C 1
ATOM 2431 O O . GLY A 1 325 ? -10.162 4.727 25.075 1.00 86.44 325 GLY A O 1
ATOM 2432 N N . TYR A 1 326 ? -8.970 6.504 24.410 1.00 89.06 326 TYR A N 1
ATOM 2433 C CA . TYR A 1 326 ? -8.593 5.959 23.091 1.00 89.06 326 TYR A CA 1
ATOM 2434 C C . TYR A 1 326 ? -7.152 5.444 23.080 1.00 89.06 326 TYR A C 1
ATOM 2436 O O . TYR A 1 326 ? -6.282 6.048 23.709 1.00 89.06 326 TYR A O 1
ATOM 2444 N N . PHE A 1 327 ? -6.880 4.393 22.309 1.00 92.00 327 PHE A N 1
ATOM 2445 C CA . PHE A 1 327 ? -5.534 3.882 22.041 1.00 92.00 327 PHE A CA 1
ATOM 2446 C C . PHE A 1 327 ? -5.309 3.676 20.538 1.00 92.00 327 PHE A C 1
ATOM 2448 O O . PHE A 1 327 ? -6.249 3.411 19.784 1.00 92.00 327 PHE A O 1
ATOM 2455 N N . THR A 1 328 ? -4.040 3.728 20.130 1.00 84.56 328 THR A N 1
ATOM 2456 C CA . THR A 1 328 ? -3.582 3.299 18.804 1.00 84.56 328 THR A CA 1
ATOM 2457 C C . THR A 1 328 ? -2.397 2.360 18.980 1.00 84.56 328 THR A C 1
ATOM 2459 O O . THR A 1 328 ? -1.428 2.685 19.665 1.00 84.56 328 THR A O 1
ATOM 2462 N N . ALA A 1 329 ? -2.487 1.184 18.372 1.00 83.69 329 ALA A N 1
ATOM 2463 C CA . ALA A 1 329 ? -1.444 0.182 18.319 1.00 83.69 329 ALA A CA 1
ATOM 2464 C C . ALA A 1 329 ? -0.878 0.105 16.903 1.00 83.69 329 ALA A C 1
ATOM 2466 O O . ALA A 1 329 ? -1.469 -0.512 16.016 1.00 83.69 329 ALA A O 1
ATOM 2467 N N . ASP A 1 330 ? 0.263 0.753 16.698 1.00 79.44 330 ASP A N 1
ATOM 2468 C CA . ASP A 1 330 ? 0.959 0.768 15.416 1.00 79.44 330 ASP A CA 1
ATOM 2469 C C . ASP A 1 330 ? 1.865 -0.454 15.239 1.00 79.44 330 ASP A C 1
ATOM 2471 O O . ASP A 1 330 ? 2.278 -1.114 16.201 1.00 79.44 330 ASP A O 1
ATOM 2475 N N . ASN A 1 331 ? 2.230 -0.704 13.981 1.00 75.94 331 ASN A N 1
ATOM 2476 C CA . ASN A 1 331 ? 3.196 -1.720 13.568 1.00 75.94 331 ASN A CA 1
ATOM 2477 C C . ASN A 1 331 ? 2.766 -3.170 13.851 1.00 75.94 331 ASN A C 1
ATOM 2479 O O . ASN A 1 331 ? 3.597 -4.037 14.133 1.00 75.94 331 ASN A O 1
ATOM 2483 N N . ILE A 1 332 ? 1.470 -3.463 13.734 1.00 82.88 332 ILE A N 1
ATOM 2484 C CA . ILE A 1 332 ? 0.953 -4.826 13.864 1.00 82.88 332 ILE A CA 1
ATOM 2485 C C . ILE A 1 332 ? 1.265 -5.608 12.587 1.00 82.88 332 ILE A C 1
ATOM 2487 O O . ILE A 1 332 ? 0.680 -5.361 11.532 1.00 82.88 332 ILE A O 1
ATOM 2491 N N . LEU A 1 333 ? 2.199 -6.554 12.694 1.00 82.12 333 LEU A N 1
ATOM 2492 C CA . LEU A 1 333 ? 2.613 -7.423 11.595 1.00 82.12 333 LEU A CA 1
ATOM 2493 C C . LEU A 1 333 ? 1.609 -8.569 11.383 1.00 82.12 333 LEU A C 1
ATOM 2495 O O . LEU A 1 333 ? 1.276 -9.298 12.317 1.00 82.12 333 LEU A O 1
ATOM 2499 N N . LEU A 1 334 ? 1.183 -8.761 10.138 1.00 80.50 334 LEU A N 1
ATOM 2500 C CA . LEU A 1 334 ? 0.234 -9.778 9.695 1.00 80.50 334 LEU A CA 1
ATOM 2501 C C . LEU A 1 334 ? 0.912 -10.810 8.787 1.00 80.50 334 LEU A C 1
ATOM 2503 O O . LEU A 1 334 ? 1.792 -10.489 7.983 1.00 80.50 334 LEU A O 1
ATOM 2507 N N . LYS A 1 335 ? 0.455 -12.058 8.876 1.00 86.12 335 LYS A N 1
ATOM 2508 C CA . LYS A 1 335 ? 0.763 -13.141 7.932 1.00 86.12 335 LYS A CA 1
ATOM 2509 C C . LYS A 1 335 ? -0.287 -13.181 6.815 1.00 86.12 335 LYS A C 1
ATOM 2511 O O . LYS A 1 335 ? -1.413 -12.753 7.056 1.00 86.12 335 LYS A O 1
ATOM 2516 N N . PRO A 1 336 ? 0.027 -13.671 5.604 1.00 81.62 336 PRO A N 1
ATOM 2517 C CA . PRO A 1 336 ? -0.985 -13.846 4.562 1.00 81.62 336 PRO A CA 1
ATOM 2518 C C . PRO A 1 336 ? -2.186 -14.669 5.052 1.00 81.62 336 PRO A C 1
ATOM 2520 O O . PRO A 1 336 ? -2.016 -15.664 5.758 1.00 81.62 336 PRO A O 1
ATOM 2523 N N . GLY A 1 337 ? -3.397 -14.250 4.681 1.00 81.81 337 GLY A N 1
ATOM 2524 C CA . GLY A 1 337 ? -4.640 -14.889 5.108 1.00 81.81 337 GLY A CA 1
ATOM 2525 C C . GLY A 1 337 ? -5.184 -14.349 6.434 1.00 81.81 337 GLY A C 1
ATOM 2526 O O . GLY A 1 337 ? -5.065 -13.162 6.740 1.00 81.81 337 GLY A O 1
ATOM 2527 N N . LYS A 1 338 ? -5.862 -15.213 7.196 1.00 89.75 338 LYS A N 1
ATOM 2528 C CA . LYS A 1 338 ? -6.550 -14.851 8.442 1.00 89.75 338 LYS A CA 1
ATOM 2529 C C . LYS A 1 338 ? -5.550 -14.630 9.583 1.00 89.75 338 LYS A C 1
ATOM 2531 O O . LYS A 1 338 ? -4.775 -15.524 9.912 1.00 89.75 338 LYS A O 1
ATOM 2536 N N . ASN A 1 339 ? -5.630 -13.476 10.235 1.00 90.19 339 ASN A N 1
ATOM 2537 C CA . ASN A 1 339 ? -4.890 -13.127 11.444 1.00 90.19 339 ASN A CA 1
ATOM 2538 C C . ASN A 1 339 ? -5.885 -12.778 12.541 1.00 90.19 339 ASN A C 1
ATOM 2540 O O . ASN A 1 339 ? -6.697 -11.879 12.358 1.00 90.19 339 ASN A O 1
ATOM 2544 N N . THR A 1 340 ? -5.799 -13.438 13.688 1.00 94.12 340 THR A N 1
ATOM 2545 C CA . THR A 1 340 ? -6.587 -13.049 14.859 1.00 94.12 340 THR A CA 1
ATOM 2546 C C . THR A 1 340 ? -5.743 -12.120 15.718 1.00 94.12 340 THR A C 1
ATOM 2548 O O . THR A 1 340 ? -4.692 -12.524 16.217 1.00 94.12 340 THR A O 1
ATOM 2551 N N . VAL A 1 341 ? -6.187 -10.875 15.878 1.00 91.44 341 VAL A N 1
ATOM 2552 C CA . VAL A 1 341 ? -5.548 -9.904 16.767 1.00 91.44 341 VAL A CA 1
ATOM 2553 C C . VAL A 1 341 ? -6.360 -9.795 18.044 1.00 91.44 341 VAL A C 1
ATOM 2555 O O . VAL A 1 341 ? -7.548 -9.473 18.012 1.00 91.44 341 VAL A O 1
ATOM 2558 N N . LYS A 1 342 ? -5.704 -10.072 19.170 1.00 93.50 342 LYS A N 1
ATOM 2559 C CA . LYS A 1 342 ? -6.298 -9.981 20.501 1.00 93.50 342 LYS A CA 1
ATOM 2560 C C . LYS A 1 342 ? -5.848 -8.685 21.168 1.00 93.50 342 LYS A C 1
ATOM 2562 O O . LYS A 1 342 ? -4.648 -8.421 21.253 1.00 93.50 342 LYS A O 1
ATOM 2567 N N . VAL A 1 343 ? -6.821 -7.913 21.642 1.00 94.31 343 VAL A N 1
ATOM 2568 C CA . VAL A 1 343 ? -6.630 -6.716 22.462 1.00 94.31 343 VAL A CA 1
ATOM 2569 C C . VAL A 1 343 ? -7.128 -7.021 23.868 1.00 94.31 343 VAL A C 1
ATOM 2571 O O . VAL A 1 343 ? -8.237 -7.535 24.043 1.00 94.31 343 VAL A O 1
ATOM 2574 N N . GLU A 1 344 ? -6.302 -6.742 24.868 1.00 94.62 344 GLU A N 1
ATOM 2575 C CA . GLU A 1 344 ? -6.608 -6.983 26.279 1.00 94.62 344 GLU A CA 1
ATOM 2576 C C . GLU A 1 344 ? -6.356 -5.732 27.112 1.00 94.62 344 GLU A C 1
ATOM 2578 O O . GLU A 1 344 ? -5.376 -5.027 26.899 1.00 94.62 344 GLU A O 1
ATOM 2583 N N . VAL A 1 345 ? -7.212 -5.485 28.096 1.00 91.69 345 VAL A N 1
ATOM 2584 C CA . VAL A 1 345 ? -7.019 -4.455 29.120 1.00 91.69 345 VAL A CA 1
ATOM 2585 C C . VAL A 1 345 ? -7.150 -5.142 30.467 1.00 91.69 345 VAL A C 1
ATOM 2587 O O . VAL A 1 345 ? -8.184 -5.750 30.753 1.00 91.69 345 VAL A O 1
ATOM 2590 N N . LYS A 1 346 ? -6.094 -5.083 31.283 1.00 84.50 346 LYS A N 1
ATOM 2591 C CA . LYS A 1 346 ? -6.053 -5.732 32.596 1.00 84.50 346 LYS A CA 1
ATOM 2592 C C . LYS A 1 346 ? -5.589 -4.751 33.667 1.00 84.50 346 LYS A C 1
ATOM 2594 O O . LYS A 1 346 ? -4.488 -4.219 33.583 1.00 84.50 346 LYS A O 1
ATOM 2599 N N . THR A 1 347 ? -6.412 -4.565 34.691 1.00 76.50 347 THR A N 1
ATOM 2600 C CA . THR A 1 347 ? -6.074 -3.866 35.938 1.00 76.50 347 THR A CA 1
ATOM 2601 C C . THR A 1 347 ? -6.256 -4.822 37.122 1.00 76.50 347 THR A C 1
ATOM 2603 O O . THR A 1 347 ? -6.609 -5.987 36.929 1.00 76.50 347 THR A O 1
ATOM 2606 N N . ALA A 1 348 ? -6.027 -4.352 38.353 1.00 70.44 348 ALA A N 1
ATOM 2607 C CA . ALA A 1 348 ? -6.275 -5.149 39.558 1.00 70.44 348 ALA A CA 1
ATOM 2608 C C . ALA A 1 348 ? -7.730 -5.653 39.653 1.00 70.44 348 ALA A C 1
ATOM 2610 O O . ALA A 1 348 ? -7.958 -6.764 40.121 1.00 70.44 348 ALA A O 1
ATOM 2611 N N . ASN A 1 349 ? -8.693 -4.867 39.153 1.00 67.81 349 ASN A N 1
ATOM 2612 C CA . ASN A 1 349 ? -10.129 -5.113 39.325 1.00 67.81 349 ASN A CA 1
ATOM 2613 C C . ASN A 1 349 ? -10.901 -5.257 37.997 1.00 67.81 349 ASN A C 1
ATOM 2615 O O . ASN A 1 349 ? -12.116 -5.431 38.015 1.00 67.81 349 ASN A O 1
ATOM 2619 N N . LEU A 1 350 ? -10.229 -5.167 36.841 1.00 74.06 350 LEU A N 1
ATOM 2620 C CA . LEU A 1 350 ? -10.860 -5.220 35.518 1.00 74.06 350 LEU A CA 1
ATOM 2621 C C . LEU A 1 350 ? -10.062 -6.115 34.571 1.00 74.06 350 LEU A C 1
ATOM 2623 O O . LEU A 1 350 ? -8.847 -5.988 34.459 1.00 74.06 350 LEU A O 1
ATOM 2627 N N . THR A 1 351 ? -10.747 -6.999 33.849 1.00 85.25 351 THR A N 1
ATOM 2628 C CA . THR A 1 351 ? -10.176 -7.718 32.703 1.00 85.25 351 THR A CA 1
ATOM 2629 C C . THR A 1 351 ? -11.164 -7.661 31.548 1.00 85.25 351 THR A C 1
ATOM 2631 O O . THR A 1 351 ? -12.263 -8.205 31.640 1.00 85.25 351 THR A O 1
ATOM 2634 N N . LEU A 1 352 ? -10.771 -7.001 30.462 1.00 90.25 352 LEU A N 1
ATOM 2635 C CA . LEU A 1 352 ? -11.522 -6.932 29.211 1.00 90.25 352 LEU A CA 1
ATOM 2636 C C . LEU A 1 352 ? -10.663 -7.501 28.088 1.00 90.25 352 LEU A C 1
ATOM 2638 O O . LEU A 1 352 ? -9.460 -7.251 28.027 1.00 90.25 352 LEU A O 1
ATOM 2642 N N . SER A 1 353 ? -11.277 -8.257 27.183 1.00 92.50 353 SER A N 1
ATOM 2643 C CA . SER A 1 353 ? -10.599 -8.761 25.994 1.00 92.50 353 SER A CA 1
ATOM 2644 C C . SER A 1 353 ? -11.533 -8.754 24.796 1.00 92.50 353 SER A C 1
ATOM 2646 O O . SER A 1 353 ? -12.709 -9.098 24.914 1.00 92.50 353 SER A O 1
ATOM 2648 N N . LYS A 1 354 ? -10.992 -8.384 23.635 1.00 93.00 354 LYS A N 1
ATOM 2649 C CA . LYS A 1 354 ? -11.677 -8.448 22.347 1.00 93.00 354 LYS A CA 1
ATOM 2650 C C . LYS A 1 354 ? -10.716 -9.006 21.308 1.00 93.00 354 LYS A C 1
ATOM 2652 O O . LYS A 1 354 ? -9.546 -8.633 21.276 1.00 93.00 354 LYS A O 1
ATOM 2657 N N . SER A 1 355 ? -11.203 -9.927 20.486 1.00 92.94 355 SER A N 1
ATOM 2658 C CA . SER A 1 355 ? -10.447 -10.465 19.355 1.00 92.94 355 SER A CA 1
ATOM 2659 C C . SER A 1 355 ? -11.122 -10.048 18.062 1.00 92.94 355 SER A C 1
ATOM 2661 O O . SER A 1 355 ? -12.347 -10.117 17.956 1.00 92.94 355 SER A O 1
ATOM 2663 N N . ILE A 1 356 ? -10.325 -9.619 17.092 1.00 88.75 356 ILE A N 1
ATOM 2664 C CA . ILE A 1 356 ? -10.783 -9.326 15.737 1.00 88.75 356 ILE A CA 1
ATOM 2665 C C . ILE A 1 356 ? -10.018 -10.188 14.744 1.00 88.75 356 ILE A C 1
ATOM 2667 O O . ILE A 1 356 ? -8.819 -10.423 14.897 1.00 88.75 356 ILE A O 1
ATOM 2671 N N . ASP A 1 357 ? -10.718 -10.652 13.718 1.00 89.31 357 ASP A N 1
ATOM 2672 C CA . ASP A 1 357 ? -10.099 -11.353 12.604 1.00 89.31 357 ASP A CA 1
ATOM 2673 C C . ASP A 1 357 ? -9.797 -10.358 11.484 1.00 89.31 357 ASP A C 1
ATOM 2675 O O . ASP A 1 357 ? -10.671 -9.619 11.044 1.00 89.31 357 ASP A O 1
ATOM 2679 N N . ILE A 1 358 ? -8.562 -10.343 11.004 1.00 82.25 358 ILE A N 1
ATOM 2680 C CA . ILE A 1 358 ? -8.096 -9.480 9.922 1.00 82.25 358 ILE A CA 1
ATOM 2681 C C . ILE A 1 358 ? -7.530 -10.365 8.820 1.00 82.25 358 ILE A C 1
ATOM 2683 O O . ILE A 1 358 ? -6.657 -11.201 9.058 1.00 82.25 358 ILE A O 1
ATOM 2687 N N . TYR A 1 359 ? -8.008 -10.176 7.599 1.00 77.06 359 TYR A N 1
ATOM 2688 C CA . TYR A 1 359 ? -7.567 -10.931 6.435 1.00 77.06 359 TYR A CA 1
ATOM 2689 C C . TYR A 1 359 ? -6.559 -10.099 5.655 1.00 77.06 359 TYR A C 1
ATOM 2691 O O . TYR A 1 359 ? -6.935 -9.157 4.958 1.00 77.06 359 TYR A O 1
ATOM 2699 N N . TYR A 1 360 ? -5.278 -10.438 5.763 1.00 84.50 360 TYR A N 1
ATOM 2700 C CA . TYR A 1 360 ? -4.260 -9.830 4.917 1.00 84.50 360 TYR A CA 1
ATOM 2701 C C . TYR A 1 360 ? -4.276 -10.506 3.544 1.00 84.50 360 TYR A C 1
ATOM 2703 O O . TYR A 1 360 ? -3.954 -11.690 3.411 1.00 84.50 360 TYR A O 1
ATOM 2711 N N . ILE A 1 361 ? -4.669 -9.745 2.525 1.00 73.50 361 ILE A N 1
ATOM 2712 C CA . ILE A 1 361 ? -4.698 -10.195 1.137 1.00 73.50 361 ILE A CA 1
ATOM 2713 C C . ILE A 1 361 ? -3.391 -9.784 0.465 1.00 73.50 361 ILE A C 1
ATOM 2715 O O . ILE A 1 361 ? -3.136 -8.610 0.198 1.00 73.50 361 ILE A O 1
ATOM 2719 N N . GLU A 1 362 ? -2.571 -10.785 0.165 1.00 72.62 362 GLU A N 1
ATOM 2720 C CA . GLU A 1 362 ? -1.264 -10.617 -0.471 1.00 72.62 362 GLU A CA 1
ATOM 2721 C C . GLU A 1 362 ? -1.333 -10.359 -1.982 1.00 72.62 362 GLU A C 1
ATOM 2723 O O . GLU A 1 362 ? -0.305 -10.138 -2.602 1.00 72.62 362 GLU A O 1
ATOM 2728 N N . GLN A 1 363 ? -2.519 -10.389 -2.589 1.00 72.31 363 GLN A N 1
ATOM 2729 C CA . GLN A 1 363 ? -2.727 -10.063 -3.998 1.00 72.31 363 GLN A CA 1
ATOM 2730 C C . GLN A 1 363 ? -3.592 -8.804 -4.117 1.00 72.31 363 GLN A C 1
ATOM 2732 O O . GLN A 1 363 ? -4.621 -8.713 -3.439 1.00 72.31 363 GLN A O 1
ATOM 2737 N N . PRO A 1 364 ? -3.224 -7.837 -4.971 1.00 77.62 364 PRO A N 1
ATOM 2738 C CA . PRO A 1 364 ? -4.058 -6.667 -5.193 1.00 77.62 364 PRO A CA 1
ATOM 2739 C C . PRO A 1 364 ? -5.392 -7.091 -5.822 1.00 77.62 364 PRO A C 1
ATOM 2741 O O . PRO A 1 364 ? -5.428 -7.653 -6.912 1.00 77.62 364 PRO A O 1
ATOM 2744 N N . GLN A 1 365 ? -6.494 -6.845 -5.112 1.00 78.44 365 GLN A N 1
ATOM 2745 C CA . GLN A 1 365 ? -7.843 -6.915 -5.676 1.00 78.44 365 GLN A CA 1
ATOM 2746 C C . GLN A 1 365 ? -8.200 -5.551 -6.262 1.00 78.44 365 GLN A C 1
ATOM 2748 O O . GLN A 1 365 ? -7.733 -4.530 -5.761 1.00 78.44 365 GLN A O 1
ATOM 2753 N N . THR A 1 366 ? -9.056 -5.504 -7.279 1.00 82.69 366 THR A N 1
ATOM 2754 C CA . THR A 1 366 ? -9.581 -4.234 -7.797 1.00 82.69 366 THR A CA 1
ATOM 2755 C C . THR A 1 366 ? -10.150 -3.374 -6.663 1.00 82.69 366 THR A C 1
ATOM 2757 O O . THR A 1 366 ? -10.931 -3.850 -5.840 1.00 82.69 366 THR A O 1
ATOM 2760 N N . GLY A 1 367 ? -9.725 -2.112 -6.597 1.00 83.81 367 GLY A N 1
ATOM 2761 C CA . GLY A 1 367 ? -10.079 -1.158 -5.546 1.00 83.81 367 GLY A CA 1
ATOM 2762 C C . GLY A 1 367 ? -9.226 -1.247 -4.276 1.00 83.81 367 GLY A C 1
ATOM 2763 O O . GLY A 1 367 ? -9.321 -0.360 -3.428 1.00 83.81 367 GLY A O 1
ATOM 2764 N N . ALA A 1 368 ? -8.369 -2.264 -4.123 1.00 86.81 368 ALA A N 1
ATOM 2765 C CA . ALA A 1 368 ? -7.468 -2.374 -2.978 1.00 86.81 368 ALA A CA 1
ATOM 2766 C C . ALA A 1 368 ? -6.533 -1.164 -2.918 1.00 86.81 368 ALA A C 1
ATOM 2768 O O . ALA A 1 368 ? -5.801 -0.904 -3.868 1.00 86.81 368 ALA A O 1
ATOM 2769 N N . SER A 1 369 ? -6.517 -0.453 -1.792 1.00 89.94 369 SER A N 1
ATOM 2770 C CA . SER A 1 369 ? -5.657 0.712 -1.585 1.00 89.94 369 SER A CA 1
ATOM 2771 C C . SER A 1 369 ? -4.741 0.516 -0.388 1.00 89.94 369 SER A C 1
ATOM 2773 O O . SER A 1 369 ? -5.198 0.096 0.678 1.00 89.94 369 SER A O 1
ATOM 2775 N N . ILE A 1 370 ? -3.477 0.892 -0.534 1.00 89.56 370 ILE A N 1
ATOM 2776 C CA . ILE A 1 370 ? -2.517 0.993 0.561 1.00 89.56 370 ILE A CA 1
ATOM 2777 C C . ILE A 1 370 ? -2.077 2.446 0.666 1.00 89.56 370 ILE A C 1
ATOM 2779 O O . ILE A 1 370 ? -1.704 3.071 -0.326 1.00 89.56 370 ILE A O 1
ATOM 2783 N N . ARG A 1 371 ? -2.129 2.982 1.884 1.00 90.00 371 ARG A N 1
ATOM 2784 C CA . ARG A 1 371 ? -1.598 4.299 2.223 1.00 90.00 371 ARG A CA 1
ATOM 2785 C C . ARG A 1 371 ? -0.283 4.101 2.965 1.00 90.00 371 ARG A C 1
ATOM 2787 O O . ARG A 1 371 ? -0.240 3.388 3.962 1.00 90.00 371 ARG A O 1
ATOM 2794 N N . LEU A 1 372 ? 0.769 4.720 2.461 1.00 88.44 372 LEU A N 1
ATOM 2795 C CA . LEU A 1 372 ? 2.113 4.717 3.017 1.00 88.44 372 LEU A CA 1
ATOM 2796 C C . LEU A 1 372 ? 2.434 6.122 3.509 1.00 88.44 372 LEU A C 1
ATOM 2798 O O . LEU A 1 372 ? 1.978 7.098 2.917 1.00 88.44 372 LEU A O 1
ATOM 2802 N N . GLN A 1 373 ? 3.251 6.219 4.549 1.00 89.31 373 GLN A N 1
ATOM 2803 C CA . GLN A 1 373 ? 3.818 7.478 5.022 1.00 89.31 373 GLN A CA 1
ATOM 2804 C C . GLN A 1 373 ? 5.345 7.344 5.013 1.00 89.31 373 GLN A C 1
ATOM 2806 O O . GLN A 1 373 ? 5.926 6.879 5.997 1.00 89.31 373 GLN A O 1
ATOM 2811 N N . PRO A 1 374 ? 6.009 7.623 3.875 1.00 87.31 374 PRO A N 1
ATOM 2812 C CA . PRO A 1 374 ? 7.457 7.513 3.788 1.00 87.31 374 PRO A CA 1
ATOM 2813 C C . PRO A 1 374 ? 8.150 8.516 4.715 1.00 87.31 374 PRO A C 1
ATOM 2815 O O . PRO A 1 374 ? 7.770 9.682 4.782 1.00 87.31 374 PRO A O 1
ATOM 2818 N N . ALA A 1 375 ? 9.194 8.067 5.411 1.00 86.94 375 ALA A N 1
ATOM 2819 C CA . ALA A 1 375 ? 10.048 8.952 6.195 1.00 86.94 375 ALA A CA 1
ATOM 2820 C C . ALA A 1 375 ? 10.928 9.824 5.281 1.00 86.94 375 ALA A C 1
ATOM 2822 O O . ALA A 1 375 ? 11.161 9.487 4.120 1.00 86.94 375 ALA A O 1
ATOM 2823 N N . ILE A 1 376 ? 11.504 10.895 5.837 1.00 89.06 376 ILE A N 1
ATOM 2824 C CA . ILE A 1 376 ? 12.452 11.776 5.125 1.00 89.06 376 ILE A CA 1
ATOM 2825 C C . ILE A 1 376 ? 13.671 10.997 4.607 1.00 89.06 376 ILE A C 1
ATOM 2827 O O . ILE A 1 376 ? 14.212 11.297 3.545 1.00 89.06 376 ILE A O 1
ATOM 2831 N N . SER A 1 377 ? 14.090 9.953 5.324 1.00 90.31 377 SER A N 1
ATOM 2832 C CA . SER A 1 377 ? 15.171 9.054 4.906 1.00 90.31 377 SER A CA 1
ATOM 2833 C C . SER A 1 377 ? 14.812 8.156 3.713 1.00 90.31 377 SER A C 1
ATOM 2835 O O . SER A 1 377 ? 15.676 7.423 3.232 1.00 90.31 377 SER A O 1
ATOM 2837 N N . GLY A 1 378 ? 13.573 8.203 3.221 1.00 90.06 378 GLY A N 1
ATOM 2838 C CA . GLY A 1 378 ? 13.072 7.309 2.186 1.00 90.06 378 GLY A CA 1
ATOM 2839 C C . GLY A 1 378 ? 12.796 5.901 2.718 1.00 90.06 378 GLY A C 1
ATOM 2840 O O . GLY A 1 378 ? 12.580 5.691 3.914 1.00 90.06 378 GLY A O 1
ATOM 2841 N N . GLY A 1 379 ? 12.770 4.911 1.825 1.00 91.12 379 GLY A N 1
ATOM 2842 C CA . GLY A 1 379 ? 12.553 3.519 2.218 1.00 91.12 379 GLY A CA 1
ATOM 2843 C C . GLY A 1 379 ? 12.167 2.578 1.082 1.00 91.12 379 GLY A C 1
ATOM 2844 O O . GLY A 1 379 ? 11.882 2.994 -0.038 1.00 91.12 379 GLY A O 1
ATOM 2845 N N . ASN A 1 380 ? 12.146 1.282 1.395 1.00 93.44 380 ASN A N 1
ATOM 2846 C CA . ASN A 1 380 ? 11.674 0.223 0.505 1.00 93.44 380 ASN A CA 1
ATOM 2847 C C . ASN A 1 380 ? 10.368 -0.359 1.051 1.00 93.44 380 ASN A C 1
ATOM 2849 O O . ASN A 1 380 ? 10.367 -1.013 2.092 1.00 93.44 380 ASN A O 1
ATOM 2853 N N . PHE A 1 381 ? 9.272 -0.166 0.327 1.00 91.44 381 PHE A N 1
ATOM 2854 C CA . PHE A 1 381 ? 7.931 -0.573 0.732 1.00 91.44 381 PHE A CA 1
ATOM 2855 C C . PHE A 1 381 ? 7.467 -1.729 -0.142 1.00 91.44 381 PHE A C 1
ATOM 2857 O O . PHE A 1 381 ? 7.336 -1.579 -1.355 1.00 91.44 381 PHE A O 1
ATOM 2864 N N . LYS A 1 382 ? 7.227 -2.891 0.467 1.00 91.12 382 LYS A N 1
ATOM 2865 C CA . LYS A 1 382 ? 6.635 -4.047 -0.213 1.00 91.12 382 LYS A CA 1
ATOM 2866 C C . LYS A 1 382 ? 5.136 -4.042 0.026 1.00 91.12 382 LYS A C 1
ATOM 2868 O O . LYS A 1 382 ? 4.688 -4.066 1.166 1.00 91.12 382 LYS A O 1
ATOM 2873 N N . LEU A 1 383 ? 4.382 -4.037 -1.058 1.00 90.00 383 LEU A N 1
ATOM 2874 C CA . LEU A 1 383 ? 2.930 -4.003 -1.080 1.00 90.00 383 LEU A CA 1
ATOM 2875 C C . LEU A 1 383 ? 2.414 -5.328 -1.635 1.00 90.00 383 LEU A C 1
ATOM 2877 O O . LEU A 1 383 ? 3.047 -5.896 -2.532 1.00 90.00 383 LEU A O 1
ATOM 2881 N N . TRP A 1 384 ? 1.291 -5.819 -1.100 1.00 86.56 384 TRP A N 1
ATOM 2882 C CA . TRP A 1 384 ? 0.652 -7.069 -1.534 1.00 86.56 384 TRP A CA 1
ATOM 2883 C C . TRP A 1 384 ? 1.667 -8.213 -1.710 1.00 86.56 384 TRP A C 1
ATOM 2885 O O . TRP A 1 384 ? 2.005 -8.609 -2.822 1.00 86.56 384 TRP A O 1
ATOM 2895 N N . GLY A 1 385 ? 2.284 -8.670 -0.618 1.00 78.56 385 GLY A N 1
ATOM 2896 C CA . GLY A 1 385 ? 3.231 -9.797 -0.656 1.00 78.56 385 GLY A CA 1
ATOM 2897 C C . GLY A 1 385 ? 4.485 -9.563 -1.516 1.00 78.56 385 GLY A C 1
ATOM 2898 O O . GLY A 1 385 ? 5.161 -10.514 -1.909 1.00 78.56 385 GLY A O 1
ATOM 2899 N N . GLY A 1 386 ? 4.801 -8.304 -1.842 1.00 86.19 386 GLY A N 1
ATOM 2900 C CA . GLY A 1 386 ? 5.882 -7.953 -2.762 1.00 86.19 386 GLY A CA 1
ATOM 2901 C C . GLY A 1 386 ? 5.517 -8.113 -4.240 1.00 86.19 386 GLY A C 1
ATOM 2902 O O . GLY A 1 386 ? 6.421 -8.193 -5.069 1.00 86.19 386 GLY A O 1
ATOM 2903 N N . MET A 1 387 ? 4.225 -8.178 -4.580 1.00 88.00 387 MET A N 1
ATOM 2904 C CA . MET A 1 387 ? 3.741 -7.979 -5.953 1.00 88.00 387 MET A CA 1
ATOM 2905 C C . MET A 1 387 ? 4.103 -6.590 -6.463 1.00 88.00 387 MET A C 1
ATOM 2907 O O . MET A 1 387 ? 4.417 -6.431 -7.637 1.00 88.00 387 MET A O 1
ATOM 2911 N N . VAL A 1 388 ? 4.094 -5.600 -5.574 1.00 93.50 388 VAL A N 1
ATOM 2912 C CA . VAL A 1 388 ? 4.561 -4.249 -5.861 1.00 93.50 388 VAL A CA 1
ATOM 2913 C C . VAL A 1 388 ? 5.609 -3.872 -4.823 1.00 93.50 388 VAL A C 1
ATOM 2915 O O . VAL A 1 388 ? 5.432 -4.102 -3.629 1.00 93.50 388 VAL A O 1
ATOM 2918 N N . GLN A 1 389 ? 6.714 -3.296 -5.270 1.00 95.12 389 GLN A N 1
ATOM 2919 C CA . GLN A 1 389 ? 7.728 -2.710 -4.411 1.00 95.12 389 GLN A CA 1
ATOM 2920 C C . GLN A 1 389 ? 7.985 -1.271 -4.848 1.00 95.12 389 GLN A C 1
ATOM 2922 O O . GLN A 1 389 ? 8.265 -1.010 -6.015 1.00 95.12 389 GLN A O 1
ATOM 2927 N N . LEU A 1 390 ? 7.912 -0.351 -3.892 1.00 94.94 390 LEU A N 1
ATOM 2928 C CA . LEU A 1 390 ? 8.260 1.052 -4.076 1.00 94.94 390 LEU A CA 1
ATOM 2929 C C . LEU A 1 390 ? 9.554 1.344 -3.337 1.00 94.94 390 LEU A C 1
ATOM 2931 O O . LEU A 1 390 ? 9.663 1.081 -2.139 1.00 94.94 390 LEU A O 1
ATOM 2935 N N . THR A 1 391 ? 10.518 1.906 -4.045 1.00 95.25 391 THR A N 1
ATOM 2936 C CA . THR A 1 391 ? 11.752 2.422 -3.466 1.00 95.25 391 THR A CA 1
ATOM 2937 C C . THR A 1 391 ? 11.700 3.936 -3.536 1.00 95.25 391 THR A C 1
ATOM 2939 O O . THR A 1 391 ? 11.743 4.523 -4.618 1.00 95.25 391 THR A O 1
ATOM 2942 N N . VAL A 1 392 ? 11.585 4.548 -2.364 1.00 92.56 392 VAL A N 1
ATOM 2943 C CA . VAL A 1 392 ? 11.539 5.992 -2.159 1.00 92.56 392 VAL A CA 1
ATOM 2944 C C . VAL A 1 392 ? 12.948 6.471 -1.809 1.00 92.56 392 VAL A C 1
ATOM 2946 O O . VAL A 1 392 ? 13.473 6.054 -0.771 1.00 92.56 392 VAL A O 1
ATOM 2949 N N . PRO A 1 393 ? 13.586 7.306 -2.647 1.00 91.81 393 PRO A N 1
ATOM 2950 C CA . PRO A 1 393 ? 14.858 7.932 -2.303 1.00 91.81 393 PRO A CA 1
ATOM 2951 C C . PRO A 1 393 ? 14.743 8.867 -1.083 1.00 91.81 393 PRO A C 1
ATOM 2953 O O . PRO A 1 393 ? 13.664 9.408 -0.824 1.00 91.81 393 PRO A O 1
ATOM 2956 N N . PRO A 1 394 ? 15.841 9.103 -0.342 1.00 91.25 394 PRO A N 1
ATOM 2957 C CA . PRO A 1 394 ? 15.870 10.119 0.706 1.00 91.25 394 PRO A CA 1
ATOM 2958 C C . PRO A 1 394 ? 15.525 11.513 0.163 1.00 91.25 394 PRO A C 1
ATOM 2960 O O . PRO A 1 394 ? 15.942 11.870 -0.938 1.00 91.25 394 PRO A O 1
ATOM 2963 N N . GLY A 1 395 ? 14.802 12.309 0.949 1.00 87.62 395 GLY A N 1
ATOM 2964 C CA . GLY A 1 395 ? 14.460 13.699 0.630 1.00 87.62 395 GLY A CA 1
ATOM 2965 C C . GLY A 1 395 ? 13.246 13.894 -0.282 1.00 87.62 395 GLY A C 1
ATOM 2966 O O . GLY A 1 395 ? 12.802 15.028 -0.424 1.00 87.62 395 GLY A O 1
ATOM 2967 N N . VAL A 1 396 ? 12.673 12.820 -0.843 1.00 86.81 396 VAL A N 1
ATOM 2968 C CA . VAL A 1 396 ? 11.472 12.907 -1.700 1.00 86.81 396 VAL A CA 1
ATOM 2969 C C . VAL A 1 396 ? 10.220 13.298 -0.909 1.00 86.81 396 VAL A C 1
ATOM 2971 O O . VAL A 1 396 ? 9.335 13.941 -1.463 1.00 86.81 396 VAL A O 1
ATOM 2974 N N . PHE A 1 397 ? 10.153 12.928 0.375 1.00 87.06 397 PHE A N 1
ATOM 2975 C CA . PHE A 1 397 ? 9.030 13.228 1.266 1.00 87.06 397 PHE A CA 1
ATOM 2976 C C . PHE A 1 397 ? 9.501 13.969 2.515 1.00 87.06 397 PHE A C 1
ATOM 2978 O O . PHE A 1 397 ? 10.595 13.717 3.027 1.00 87.06 397 PHE A O 1
ATOM 2985 N N . SER A 1 398 ? 8.639 14.827 3.056 1.00 84.50 398 SER A N 1
ATOM 2986 C CA . SER A 1 398 ? 8.893 15.577 4.298 1.00 84.50 398 SER A CA 1
ATOM 2987 C C . SER A 1 398 ? 8.507 14.814 5.582 1.00 84.50 398 SER A C 1
ATOM 2989 O O . SER A 1 398 ? 8.735 15.296 6.691 1.00 84.50 398 SER A O 1
ATOM 2991 N N . GLY A 1 399 ? 7.966 13.595 5.457 1.00 78.62 399 GLY A N 1
ATOM 2992 C CA . GLY A 1 399 ? 7.626 12.694 6.570 1.00 78.62 399 GLY A CA 1
ATOM 2993 C C . GLY A 1 399 ? 6.195 12.816 7.110 1.00 78.62 399 GLY A C 1
ATOM 2994 O O . GLY A 1 399 ? 5.731 11.918 7.813 1.00 78.62 399 GLY A O 1
ATOM 2995 N N . ASN A 1 400 ? 5.464 13.880 6.773 1.00 80.88 400 ASN A N 1
ATOM 2996 C CA . ASN A 1 400 ? 4.040 14.056 7.115 1.00 80.88 400 ASN A CA 1
ATOM 2997 C C . ASN A 1 400 ? 3.090 13.786 5.926 1.00 80.88 400 ASN A C 1
ATOM 2999 O O . ASN A 1 400 ? 1.870 13.745 6.089 1.00 80.88 400 ASN A O 1
ATOM 3003 N N . GLU A 1 401 ? 3.658 13.596 4.741 1.00 85.31 401 GLU A N 1
ATOM 3004 C CA . GLU A 1 401 ? 2.971 13.313 3.488 1.00 85.31 401 GLU A CA 1
ATOM 3005 C C . GLU A 1 401 ? 2.649 11.826 3.347 1.00 85.31 401 GLU A C 1
ATOM 3007 O O . GLU A 1 401 ? 3.342 10.955 3.876 1.00 85.31 401 GLU A O 1
ATOM 3012 N N . TYR A 1 402 ? 1.604 11.528 2.577 1.00 87.38 402 TYR A N 1
ATOM 3013 C CA . TYR A 1 402 ? 1.181 10.158 2.332 1.00 87.38 402 TYR A CA 1
ATOM 3014 C C . TYR A 1 402 ? 1.200 9.839 0.848 1.00 87.38 402 TYR A C 1
ATOM 3016 O O . TYR A 1 402 ? 0.652 10.584 0.041 1.00 87.38 402 TYR A O 1
ATOM 3024 N N . LEU A 1 403 ? 1.744 8.671 0.528 1.00 90.44 403 LEU A N 1
ATOM 3025 C CA . LEU A 1 403 ? 1.660 8.054 -0.785 1.00 90.44 403 LEU A CA 1
ATOM 3026 C C . LEU A 1 403 ? 0.528 7.027 -0.755 1.00 90.44 403 LEU A C 1
ATOM 3028 O O . LEU A 1 403 ? 0.527 6.122 0.082 1.00 90.44 403 LEU A O 1
ATOM 3032 N N . ARG A 1 404 ? -0.442 7.139 -1.656 1.00 93.50 404 ARG A N 1
ATOM 3033 C CA . ARG A 1 404 ? -1.486 6.129 -1.834 1.00 93.50 404 ARG A CA 1
ATOM 3034 C C . ARG A 1 404 ? -1.205 5.345 -3.104 1.00 93.50 404 ARG A C 1
ATOM 3036 O O . ARG A 1 404 ? -1.012 5.934 -4.160 1.00 93.50 404 ARG A O 1
ATOM 3043 N N . VAL A 1 405 ? -1.218 4.021 -2.994 1.00 95.00 405 VAL A N 1
ATOM 3044 C CA . VAL A 1 405 ? -1.167 3.112 -4.141 1.00 95.00 405 VAL A CA 1
ATOM 3045 C C . VAL A 1 405 ? -2.447 2.301 -4.157 1.00 95.00 405 VAL A C 1
ATOM 3047 O O . VAL A 1 405 ? -2.763 1.629 -3.171 1.00 95.00 405 VAL A O 1
ATOM 3050 N N . ARG A 1 406 ? -3.200 2.368 -5.252 1.00 95.00 406 ARG A N 1
ATOM 3051 C CA . ARG A 1 406 ? -4.465 1.649 -5.410 1.00 95.00 406 ARG A CA 1
ATOM 3052 C C . ARG A 1 406 ? -4.404 0.744 -6.630 1.00 95.00 406 ARG A C 1
ATOM 3054 O O . ARG A 1 406 ? -3.946 1.154 -7.685 1.00 95.00 406 ARG A O 1
ATOM 3061 N N . SER A 1 407 ? -4.864 -0.490 -6.477 1.00 93.88 407 SER A N 1
ATOM 3062 C CA . SER A 1 407 ? -5.106 -1.381 -7.604 1.00 93.88 407 SER A CA 1
ATOM 3063 C C . SER A 1 407 ? -6.392 -0.959 -8.293 1.00 93.88 407 SER A C 1
ATOM 3065 O O . SER A 1 407 ? -7.450 -0.910 -7.668 1.00 93.88 407 SER A O 1
ATOM 3067 N N . GLU A 1 408 ? -6.314 -0.703 -9.584 1.00 94.25 408 GLU A N 1
ATOM 3068 C CA . GLU A 1 408 ? -7.450 -0.297 -10.400 1.00 94.25 408 GLU A CA 1
ATOM 3069 C C . GLU A 1 408 ? -8.097 -1.495 -11.102 1.00 94.25 408 GLU A C 1
ATOM 3071 O O . GLU A 1 408 ? -7.568 -2.612 -11.092 1.00 94.25 408 GLU A O 1
ATOM 3076 N N . ASN A 1 409 ? -9.261 -1.274 -11.713 1.00 88.94 409 ASN A N 1
ATOM 3077 C CA . ASN A 1 409 ? -9.867 -2.235 -12.626 1.00 88.94 409 ASN A CA 1
ATOM 3078 C C . ASN A 1 409 ? -9.241 -2.059 -14.018 1.00 88.94 409 ASN A C 1
ATOM 3080 O O . ASN A 1 409 ? -9.432 -1.006 -14.625 1.00 88.94 409 ASN A O 1
ATOM 3084 N N . PRO A 1 410 ? -8.546 -3.062 -14.585 1.00 85.44 410 PRO A N 1
ATOM 3085 C CA . PRO A 1 410 ? -7.958 -2.926 -15.917 1.00 85.44 410 PRO A CA 1
ATOM 3086 C C . PRO A 1 410 ? -8.983 -2.613 -17.016 1.00 85.44 410 PRO A C 1
ATOM 3088 O O . PRO A 1 410 ? -8.622 -2.023 -18.026 1.00 85.44 410 PRO A O 1
ATOM 3091 N N . ARG A 1 411 ? -10.262 -2.976 -16.823 1.00 85.19 411 ARG A N 1
ATOM 3092 C CA . ARG A 1 411 ? -11.346 -2.695 -17.784 1.00 85.19 411 ARG A CA 1
ATOM 3093 C C . ARG A 1 411 ? -11.696 -1.213 -17.903 1.00 85.19 411 ARG A C 1
ATOM 3095 O O . ARG A 1 411 ? -12.278 -0.829 -18.911 1.00 85.19 411 ARG A O 1
ATOM 3102 N N . ASP A 1 412 ? -11.324 -0.405 -16.915 1.00 88.19 412 ASP A N 1
ATOM 3103 C CA . ASP A 1 412 ? -11.589 1.037 -16.916 1.00 88.19 412 ASP A CA 1
ATOM 3104 C C . ASP A 1 412 ? -10.563 1.798 -17.775 1.00 88.19 412 ASP A C 1
ATOM 3106 O O . ASP A 1 412 ? -10.714 2.993 -18.026 1.00 88.19 412 ASP A O 1
ATOM 3110 N N . TYR A 1 413 ? -9.523 1.107 -18.257 1.00 87.69 413 TYR A N 1
ATOM 3111 C CA . TYR A 1 413 ? -8.451 1.685 -19.055 1.00 87.69 413 TYR A CA 1
ATOM 3112 C C . TYR A 1 413 ? -8.399 1.020 -20.419 1.00 87.69 413 TYR A C 1
ATOM 3114 O O . TYR A 1 413 ? -8.120 -0.173 -20.555 1.00 87.69 413 TYR A O 1
ATOM 3122 N N . THR A 1 414 ? -8.634 1.813 -21.457 1.00 84.88 414 THR A N 1
ATOM 3123 C CA . THR A 1 414 ? -8.474 1.347 -22.828 1.00 84.88 414 THR A CA 1
ATOM 3124 C C . THR A 1 414 ? -6.991 1.246 -23.189 1.00 84.88 414 THR A C 1
ATOM 3126 O O . THR A 1 414 ? -6.118 1.879 -22.589 1.00 84.88 414 THR A O 1
ATOM 3129 N N . ILE A 1 415 ? -6.696 0.412 -24.182 1.00 80.88 415 ILE A N 1
ATOM 3130 C CA . ILE A 1 415 ? -5.379 0.312 -24.804 1.00 80.88 415 ILE A CA 1
ATOM 3131 C C . ILE A 1 415 ? -5.574 0.646 -26.281 1.00 80.88 415 ILE A C 1
ATOM 3133 O O . ILE A 1 415 ? -6.198 -0.120 -27.018 1.00 80.88 415 ILE A O 1
ATOM 3137 N N . SER A 1 416 ? -5.073 1.802 -26.712 1.00 77.75 416 SER A N 1
ATOM 3138 C CA . SER A 1 416 ? -5.107 2.218 -28.114 1.00 77.75 416 SER A CA 1
ATOM 3139 C C . SER A 1 416 ? -3.966 1.564 -28.915 1.00 77.75 416 SER A C 1
ATOM 3141 O O . SER A 1 416 ? -2.920 1.201 -28.373 1.00 77.75 416 SER A O 1
ATOM 3143 N N . GLY A 1 417 ? -4.159 1.401 -30.230 1.00 66.19 417 GLY A N 1
ATOM 3144 C CA . GLY A 1 417 ? -3.079 1.037 -31.159 1.00 66.19 417 GLY A CA 1
ATOM 3145 C C . GLY A 1 417 ? -2.820 -0.456 -31.402 1.00 66.19 417 GLY A C 1
ATOM 3146 O O . GLY A 1 417 ? -1.871 -0.762 -32.120 1.00 66.19 417 GLY A O 1
ATOM 3147 N N . GLY A 1 418 ? -3.651 -1.365 -30.872 1.00 68.81 418 GLY A N 1
ATOM 3148 C CA . GLY A 1 418 ? -3.534 -2.819 -31.085 1.00 68.81 418 GLY A CA 1
ATOM 3149 C C . GLY A 1 418 ? -2.264 -3.436 -30.476 1.00 68.81 418 GLY A C 1
ATOM 3150 O O . GLY A 1 418 ? -1.313 -2.738 -30.151 1.00 68.81 418 GLY A O 1
ATOM 3151 N N . GLY A 1 419 ? -2.235 -4.754 -30.266 1.00 75.75 419 GLY A N 1
ATOM 3152 C CA . GLY A 1 419 ? -1.003 -5.476 -29.901 1.00 75.75 419 GLY A CA 1
ATOM 3153 C C . GLY A 1 419 ? -0.402 -5.181 -28.519 1.00 75.75 419 GLY A C 1
ATOM 3154 O O . GLY A 1 419 ? 0.702 -5.625 -28.248 1.00 75.75 419 GLY A O 1
ATOM 3155 N N . ARG A 1 420 ? -1.090 -4.474 -27.620 1.00 86.44 420 ARG A N 1
ATOM 3156 C CA . ARG A 1 420 ? -0.665 -4.306 -26.221 1.00 86.44 420 ARG A CA 1
ATOM 3157 C C . ARG A 1 420 ? -1.619 -5.029 -25.285 1.00 86.44 420 ARG A C 1
ATOM 3159 O O . ARG A 1 420 ? -2.833 -4.949 -25.457 1.00 86.44 420 ARG A O 1
ATOM 3166 N N . VAL A 1 421 ? -1.070 -5.707 -24.283 1.00 84.81 421 VAL A N 1
ATOM 3167 C CA . VAL A 1 421 ? -1.852 -6.434 -23.275 1.00 84.81 421 VAL A CA 1
ATOM 3168 C C . VAL A 1 421 ? -1.323 -6.161 -21.876 1.00 84.81 421 VAL A C 1
ATOM 3170 O O . VAL A 1 421 ? -0.114 -6.035 -21.675 1.00 84.81 421 VAL A O 1
ATOM 3173 N N . PHE A 1 422 ? -2.227 -6.093 -20.898 1.00 89.19 422 PHE A N 1
ATOM 3174 C CA . PHE A 1 422 ? -1.838 -6.032 -19.494 1.00 89.19 422 PHE A CA 1
ATOM 3175 C C . PHE A 1 422 ? -1.090 -7.308 -19.104 1.00 89.19 422 PHE A C 1
ATOM 3177 O O . PHE A 1 422 ? -1.580 -8.419 -19.290 1.00 89.19 422 PHE A O 1
ATOM 3184 N N . ALA A 1 423 ? 0.099 -7.126 -18.543 1.00 89.19 423 ALA A N 1
ATOM 3185 C CA . ALA A 1 423 ? 0.985 -8.181 -18.069 1.00 89.19 423 ALA A CA 1
ATOM 3186 C C . ALA A 1 423 ? 1.262 -8.040 -16.560 1.00 89.19 423 ALA A C 1
ATOM 3188 O O . ALA A 1 423 ? 2.253 -8.557 -16.050 1.00 89.19 423 ALA A O 1
ATOM 3189 N N . GLY A 1 424 ? 0.389 -7.331 -15.844 1.00 88.00 424 GLY A N 1
ATOM 3190 C CA . GLY A 1 424 ? 0.446 -7.082 -14.407 1.00 88.00 424 GLY A CA 1
ATOM 3191 C C . GLY A 1 424 ? -0.764 -6.262 -13.940 1.00 88.00 424 GLY A C 1
ATOM 3192 O O . GLY A 1 424 ? -1.647 -5.963 -14.750 1.00 88.00 424 GLY A O 1
ATOM 3193 N N . PRO A 1 425 ? -0.833 -5.900 -12.647 1.00 91.06 425 PRO A N 1
ATOM 3194 C CA . PRO A 1 425 ? -1.897 -5.045 -12.130 1.00 91.06 425 PRO A CA 1
ATOM 3195 C C . PRO A 1 425 ? -1.818 -3.628 -12.716 1.00 91.06 425 PRO A C 1
ATOM 3197 O O . PRO A 1 425 ? -0.734 -3.132 -13.032 1.00 91.06 425 PRO A O 1
ATOM 3200 N N . VAL A 1 426 ? -2.974 -2.965 -12.793 1.00 93.94 426 VAL A N 1
ATOM 3201 C CA . VAL A 1 426 ? -3.065 -1.519 -13.025 1.00 93.94 426 VAL A CA 1
ATOM 3202 C C . VAL A 1 426 ? -3.069 -0.823 -11.671 1.00 93.94 426 VAL A C 1
ATOM 3204 O O . VAL A 1 426 ? -3.826 -1.211 -10.782 1.00 93.94 426 VAL A O 1
ATOM 3207 N N . LEU A 1 427 ? -2.208 0.171 -11.494 1.00 96.44 427 LEU A N 1
ATOM 3208 C CA . LEU A 1 427 ? -1.941 0.825 -10.220 1.00 96.44 427 LEU A CA 1
ATOM 3209 C C . LEU A 1 427 ? -2.102 2.336 -10.374 1.00 96.44 427 LEU A C 1
ATOM 3211 O O . LEU A 1 427 ? -1.376 2.931 -11.165 1.00 96.44 427 LEU A O 1
ATOM 3215 N N . SER A 1 428 ? -2.972 2.981 -9.603 1.00 96.44 428 SER A N 1
ATOM 3216 C CA . SER A 1 428 ? -2.873 4.429 -9.406 1.00 96.44 428 SER A CA 1
ATOM 3217 C C . SER A 1 428 ? -1.946 4.742 -8.240 1.00 96.44 428 SER A C 1
ATOM 3219 O O . SER A 1 428 ? -1.929 4.045 -7.221 1.00 96.44 428 SER A O 1
ATOM 3221 N N . ILE A 1 429 ? -1.137 5.781 -8.419 1.00 95.69 429 ILE A N 1
ATOM 3222 C CA . ILE A 1 429 ? -0.209 6.300 -7.423 1.00 95.69 429 ILE A CA 1
ATOM 3223 C C . ILE A 1 429 ? -0.513 7.787 -7.248 1.00 95.69 429 ILE A C 1
ATOM 3225 O O . ILE A 1 429 ? -0.440 8.562 -8.204 1.00 95.69 429 ILE A O 1
ATOM 3229 N N . GLU A 1 430 ? -0.864 8.158 -6.019 1.00 94.75 430 GLU A N 1
ATOM 3230 C CA . GLU A 1 430 ? -1.253 9.508 -5.602 1.00 94.75 430 GLU A CA 1
ATOM 3231 C C . GLU A 1 430 ? -0.393 9.976 -4.422 1.00 94.75 430 GLU A C 1
ATOM 3233 O O . GLU A 1 430 ? -0.040 9.181 -3.552 1.00 94.75 430 GLU A O 1
ATOM 3238 N N . GLY A 1 431 ? -0.117 11.278 -4.342 1.00 90.50 431 GLY A N 1
ATOM 3239 C CA . GLY A 1 431 ? 0.700 11.869 -3.275 1.00 90.50 431 GLY A CA 1
ATOM 3240 C C . GLY A 1 431 ? 2.204 11.867 -3.560 1.00 90.50 431 GLY A C 1
ATOM 3241 O O . GLY A 1 431 ? 2.991 12.178 -2.676 1.00 90.50 431 GLY A O 1
ATOM 3242 N N . LEU A 1 432 ? 2.612 11.539 -4.787 1.00 87.44 432 LEU A N 1
ATOM 3243 C CA . LEU A 1 432 ? 3.981 11.663 -5.266 1.00 87.44 432 LEU A CA 1
ATOM 3244 C C . LEU A 1 432 ? 4.225 13.053 -5.881 1.00 87.44 432 LEU A C 1
ATOM 3246 O O . LEU A 1 432 ? 3.493 13.477 -6.779 1.00 87.44 432 LEU A O 1
ATOM 3250 N N . GLY A 1 433 ? 5.262 13.747 -5.405 1.00 76.50 433 GLY A N 1
ATOM 3251 C CA . GLY A 1 433 ? 5.747 15.002 -5.990 1.00 76.50 433 GLY A CA 1
ATOM 3252 C C . GLY A 1 433 ? 6.603 14.795 -7.249 1.00 76.50 433 GLY A C 1
ATOM 3253 O O . GLY A 1 433 ? 6.691 13.697 -7.793 1.00 76.50 433 GLY A O 1
ATOM 3254 N N . GLU A 1 434 ? 7.284 15.849 -7.701 1.00 71.38 434 GLU A N 1
ATOM 3255 C CA . GLU A 1 434 ? 8.102 15.821 -8.930 1.00 71.38 434 GLU A CA 1
ATOM 3256 C C . GLU A 1 434 ? 9.413 15.025 -8.796 1.00 71.38 434 GLU A C 1
ATOM 3258 O O . GLU A 1 434 ? 10.054 14.700 -9.793 1.00 71.38 434 GLU A O 1
ATOM 3263 N N . GLN A 1 435 ? 9.831 14.697 -7.568 1.00 72.25 435 GLN A N 1
ATOM 3264 C CA . GLN A 1 435 ? 11.109 14.025 -7.309 1.00 72.25 435 GLN A CA 1
ATOM 3265 C C . GLN A 1 435 ? 11.084 12.503 -7.532 1.00 72.25 435 GLN A C 1
ATOM 3267 O O . GLN A 1 435 ? 12.129 11.881 -7.379 1.00 72.25 435 GLN A O 1
ATOM 3272 N N . GLY A 1 436 ? 9.938 11.937 -7.942 1.00 82.94 436 GLY A N 1
ATOM 3273 C CA . GLY A 1 436 ? 9.770 10.562 -8.433 1.00 82.94 436 GLY A CA 1
ATOM 3274 C C . GLY A 1 436 ? 10.144 9.427 -7.463 1.00 82.94 436 GLY A C 1
ATOM 3275 O O . GLY A 1 436 ? 10.692 9.635 -6.383 1.00 82.94 436 GLY A O 1
ATOM 3276 N N . VAL A 1 437 ? 9.817 8.184 -7.830 1.00 92.38 437 VAL A N 1
ATOM 3277 C CA . VAL A 1 437 ? 10.182 6.960 -7.076 1.00 92.38 437 VAL A CA 1
ATOM 3278 C C . VAL A 1 437 ? 10.463 5.808 -8.026 1.00 92.38 437 VAL A C 1
ATOM 3280 O O . VAL A 1 437 ? 9.995 5.803 -9.161 1.00 92.38 437 VAL A O 1
ATOM 3283 N N . THR A 1 438 ? 11.157 4.774 -7.557 1.00 94.94 438 THR A N 1
ATOM 3284 C CA . THR A 1 438 ? 11.303 3.536 -8.331 1.00 94.94 438 THR A CA 1
ATOM 3285 C C . THR A 1 438 ? 10.174 2.569 -7.989 1.00 94.94 438 THR A C 1
ATOM 3287 O O . THR A 1 438 ? 9.991 2.203 -6.827 1.00 94.94 438 THR A O 1
ATOM 3290 N N . LEU A 1 439 ? 9.446 2.113 -9.006 1.00 96.75 439 LEU A N 1
ATOM 3291 C CA . LEU A 1 439 ? 8.405 1.096 -8.908 1.00 96.75 439 LEU A CA 1
ATOM 3292 C C . LEU A 1 439 ? 8.917 -0.219 -9.490 1.00 96.75 439 LEU A C 1
ATOM 3294 O O . LEU A 1 439 ? 9.404 -0.255 -10.612 1.00 96.75 439 LEU A O 1
ATOM 3298 N N . THR A 1 440 ? 8.767 -1.306 -8.741 1.00 97.19 440 THR A N 1
ATOM 3299 C CA . THR A 1 440 ? 8.963 -2.680 -9.211 1.00 97.19 440 THR A CA 1
ATOM 3300 C C . THR A 1 440 ? 7.649 -3.437 -9.101 1.00 97.19 440 THR A C 1
ATOM 3302 O O . THR A 1 440 ? 7.051 -3.462 -8.028 1.00 97.19 440 THR A O 1
ATOM 3305 N N . VAL A 1 441 ? 7.204 -4.068 -10.183 1.00 96.31 441 VAL A N 1
ATOM 3306 C CA . VAL A 1 441 ? 5.938 -4.812 -10.234 1.00 96.31 441 VAL A CA 1
ATOM 3307 C C . VAL A 1 441 ? 6.191 -6.231 -10.718 1.00 96.31 441 VAL A C 1
ATOM 3309 O O . VAL A 1 441 ? 6.892 -6.435 -11.709 1.00 96.31 441 VAL A O 1
ATOM 3312 N N . LYS A 1 442 ? 5.619 -7.220 -10.030 1.00 93.00 442 LYS A N 1
ATOM 3313 C CA . LYS A 1 442 ? 5.571 -8.602 -10.507 1.00 93.00 442 LYS A CA 1
ATOM 3314 C C . LYS A 1 442 ? 4.637 -8.717 -11.705 1.00 93.00 442 LYS A C 1
ATOM 3316 O O . LYS A 1 442 ? 3.519 -8.210 -11.707 1.00 93.00 442 LYS A O 1
ATOM 3321 N N . THR A 1 443 ? 5.126 -9.419 -12.708 1.00 88.75 443 THR A N 1
ATOM 3322 C CA . THR A 1 443 ? 4.416 -9.743 -13.939 1.00 88.75 443 THR A CA 1
ATOM 3323 C C . THR A 1 443 ? 3.398 -10.856 -13.706 1.00 88.75 443 THR A C 1
ATOM 3325 O O . THR A 1 443 ? 3.511 -11.635 -12.755 1.00 88.75 443 THR A O 1
ATOM 3328 N N . ALA A 1 444 ? 2.400 -10.934 -14.581 1.00 80.69 444 ALA A N 1
ATOM 3329 C CA . ALA A 1 444 ? 1.464 -12.045 -14.616 1.00 80.69 444 ALA A CA 1
ATOM 3330 C C . ALA A 1 444 ? 2.211 -13.370 -14.884 1.00 80.69 444 ALA A C 1
ATOM 3332 O O . ALA A 1 444 ? 3.152 -13.396 -15.681 1.00 80.69 444 ALA A O 1
ATOM 3333 N N . PRO A 1 445 ? 1.817 -14.483 -14.245 1.00 76.19 445 PRO A N 1
ATOM 3334 C CA . PRO A 1 445 ? 2.386 -15.787 -14.563 1.00 76.19 445 PRO A CA 1
ATOM 3335 C C . PRO A 1 445 ? 1.989 -16.224 -15.983 1.00 76.19 445 PRO A C 1
ATOM 3337 O O . PRO A 1 445 ? 0.946 -15.828 -16.496 1.00 76.19 445 PRO A O 1
ATOM 3340 N N . GLY A 1 446 ? 2.803 -17.083 -16.603 1.00 73.12 446 GLY A N 1
ATOM 3341 C CA . GLY A 1 446 ? 2.458 -17.722 -17.881 1.00 73.12 446 GLY A CA 1
ATOM 3342 C C . GLY A 1 446 ? 2.625 -16.848 -19.130 1.00 73.12 446 GLY A C 1
ATOM 3343 O O . GLY A 1 446 ? 2.087 -17.197 -20.177 1.00 73.12 446 GLY A O 1
ATOM 3344 N N . LEU A 1 447 ? 3.366 -15.738 -19.049 1.00 75.62 447 LEU A N 1
ATOM 3345 C CA . LEU A 1 447 ? 3.731 -14.956 -20.233 1.00 75.62 447 LEU A CA 1
ATOM 3346 C C . LEU A 1 447 ? 4.555 -15.802 -21.213 1.00 75.62 447 LEU A C 1
ATOM 3348 O O . LEU A 1 447 ? 5.492 -16.499 -20.816 1.00 75.62 447 LEU A O 1
ATOM 3352 N N . SER A 1 448 ? 4.236 -15.700 -22.503 1.00 81.06 448 SER A N 1
ATOM 3353 C CA . SER A 1 448 ? 5.065 -16.280 -23.565 1.00 81.06 448 SER A CA 1
ATOM 3354 C C . SER A 1 448 ? 6.462 -15.646 -23.585 1.00 81.06 448 SER A C 1
ATOM 3356 O O . SER A 1 448 ? 6.666 -14.529 -23.103 1.00 81.06 448 SER A O 1
ATOM 3358 N N . SER A 1 449 ? 7.442 -16.330 -24.184 1.00 79.75 449 SER A N 1
ATOM 3359 C CA . SER A 1 449 ? 8.796 -15.776 -24.337 1.00 79.75 449 SER A CA 1
ATOM 3360 C C . SER A 1 449 ? 8.810 -14.457 -25.117 1.00 79.75 449 SER A C 1
ATOM 3362 O O . SER A 1 449 ? 9.612 -13.579 -24.810 1.00 79.75 449 SER A O 1
ATOM 3364 N N . GLU A 1 450 ? 7.906 -14.302 -26.086 1.00 80.81 450 GLU A N 1
ATOM 3365 C CA . GLU A 1 450 ? 7.726 -13.068 -26.851 1.00 80.81 450 GLU A CA 1
ATOM 3366 C C . GLU A 1 450 ? 7.214 -11.929 -25.961 1.00 80.81 450 GLU A C 1
ATOM 3368 O O . GLU A 1 450 ? 7.859 -10.884 -25.865 1.00 80.81 450 GLU A O 1
ATOM 3373 N N . GLN A 1 451 ? 6.114 -12.158 -25.234 1.00 81.31 451 GLN A N 1
ATOM 3374 C CA . GLN A 1 451 ? 5.560 -11.174 -24.302 1.00 81.31 451 GLN A CA 1
ATOM 3375 C C . GLN A 1 451 ? 6.580 -10.785 -23.236 1.00 81.31 451 GLN A C 1
ATOM 3377 O O . GLN A 1 451 ? 6.775 -9.599 -23.000 1.00 81.31 451 GLN A O 1
ATOM 3382 N N . GLY A 1 452 ? 7.275 -11.762 -22.644 1.00 82.62 452 GLY A N 1
ATOM 3383 C CA . GLY A 1 452 ? 8.280 -11.536 -21.604 1.00 82.62 452 GLY A CA 1
ATOM 3384 C C . GLY A 1 452 ? 9.453 -10.668 -22.067 1.00 82.62 452 GLY A C 1
ATOM 3385 O O . GLY A 1 452 ? 9.955 -9.847 -21.300 1.00 82.62 452 GLY A O 1
ATOM 3386 N N . ARG A 1 453 ? 9.873 -10.794 -23.333 1.00 85.44 453 ARG A N 1
ATOM 3387 C CA . ARG A 1 453 ? 10.919 -9.938 -23.915 1.00 85.44 453 ARG A CA 1
ATOM 3388 C C . ARG A 1 453 ? 10.426 -8.538 -24.248 1.00 85.44 453 ARG A C 1
ATOM 3390 O O . ARG A 1 453 ? 11.266 -7.655 -24.379 1.00 85.44 453 ARG A O 1
ATOM 3397 N N . ARG A 1 454 ? 9.118 -8.318 -24.373 1.00 91.50 454 ARG A N 1
ATOM 3398 C CA . ARG A 1 454 ? 8.497 -7.047 -24.781 1.00 91.50 454 ARG A CA 1
ATOM 3399 C C . ARG A 1 454 ? 7.704 -6.392 -23.643 1.00 91.50 454 ARG A C 1
ATOM 3401 O O . ARG A 1 454 ? 6.676 -5.764 -23.881 1.00 91.50 454 ARG A O 1
ATOM 3408 N N . LEU A 1 455 ? 8.187 -6.553 -22.409 1.00 92.62 455 LEU A N 1
ATOM 3409 C CA . LEU A 1 455 ? 7.607 -5.938 -21.218 1.00 92.62 455 LEU A CA 1
ATOM 3410 C C . LEU A 1 455 ? 8.209 -4.571 -20.918 1.00 92.62 455 LEU A C 1
ATOM 3412 O O . LEU A 1 455 ? 9.427 -4.393 -20.984 1.00 92.62 455 LEU A O 1
ATOM 3416 N N . ASP A 1 456 ? 7.351 -3.664 -20.467 1.00 95.56 456 ASP A N 1
ATOM 3417 C CA . ASP A 1 456 ? 7.759 -2.454 -19.762 1.00 95.56 456 ASP A CA 1
ATOM 3418 C C . ASP A 1 456 ? 6.682 -2.022 -18.752 1.00 95.56 456 ASP A C 1
ATOM 3420 O O . ASP A 1 456 ? 5.545 -2.504 -18.779 1.00 95.56 456 ASP A O 1
ATOM 3424 N N . LEU A 1 457 ? 7.049 -1.121 -17.844 1.00 96.12 457 LEU A N 1
ATOM 3425 C CA . LEU A 1 457 ? 6.106 -0.318 -17.083 1.00 96.12 457 LEU A CA 1
ATOM 3426 C C . LEU A 1 457 ? 5.690 0.879 -17.928 1.00 96.12 457 LEU A C 1
ATOM 3428 O O . LEU A 1 457 ? 6.521 1.603 -18.470 1.00 96.12 457 LEU A O 1
ATOM 3432 N N . TYR A 1 458 ? 4.387 1.094 -17.997 1.00 95.88 458 TYR A N 1
ATOM 3433 C CA . TYR A 1 458 ? 3.777 2.164 -18.758 1.00 95.88 458 TYR A CA 1
ATOM 3434 C C . TYR A 1 458 ? 3.023 3.111 -17.842 1.00 95.88 458 TYR A C 1
ATOM 3436 O O . TYR A 1 458 ? 2.430 2.675 -16.854 1.00 95.88 458 TYR A O 1
ATOM 3444 N N . ARG A 1 459 ? 2.991 4.390 -18.212 1.00 95.81 459 ARG A N 1
ATOM 3445 C CA . ARG A 1 459 ? 2.124 5.414 -17.626 1.00 95.81 459 ARG A CA 1
ATOM 3446 C C . ARG A 1 459 ? 0.938 5.682 -18.543 1.00 95.81 459 ARG A C 1
ATOM 3448 O O . ARG A 1 459 ? 1.110 5.835 -19.751 1.00 95.81 459 ARG A O 1
ATOM 3455 N N . TYR A 1 460 ? -0.254 5.750 -17.972 1.00 95.44 460 TYR A N 1
ATOM 3456 C CA . TYR A 1 460 ? -1.460 6.134 -18.691 1.00 95.44 460 TYR A CA 1
ATOM 3457 C C . TYR A 1 460 ? -1.550 7.657 -18.806 1.00 95.44 460 TYR A C 1
ATOM 3459 O O . TYR A 1 460 ? -1.534 8.353 -17.788 1.00 95.44 460 TYR A O 1
ATOM 3467 N N . ASN A 1 461 ? -1.690 8.158 -20.033 1.00 90.94 461 ASN A N 1
ATOM 3468 C CA . ASN A 1 461 ? -1.790 9.589 -20.339 1.00 90.94 461 ASN A CA 1
ATOM 3469 C C . ASN A 1 461 ? -3.216 10.016 -20.757 1.00 90.94 461 ASN A C 1
ATOM 3471 O O . ASN A 1 461 ? -3.409 11.161 -21.154 1.00 90.94 461 ASN A O 1
ATOM 3475 N N . GLY A 1 462 ? -4.211 9.123 -20.662 1.00 88.12 462 GLY A N 1
ATOM 3476 C CA . GLY A 1 462 ? -5.584 9.373 -21.123 1.00 88.12 462 GLY A CA 1
ATOM 3477 C C . GLY A 1 462 ? -5.859 8.833 -22.530 1.00 88.12 462 GLY A C 1
ATOM 3478 O O . GLY A 1 462 ? -4.935 8.498 -23.270 1.00 88.12 462 GLY A O 1
ATOM 3479 N N . ASP A 1 463 ? -7.142 8.706 -22.881 1.00 83.81 463 ASP A N 1
ATOM 3480 C CA . ASP A 1 463 ? -7.630 8.290 -24.209 1.00 83.81 463 ASP A CA 1
ATOM 3481 C C . ASP A 1 463 ? -6.989 7.005 -24.770 1.00 83.81 463 ASP A C 1
ATOM 3483 O O . ASP A 1 463 ? -6.725 6.871 -25.966 1.00 83.81 463 ASP A O 1
ATOM 3487 N N . GLY A 1 464 ? -6.704 6.038 -23.894 1.00 82.12 464 GLY A N 1
ATOM 3488 C CA . GLY A 1 464 ? -6.089 4.763 -24.271 1.00 82.12 464 GLY A CA 1
ATOM 3489 C C . GLY A 1 464 ? -4.575 4.807 -24.489 1.00 82.12 464 GLY A C 1
ATOM 3490 O O . GLY A 1 464 ? -3.976 3.775 -24.803 1.00 82.12 464 GLY A O 1
ATOM 3491 N N . ASN A 1 465 ? -3.941 5.969 -24.317 1.00 88.94 465 ASN A N 1
ATOM 3492 C CA . ASN A 1 465 ? -2.520 6.157 -24.574 1.00 88.94 465 ASN A CA 1
ATOM 3493 C C . ASN A 1 465 ? -1.672 5.756 -23.366 1.00 88.94 465 ASN A C 1
ATOM 3495 O O . ASN A 1 465 ? -1.781 6.318 -22.275 1.00 88.94 465 ASN A O 1
ATOM 3499 N N . TRP A 1 466 ? -0.773 4.805 -23.610 1.00 92.81 466 TRP A N 1
ATOM 3500 C CA . TRP A 1 466 ? 0.195 4.306 -22.641 1.00 92.81 466 TRP A CA 1
ATOM 3501 C C . TRP A 1 466 ? 1.613 4.632 -23.103 1.00 92.81 466 TRP A C 1
ATOM 3503 O O . TRP A 1 466 ? 2.033 4.211 -24.190 1.00 92.81 466 TRP A O 1
ATOM 3513 N N . GLU A 1 467 ? 2.353 5.356 -22.271 1.00 92.50 467 GLU A N 1
ATOM 3514 C CA . GLU A 1 467 ? 3.737 5.750 -22.520 1.00 92.50 467 GLU A CA 1
ATOM 3515 C C . GLU A 1 467 ? 4.707 4.837 -21.753 1.00 92.50 467 GLU A C 1
ATOM 3517 O O . GLU A 1 467 ? 4.579 4.720 -20.534 1.00 92.50 467 GLU A O 1
ATOM 3522 N N . PRO A 1 468 ? 5.656 4.173 -22.435 1.00 94.44 468 PRO A N 1
ATOM 3523 C CA . PRO A 1 468 ? 6.658 3.326 -21.790 1.00 94.44 468 PRO A CA 1
ATOM 3524 C C . PRO A 1 468 ? 7.652 4.157 -20.970 1.00 94.44 468 PRO A C 1
ATOM 3526 O O . PRO A 1 468 ? 8.070 5.237 -21.393 1.00 94.44 468 PRO A O 1
ATOM 3529 N N . LEU A 1 469 ? 8.068 3.630 -19.821 1.00 93.56 469 LEU A N 1
ATOM 3530 C CA . LEU A 1 469 ? 8.973 4.300 -18.882 1.00 93.56 469 LEU A CA 1
ATOM 3531 C C . LEU A 1 469 ? 10.430 3.827 -18.997 1.00 93.56 469 LEU A C 1
ATOM 3533 O O . LEU A 1 469 ? 11.254 4.197 -18.158 1.00 93.56 469 LEU A O 1
ATOM 3537 N N . ALA A 1 470 ? 10.758 3.040 -20.028 1.00 92.00 470 ALA A N 1
ATOM 3538 C CA . ALA A 1 470 ? 12.092 2.485 -20.262 1.00 92.00 470 ALA A CA 1
ATOM 3539 C C . ALA A 1 470 ? 12.619 1.711 -19.040 1.00 92.00 470 ALA A C 1
ATOM 3541 O O . ALA A 1 470 ? 13.772 1.855 -18.615 1.00 92.00 470 ALA A O 1
ATOM 3542 N N . GLY A 1 471 ? 11.736 0.909 -18.452 1.00 92.44 471 GLY A N 1
ATOM 3543 C CA . GLY A 1 471 ? 12.013 0.038 -17.329 1.00 92.44 471 GLY A CA 1
ATOM 3544 C C . GLY A 1 471 ? 12.852 -1.183 -17.692 1.00 92.44 471 GLY A C 1
ATOM 3545 O O . GLY A 1 471 ? 13.147 -1.490 -18.848 1.00 92.44 471 GLY A O 1
ATOM 3546 N N . VAL A 1 472 ? 13.246 -1.897 -16.644 1.00 92.25 472 VAL A N 1
ATOM 3547 C CA . VAL A 1 472 ? 14.089 -3.087 -16.689 1.00 92.25 472 VAL A CA 1
ATOM 3548 C C . VAL A 1 472 ? 13.248 -4.299 -16.320 1.00 92.25 472 VAL A C 1
ATOM 3550 O O . VAL A 1 472 ? 12.714 -4.369 -15.212 1.00 92.25 472 VAL A O 1
ATOM 3553 N N . ALA A 1 473 ? 13.151 -5.263 -17.233 1.00 91.00 473 ALA A N 1
ATOM 3554 C CA . ALA A 1 473 ? 12.504 -6.542 -16.976 1.00 91.00 473 ALA A CA 1
ATOM 3555 C C . ALA A 1 473 ? 13.527 -7.551 -16.420 1.00 91.00 473 ALA A C 1
ATOM 3557 O O . ALA A 1 473 ? 14.575 -7.784 -17.012 1.00 91.00 473 ALA A O 1
ATOM 3558 N N . ASP A 1 474 ? 13.220 -8.176 -15.285 1.00 89.75 474 ASP A N 1
ATOM 3559 C CA . ASP A 1 474 ? 13.962 -9.308 -14.726 1.00 89.75 474 ASP A CA 1
ATOM 3560 C C . ASP A 1 474 ? 13.132 -10.573 -14.953 1.00 89.75 474 ASP A C 1
ATOM 3562 O O . ASP A 1 474 ? 12.207 -10.885 -14.199 1.00 89.75 474 ASP A O 1
ATOM 3566 N N . SER A 1 475 ? 13.461 -11.304 -16.018 1.00 82.69 475 SER A N 1
ATOM 3567 C CA . SER A 1 475 ? 12.763 -12.534 -16.409 1.00 82.69 475 SER A CA 1
ATOM 3568 C C . SER A 1 475 ? 12.890 -13.662 -15.381 1.00 82.69 475 SER A C 1
ATOM 3570 O O . SER A 1 475 ? 12.010 -14.515 -15.311 1.00 82.69 475 SER A O 1
ATOM 3572 N N . ARG A 1 476 ? 13.941 -13.666 -14.547 1.00 85.12 476 ARG A N 1
ATOM 3573 C CA . ARG A 1 476 ? 14.130 -14.689 -13.503 1.00 85.12 476 ARG A CA 1
ATOM 3574 C C . ARG A 1 476 ? 13.220 -14.439 -12.312 1.00 85.12 476 ARG A C 1
ATOM 3576 O O . ARG A 1 476 ? 12.713 -15.386 -11.719 1.00 85.12 476 ARG A O 1
ATOM 3583 N N . LYS A 1 477 ? 13.038 -13.169 -11.945 1.00 87.06 477 LYS A N 1
ATOM 3584 C CA . LYS A 1 477 ? 12.142 -12.764 -10.852 1.00 87.06 477 LYS A CA 1
ATOM 3585 C C . LYS A 1 477 ? 10.706 -12.532 -11.315 1.00 87.06 477 LYS A C 1
ATOM 3587 O O . LYS A 1 477 ? 9.824 -12.396 -10.469 1.00 87.06 477 LYS A O 1
ATOM 3592 N N . GLY A 1 478 ? 10.486 -12.467 -12.628 1.00 89.00 478 GLY A N 1
ATOM 3593 C CA . GLY A 1 478 ? 9.208 -12.106 -13.225 1.00 89.00 478 GLY A CA 1
ATOM 3594 C C . GLY A 1 478 ? 8.779 -10.705 -12.806 1.00 89.00 478 GLY A C 1
ATOM 3595 O O . GLY A 1 478 ? 7.634 -10.531 -12.400 1.00 89.00 478 GLY A O 1
ATOM 3596 N N . THR A 1 479 ? 9.685 -9.724 -12.830 1.00 94.12 479 THR A N 1
ATOM 3597 C CA . THR A 1 479 ? 9.396 -8.343 -12.402 1.00 94.12 479 THR A CA 1
ATOM 3598 C C . THR A 1 479 ? 9.796 -7.317 -13.444 1.00 94.12 479 THR A C 1
ATOM 3600 O O . THR A 1 479 ? 10.762 -7.530 -14.165 1.00 94.12 479 THR A O 1
ATOM 3603 N N . VAL A 1 480 ? 9.124 -6.169 -13.459 1.00 95.94 480 VAL A N 1
ATOM 3604 C CA . VAL A 1 480 ? 9.543 -4.988 -14.221 1.00 95.94 480 VAL A CA 1
ATOM 3605 C C . VAL A 1 480 ? 9.757 -3.824 -13.267 1.00 95.94 480 VAL A C 1
ATOM 3607 O O . VAL A 1 480 ? 8.911 -3.569 -12.409 1.00 95.94 480 VAL A O 1
ATOM 3610 N N . THR A 1 481 ? 10.883 -3.130 -13.410 1.00 95.88 481 THR A N 1
ATOM 3611 C CA . THR A 1 481 ? 11.283 -2.005 -12.561 1.00 95.88 481 THR A CA 1
ATOM 3612 C C . THR A 1 481 ? 11.470 -0.741 -13.388 1.00 95.88 481 THR A C 1
ATOM 3614 O O . THR A 1 481 ? 12.257 -0.747 -14.327 1.00 95.88 481 THR A O 1
ATOM 3617 N N . ALA A 1 482 ? 10.816 0.360 -13.025 1.00 94.81 482 ALA A N 1
ATOM 3618 C CA . ALA A 1 482 ? 10.967 1.646 -13.703 1.00 94.81 482 ALA A CA 1
ATOM 3619 C C . ALA A 1 482 ? 10.921 2.821 -12.724 1.00 94.81 482 ALA A C 1
ATOM 3621 O O . ALA A 1 482 ? 10.387 2.719 -11.618 1.00 94.81 482 ALA A O 1
ATOM 3622 N N . TRP A 1 483 ? 11.482 3.947 -13.156 1.00 92.00 483 TRP A N 1
ATOM 3623 C CA . TRP A 1 483 ? 11.346 5.222 -12.466 1.00 92.00 483 TRP A CA 1
ATOM 3624 C C . TRP A 1 483 ? 9.995 5.856 -12.802 1.00 92.00 483 TRP A C 1
ATOM 3626 O O . TRP A 1 483 ? 9.631 5.964 -13.972 1.00 92.00 483 TRP A O 1
ATOM 3636 N N . LEU A 1 484 ? 9.260 6.283 -11.782 1.00 92.31 484 LEU A N 1
ATOM 3637 C CA . LEU A 1 484 ? 7.987 6.972 -11.924 1.00 92.31 484 LEU A CA 1
ATOM 3638 C C . LEU A 1 484 ? 8.191 8.483 -11.797 1.00 92.31 484 LEU A C 1
ATOM 3640 O O . LEU A 1 484 ? 8.707 8.928 -10.771 1.00 92.31 484 LEU A O 1
ATOM 3644 N N . PRO A 1 485 ? 7.737 9.282 -12.777 1.00 84.38 485 PRO A N 1
ATOM 3645 C CA . PRO A 1 485 ? 7.942 10.728 -12.766 1.00 84.38 485 PRO A CA 1
ATOM 3646 C C . PRO A 1 485 ? 6.999 11.490 -11.818 1.00 84.38 485 PRO A C 1
ATOM 3648 O O . PRO A 1 485 ? 7.197 12.679 -11.608 1.00 84.38 485 PRO A O 1
ATOM 3651 N N . GLY A 1 486 ? 5.957 10.853 -11.271 1.00 90.56 486 GLY A N 1
ATOM 3652 C CA . GLY A 1 486 ? 4.984 11.533 -10.411 1.00 90.56 486 GLY A CA 1
ATOM 3653 C C . GLY A 1 486 ? 3.673 10.768 -10.253 1.00 90.56 486 GLY A C 1
ATOM 3654 O O . GLY A 1 486 ? 3.604 9.559 -10.478 1.00 90.56 486 GLY A O 1
ATOM 3655 N N . ASN A 1 487 ? 2.610 11.479 -9.886 1.00 93.31 487 ASN A N 1
ATOM 3656 C CA . ASN A 1 487 ? 1.270 10.899 -9.802 1.00 93.31 487 ASN A CA 1
ATOM 3657 C C . ASN A 1 487 ? 0.793 10.355 -11.153 1.00 93.31 487 ASN A C 1
ATOM 3659 O O . ASN A 1 487 ? 1.116 10.897 -12.216 1.00 93.31 487 ASN A O 1
ATOM 3663 N N . GLY A 1 488 ? -0.011 9.301 -11.120 1.00 94.56 488 GLY A N 1
ATOM 3664 C CA . GLY A 1 488 ? -0.623 8.760 -12.327 1.00 94.56 488 GLY A CA 1
ATOM 3665 C C . GLY A 1 488 ? -1.056 7.314 -12.186 1.00 94.56 488 GLY A C 1
ATOM 3666 O O . GLY A 1 488 ? -0.976 6.723 -11.110 1.00 94.56 488 GLY A O 1
ATOM 3667 N N . VAL A 1 489 ? -1.507 6.758 -13.305 1.00 96.56 489 VAL A N 1
ATOM 3668 C CA . VAL A 1 489 ? -1.857 5.345 -13.419 1.00 96.56 489 VAL A CA 1
ATOM 3669 C C . VAL A 1 489 ? -0.760 4.625 -14.185 1.00 96.56 489 VAL A C 1
ATOM 3671 O O . VAL A 1 489 ? -0.301 5.102 -15.222 1.00 96.56 489 VAL A O 1
ATOM 3674 N N . TYR A 1 490 ? -0.345 3.481 -13.660 1.00 96.88 490 TYR A N 1
ATOM 3675 C CA . TYR A 1 490 ? 0.783 2.703 -14.130 1.00 96.88 490 TYR A CA 1
ATOM 3676 C C . TYR A 1 490 ? 0.399 1.242 -14.299 1.00 96.88 490 TYR A C 1
ATOM 3678 O O . TYR A 1 490 ? -0.368 0.701 -13.506 1.00 96.88 490 TYR A O 1
ATOM 3686 N N . ALA A 1 491 ? 0.950 0.581 -15.306 1.00 95.31 491 ALA A N 1
ATOM 3687 C CA . ALA A 1 491 ? 0.733 -0.843 -15.509 1.00 95.31 491 ALA A CA 1
ATOM 3688 C C . ALA A 1 491 ? 1.922 -1.479 -16.213 1.00 95.31 491 ALA A C 1
ATOM 3690 O O . ALA A 1 491 ? 2.602 -0.837 -17.010 1.00 95.31 491 ALA A O 1
ATOM 3691 N N . VAL A 1 492 ? 2.153 -2.761 -15.943 1.00 94.50 492 VAL A N 1
ATOM 3692 C CA . VAL A 1 492 ? 3.057 -3.551 -16.779 1.00 94.50 492 VAL A CA 1
ATOM 3693 C C . VAL A 1 492 ? 2.290 -3.966 -18.025 1.00 94.50 492 VAL A C 1
ATOM 3695 O O . VAL A 1 492 ? 1.253 -4.625 -17.907 1.00 94.50 492 VAL A O 1
ATOM 3698 N N . LEU A 1 493 ? 2.792 -3.609 -19.204 1.00 91.94 493 LEU A N 1
ATOM 3699 C CA . LEU A 1 493 ? 2.232 -4.055 -20.480 1.00 91.94 493 LEU A CA 1
ATOM 3700 C C . LEU A 1 493 ? 3.262 -4.880 -21.245 1.00 91.94 493 LEU A C 1
ATOM 3702 O O . LEU A 1 493 ? 4.457 -4.586 -21.202 1.00 91.94 493 LEU A O 1
ATOM 3706 N N . ALA A 1 494 ? 2.774 -5.877 -21.980 1.00 90.19 494 ALA A N 1
ATOM 3707 C CA . ALA A 1 494 ? 3.512 -6.479 -23.080 1.00 90.19 494 ALA A CA 1
ATOM 3708 C C . ALA A 1 494 ? 3.082 -5.803 -24.388 1.00 90.19 494 ALA A C 1
ATOM 3710 O O . ALA A 1 494 ? 1.890 -5.793 -24.705 1.00 90.19 494 ALA A O 1
ATOM 3711 N N . ASP A 1 495 ? 4.034 -5.245 -25.134 1.00 90.25 495 ASP A N 1
ATOM 3712 C CA . ASP A 1 495 ? 3.798 -4.615 -26.437 1.00 90.25 495 ASP A CA 1
ATOM 3713 C C . ASP A 1 495 ? 4.263 -5.550 -27.556 1.00 90.25 495 ASP A C 1
ATOM 3715 O O . ASP A 1 495 ? 5.436 -5.594 -27.916 1.00 90.25 495 ASP A O 1
ATOM 3719 N N . VAL A 1 496 ? 3.325 -6.336 -28.073 1.00 84.88 496 VAL A N 1
ATOM 3720 C CA . VAL A 1 496 ? 3.509 -7.312 -29.154 1.00 84.88 496 VAL A CA 1
ATOM 3721 C C . VAL A 1 496 ? 3.073 -6.758 -30.513 1.00 84.88 496 VAL A C 1
ATOM 3723 O O . VAL A 1 496 ? 2.701 -7.512 -31.410 1.00 84.88 496 VAL A O 1
ATOM 3726 N N . ARG A 1 497 ? 3.093 -5.431 -30.691 1.00 85.81 497 ARG A N 1
ATOM 3727 C CA . ARG A 1 497 ? 2.863 -4.831 -32.011 1.00 85.81 497 ARG A CA 1
ATOM 3728 C C . ARG A 1 497 ? 3.956 -5.254 -32.986 1.00 85.81 497 ARG A C 1
ATOM 3730 O O . ARG A 1 497 ? 5.139 -5.261 -32.649 1.00 85.81 497 ARG A O 1
ATOM 3737 N N . VAL A 1 498 ? 3.533 -5.546 -34.208 1.00 84.31 498 VAL A N 1
ATOM 3738 C CA . VAL A 1 498 ? 4.402 -5.922 -35.324 1.00 84.31 498 VAL A CA 1
ATOM 3739 C C . VAL A 1 498 ? 4.461 -4.794 -36.349 1.00 84.31 498 VAL A C 1
ATOM 3741 O O .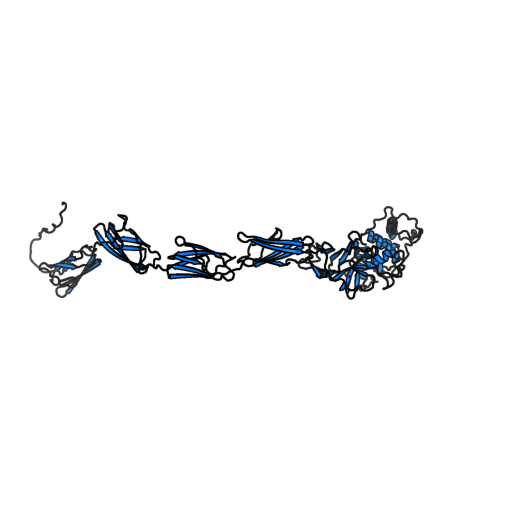 VAL A 1 498 ? 3.494 -4.053 -36.531 1.00 84.31 498 VAL A O 1
ATOM 3744 N N . TYR A 1 499 ? 5.602 -4.669 -37.019 1.00 89.38 499 TYR A N 1
ATOM 3745 C CA . TYR A 1 499 ? 5.812 -3.721 -38.111 1.00 89.38 499 TYR A CA 1
ATOM 3746 C C . TYR A 1 499 ? 6.186 -4.513 -39.358 1.00 89.38 499 TYR A C 1
ATOM 3748 O O . TYR A 1 499 ? 7.098 -5.337 -39.310 1.00 89.38 499 TYR A O 1
ATOM 3756 N N . ALA A 1 500 ? 5.499 -4.257 -40.473 1.00 89.75 500 ALA A N 1
ATOM 3757 C CA . ALA A 1 500 ? 5.658 -5.044 -41.698 1.00 89.75 500 ALA A CA 1
ATOM 3758 C C . ALA A 1 500 ? 7.090 -5.004 -42.259 1.00 89.75 500 ALA A C 1
ATOM 3760 O O . ALA A 1 500 ? 7.548 -5.962 -42.866 1.00 89.75 500 ALA A O 1
ATOM 3761 N N . ASP A 1 501 ? 7.815 -3.904 -42.037 1.00 94.94 501 ASP A N 1
ATOM 3762 C CA . ASP A 1 501 ? 9.214 -3.751 -42.444 1.00 94.94 501 ASP A CA 1
ATOM 3763 C C . ASP A 1 501 ? 10.225 -4.324 -41.435 1.00 94.94 501 ASP A C 1
ATOM 3765 O O . ASP A 1 501 ? 11.429 -4.268 -41.676 1.00 94.94 501 ASP A O 1
ATOM 3769 N N . VAL A 1 502 ? 9.754 -4.867 -40.311 1.00 95.38 502 VAL A N 1
ATOM 3770 C CA . VAL A 1 502 ? 10.563 -5.530 -39.277 1.00 95.38 502 VAL A CA 1
ATOM 3771 C C . VAL A 1 502 ? 10.318 -7.039 -39.265 1.00 95.38 502 VAL A C 1
ATOM 3773 O O . VAL A 1 502 ? 11.221 -7.792 -38.911 1.00 95.38 502 VAL A O 1
ATOM 3776 N N . GLU A 1 503 ? 9.137 -7.496 -39.674 1.00 91.44 503 GLU A N 1
ATOM 3777 C CA . GLU A 1 503 ? 8.806 -8.917 -39.758 1.00 91.44 503 GLU A CA 1
ATOM 3778 C C . GLU A 1 503 ? 9.760 -9.669 -40.707 1.00 91.44 503 GLU A C 1
ATOM 3780 O O . GLU A 1 503 ? 9.991 -9.269 -41.847 1.00 91.44 503 GLU A O 1
ATOM 3785 N N . GLY A 1 504 ? 10.378 -10.745 -40.212 1.00 92.25 504 GLY A N 1
ATOM 3786 C CA . GLY A 1 504 ? 11.393 -11.522 -40.930 1.00 92.25 504 GLY A CA 1
ATOM 3787 C C . GLY A 1 504 ? 12.773 -10.857 -41.010 1.00 92.25 504 GLY A C 1
ATOM 3788 O O . GLY A 1 504 ? 13.720 -11.460 -41.523 1.00 92.25 504 GLY A O 1
ATOM 3789 N N . HIS A 1 505 ? 12.935 -9.636 -40.492 1.00 96.50 505 HIS A N 1
ATOM 3790 C CA . HIS A 1 505 ? 14.216 -8.939 -40.489 1.00 96.50 505 HIS A CA 1
ATOM 3791 C C . HIS A 1 505 ? 15.178 -9.559 -39.459 1.00 96.50 505 HIS A C 1
ATOM 3793 O O . HIS A 1 505 ? 14.796 -9.884 -38.338 1.00 96.50 505 HIS A O 1
ATOM 3799 N N . TRP A 1 506 ? 16.475 -9.654 -39.775 1.00 95.56 506 TRP A N 1
ATOM 3800 C CA . TRP A 1 506 ? 17.478 -10.295 -38.897 1.00 95.56 506 TRP A CA 1
ATOM 3801 C C . TRP A 1 506 ? 17.612 -9.646 -37.505 1.00 95.56 506 TRP A C 1
ATOM 3803 O O . TRP A 1 506 ? 18.111 -10.270 -36.572 1.00 95.56 506 TRP A O 1
ATOM 3813 N N . ALA A 1 507 ? 17.198 -8.382 -37.380 1.00 95.75 507 ALA A N 1
ATOM 3814 C CA . ALA A 1 507 ? 17.201 -7.608 -36.137 1.00 95.75 507 ALA A CA 1
ATOM 3815 C C . ALA A 1 507 ? 15.816 -7.507 -35.474 1.00 95.75 507 ALA A C 1
ATOM 3817 O O . ALA A 1 507 ? 15.654 -6.690 -34.570 1.00 95.75 507 ALA A O 1
ATOM 3818 N N . GLN A 1 508 ? 14.819 -8.266 -35.942 1.00 95.38 508 GLN A N 1
ATOM 3819 C CA . GLN A 1 508 ? 13.424 -8.159 -35.507 1.00 95.38 508 GLN A CA 1
ATOM 3820 C C . GLN A 1 508 ? 13.286 -8.184 -33.982 1.00 95.38 508 GLN A C 1
ATOM 3822 O O . GLN A 1 508 ? 12.784 -7.224 -33.401 1.00 95.38 508 GLN A O 1
ATOM 3827 N N . GLU A 1 509 ? 13.809 -9.230 -33.336 1.00 93.38 509 GLU A N 1
ATOM 3828 C CA . GLU A 1 509 ? 13.675 -9.401 -31.885 1.00 93.38 509 GLU A CA 1
ATOM 3829 C C . GLU A 1 509 ? 14.282 -8.225 -31.103 1.00 93.38 509 GLU A C 1
ATOM 3831 O O . GLU A 1 509 ? 13.690 -7.744 -30.136 1.00 93.38 509 GLU A O 1
ATOM 3836 N N . ASP A 1 510 ? 15.453 -7.741 -31.535 1.00 95.56 510 ASP A N 1
ATOM 3837 C CA . ASP A 1 510 ? 16.145 -6.625 -30.889 1.00 95.56 510 ASP A CA 1
ATOM 3838 C C . ASP A 1 510 ? 15.372 -5.310 -31.075 1.00 95.56 510 ASP A C 1
ATOM 3840 O O . ASP A 1 510 ? 15.258 -4.509 -30.147 1.00 95.56 510 ASP A O 1
ATOM 3844 N N . ILE A 1 511 ? 14.823 -5.083 -32.271 1.00 97.12 511 ILE A N 1
ATOM 3845 C CA . ILE A 1 511 ? 14.032 -3.893 -32.596 1.00 97.12 511 ILE A CA 1
ATOM 3846 C C . ILE A 1 511 ? 12.751 -3.862 -31.760 1.00 97.12 511 ILE A C 1
ATOM 3848 O O . ILE A 1 511 ? 12.473 -2.860 -31.100 1.00 97.12 511 ILE A O 1
ATOM 3852 N N . GLU A 1 512 ? 11.984 -4.948 -31.753 1.00 93.62 512 GLU A N 1
ATOM 3853 C CA . GLU A 1 512 ? 10.701 -5.017 -31.051 1.00 93.62 512 GLU A CA 1
ATOM 3854 C C . GLU A 1 512 ? 10.881 -4.906 -29.533 1.00 93.62 512 GLU A C 1
ATOM 3856 O O . GLU A 1 512 ? 10.104 -4.216 -28.874 1.00 93.62 512 GLU A O 1
ATOM 3861 N N . ALA A 1 513 ? 11.946 -5.489 -28.971 1.00 93.94 513 ALA A N 1
ATOM 3862 C CA . ALA A 1 513 ? 12.260 -5.340 -27.551 1.00 93.94 513 ALA A CA 1
ATOM 3863 C C . ALA A 1 513 ? 12.541 -3.875 -27.160 1.00 93.94 513 ALA A C 1
ATOM 3865 O O . ALA A 1 513 ? 12.103 -3.423 -26.096 1.00 93.94 513 ALA A O 1
ATOM 3866 N N . LEU A 1 514 ? 13.245 -3.119 -28.010 1.00 96.44 514 LEU A N 1
ATOM 3867 C CA . LEU A 1 514 ? 13.530 -1.700 -27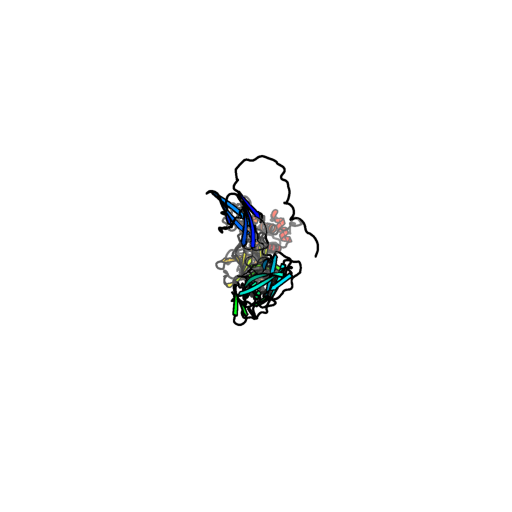.769 1.00 96.44 514 LEU A CA 1
ATOM 3868 C C . LEU A 1 514 ? 12.317 -0.797 -28.032 1.00 96.44 514 LEU A C 1
ATOM 3870 O O . LEU A 1 514 ? 12.160 0.211 -27.339 1.00 96.44 514 LEU A O 1
ATOM 3874 N N . LEU A 1 515 ? 11.458 -1.149 -28.993 1.00 94.25 515 LEU A N 1
ATOM 3875 C CA . LEU A 1 515 ? 10.190 -0.458 -29.255 1.00 94.25 515 LEU A CA 1
ATOM 3876 C C . LEU A 1 515 ? 9.214 -0.626 -28.087 1.00 94.25 515 LEU A C 1
ATOM 3878 O O . LEU A 1 515 ? 8.643 0.358 -27.619 1.00 94.25 515 LEU A O 1
ATOM 3882 N N . ALA A 1 516 ? 9.091 -1.847 -27.564 1.00 92.44 516 ALA A N 1
ATOM 3883 C CA . ALA A 1 516 ? 8.234 -2.169 -26.426 1.00 92.44 516 ALA A CA 1
ATOM 3884 C C . ALA A 1 516 ? 8.642 -1.468 -25.119 1.00 92.44 516 ALA A C 1
ATOM 3886 O O . ALA A 1 516 ? 7.841 -1.380 -24.198 1.00 92.44 516 ALA A O 1
ATOM 3887 N N . ARG A 1 517 ? 9.873 -0.955 -25.031 1.00 94.31 517 ARG A N 1
ATOM 3888 C CA . ARG A 1 517 ? 10.373 -0.157 -23.894 1.00 94.31 517 ARG A CA 1
ATOM 3889 C C . ARG A 1 517 ? 10.462 1.337 -24.208 1.00 94.31 517 ARG A C 1
ATOM 3891 O O . ARG A 1 517 ? 11.027 2.110 -23.441 1.00 94.31 517 ARG A O 1
ATOM 3898 N N . GLY A 1 518 ? 9.995 1.750 -25.389 1.00 93.12 518 GLY A N 1
ATOM 3899 C CA . GLY A 1 518 ? 10.086 3.127 -25.880 1.00 93.12 518 GLY A CA 1
ATOM 3900 C C . GLY A 1 518 ? 11.500 3.685 -25.986 1.00 93.12 518 GLY A C 1
ATOM 3901 O O . GLY A 1 518 ? 11.663 4.908 -26.045 1.00 93.12 518 GLY A O 1
ATOM 3902 N N . ILE A 1 519 ? 12.514 2.817 -25.984 1.00 95.81 519 ILE A N 1
ATOM 3903 C CA . ILE A 1 519 ? 13.922 3.192 -26.124 1.00 95.81 519 ILE A CA 1
ATOM 3904 C C . ILE A 1 519 ? 14.171 3.638 -27.559 1.00 95.81 519 ILE A C 1
ATOM 3906 O O . ILE A 1 519 ? 14.793 4.673 -27.781 1.00 95.81 519 ILE A O 1
ATOM 3910 N N . MET A 1 520 ? 13.636 2.887 -28.522 1.00 95.88 520 MET A N 1
ATOM 3911 C CA . MET A 1 520 ? 13.528 3.308 -29.914 1.00 95.88 520 MET A CA 1
ATOM 3912 C C . MET A 1 520 ? 12.081 3.650 -30.253 1.00 95.88 520 MET A C 1
ATOM 3914 O O . MET A 1 520 ? 11.152 3.130 -29.640 1.00 95.88 520 MET A O 1
ATOM 3918 N N . SER A 1 521 ? 11.909 4.495 -31.267 1.00 92.19 521 SER A N 1
ATOM 3919 C CA . SER A 1 521 ? 10.601 4.850 -31.819 1.00 92.19 521 SER A CA 1
ATOM 3920 C C . SER A 1 521 ? 10.519 4.450 -33.295 1.00 92.19 521 SER A C 1
ATOM 3922 O O . SER A 1 521 ? 11.538 4.499 -34.007 1.00 92.19 521 SER A O 1
ATOM 3924 N N . PRO A 1 522 ? 9.330 4.057 -33.781 1.00 92.38 522 PRO A N 1
ATOM 3925 C CA . PRO A 1 522 ? 9.113 3.890 -35.208 1.00 92.38 522 PRO A CA 1
ATOM 3926 C C . PRO A 1 522 ? 9.073 5.265 -35.890 1.00 92.38 522 PRO A C 1
ATOM 3928 O O . PRO A 1 522 ? 8.845 6.286 -35.241 1.00 92.38 522 PRO A O 1
ATOM 3931 N N . ASP A 1 523 ? 9.319 5.296 -37.199 1.00 90.31 523 ASP A N 1
ATOM 3932 C CA . ASP A 1 523 ? 9.283 6.548 -37.968 1.00 90.31 523 ASP A CA 1
ATOM 3933 C C . ASP A 1 523 ? 7.831 6.968 -38.284 1.00 90.31 523 ASP A C 1
ATOM 3935 O O . ASP A 1 523 ? 7.564 8.128 -38.588 1.00 90.31 523 ASP A O 1
ATOM 3939 N N . SER A 1 524 ? 6.886 6.027 -38.216 1.00 88.88 524 SER A N 1
ATOM 3940 C CA . SER A 1 524 ? 5.443 6.245 -38.377 1.00 88.88 524 SER A CA 1
ATOM 3941 C C . SER A 1 524 ? 4.654 5.177 -37.612 1.00 88.88 524 SER A C 1
ATOM 3943 O O . SER A 1 524 ? 5.242 4.263 -37.039 1.00 88.88 524 SER A O 1
ATOM 3945 N N . SER A 1 525 ? 3.321 5.244 -37.623 1.00 81.00 525 SER A N 1
ATOM 3946 C CA . SER A 1 525 ? 2.474 4.221 -36.992 1.00 81.00 525 SER A CA 1
ATOM 3947 C C . SER A 1 525 ? 2.609 2.823 -37.611 1.00 81.00 525 SER A C 1
ATOM 3949 O O . SER A 1 525 ? 2.247 1.853 -36.953 1.00 81.00 525 SER A O 1
ATOM 3951 N N . THR A 1 526 ? 3.129 2.699 -38.839 1.00 82.38 526 THR A N 1
ATOM 3952 C CA . THR A 1 526 ? 3.176 1.427 -39.586 1.00 82.38 526 THR A CA 1
ATOM 3953 C C . THR A 1 526 ? 4.571 1.001 -40.044 1.00 82.38 526 THR A C 1
ATOM 3955 O O . THR A 1 526 ? 4.722 -0.110 -40.545 1.00 82.38 526 THR A O 1
ATOM 3958 N N . SER A 1 527 ? 5.597 1.845 -39.892 1.00 91.81 527 SER A N 1
ATOM 3959 C CA . SER A 1 527 ? 6.943 1.572 -40.418 1.00 91.81 527 SER A CA 1
ATOM 3960 C C . SER A 1 527 ? 8.042 2.024 -39.460 1.00 91.81 527 SER A C 1
ATOM 3962 O O . SER A 1 527 ? 8.062 3.171 -38.989 1.00 91.81 527 SER A O 1
ATOM 3964 N N . PHE A 1 528 ? 8.982 1.116 -39.196 1.00 95.81 528 PHE A N 1
ATOM 3965 C CA . PHE A 1 528 ? 10.160 1.356 -38.363 1.00 95.81 528 PHE A CA 1
ATOM 3966 C C . PHE A 1 528 ? 11.384 1.826 -39.162 1.00 95.81 528 PHE A C 1
ATOM 3968 O O . PHE A 1 528 ? 12.177 2.615 -38.636 1.00 95.81 528 PHE A O 1
ATOM 3975 N N . ARG A 1 529 ? 11.529 1.358 -40.408 1.00 96.62 529 ARG A N 1
ATOM 3976 C CA . ARG A 1 529 ? 12.663 1.567 -41.326 1.00 96.62 529 ARG A CA 1
ATOM 3977 C C . ARG A 1 529 ? 14.004 1.065 -40.765 1.00 96.62 529 ARG A C 1
ATOM 3979 O O . ARG A 1 529 ? 14.890 1.880 -40.489 1.00 96.62 529 ARG A O 1
ATOM 3986 N N . PRO A 1 530 ? 14.192 -0.261 -40.601 1.00 97.62 530 PRO A N 1
ATOM 3987 C CA . PRO A 1 530 ? 15.379 -0.833 -39.949 1.00 97.62 530 PRO A CA 1
ATOM 3988 C C . PRO A 1 530 ? 16.713 -0.437 -40.598 1.00 97.62 530 PRO A C 1
ATOM 3990 O O . PRO A 1 530 ? 17.705 -0.247 -39.890 1.00 97.62 530 PRO A O 1
ATOM 3993 N N . ASP A 1 531 ? 16.739 -0.249 -41.917 1.00 96.56 531 ASP A N 1
ATOM 3994 C CA . ASP A 1 531 ? 17.958 0.075 -42.666 1.00 96.56 531 ASP A CA 1
ATOM 3995 C C . ASP A 1 531 ? 18.248 1.578 -42.789 1.00 96.56 531 ASP A C 1
ATOM 3997 O O . ASP A 1 531 ? 19.284 1.971 -43.331 1.00 96.56 531 ASP A O 1
ATOM 4001 N N . ARG A 1 532 ? 17.385 2.451 -42.247 1.00 97.19 532 ARG A N 1
ATOM 4002 C CA . ARG A 1 532 ? 17.644 3.898 -42.235 1.00 97.19 532 ARG A CA 1
ATOM 4003 C C . ARG A 1 532 ? 18.819 4.227 -41.312 1.00 97.19 532 ARG A C 1
ATOM 4005 O O . ARG A 1 532 ? 18.930 3.693 -40.208 1.00 97.19 532 ARG A O 1
ATOM 4012 N N . ALA A 1 533 ? 19.660 5.167 -41.742 1.00 97.75 533 ALA A N 1
ATOM 4013 C CA . ALA A 1 533 ? 20.720 5.737 -40.919 1.00 97.75 533 ALA A CA 1
ATOM 4014 C C . ALA A 1 533 ? 20.169 6.494 -39.695 1.00 97.75 533 ALA A C 1
ATOM 4016 O O . ALA A 1 533 ? 19.216 7.271 -39.806 1.00 97.75 533 ALA A O 1
ATOM 4017 N N . LEU A 1 534 ? 20.807 6.298 -38.540 1.00 97.00 534 LEU A N 1
ATOM 4018 C CA . LEU A 1 534 ? 20.445 6.960 -37.288 1.00 97.00 534 LEU A CA 1
ATOM 4019 C C . LEU A 1 534 ? 21.077 8.356 -37.194 1.00 97.00 534 LEU A C 1
ATOM 4021 O O . LEU A 1 534 ? 22.276 8.520 -37.447 1.00 97.00 534 LEU A O 1
ATOM 4025 N N . THR A 1 535 ? 20.294 9.357 -36.791 1.00 96.94 535 THR A N 1
ATOM 4026 C CA . THR A 1 535 ? 20.811 10.709 -36.532 1.00 96.94 535 THR A CA 1
ATOM 4027 C C . THR A 1 535 ? 21.411 10.829 -35.130 1.00 96.94 535 THR A C 1
ATOM 4029 O O . THR A 1 535 ? 21.100 10.059 -34.217 1.00 96.94 535 THR A O 1
ATOM 4032 N N . ARG A 1 536 ? 22.276 11.825 -34.929 1.00 96.75 536 ARG A N 1
ATOM 4033 C CA . ARG A 1 536 ? 22.911 12.101 -33.630 1.00 96.75 536 ARG A CA 1
ATOM 4034 C C . ARG A 1 536 ? 21.899 12.452 -32.540 1.00 96.75 536 ARG A C 1
ATOM 4036 O O . ARG A 1 536 ? 22.075 12.018 -31.403 1.00 96.75 536 ARG A O 1
ATOM 4043 N N . ALA A 1 537 ? 20.844 13.199 -32.868 1.00 95.38 537 ALA A N 1
ATOM 4044 C CA . ALA A 1 537 ? 19.785 13.522 -31.911 1.00 95.38 537 ALA A CA 1
ATOM 4045 C C . ALA A 1 537 ? 18.956 12.290 -31.522 1.00 95.38 537 ALA A C 1
ATOM 4047 O O . ALA A 1 537 ? 18.677 12.096 -30.341 1.00 95.38 537 ALA A O 1
ATOM 4048 N N . GLU A 1 538 ? 18.613 11.426 -32.483 1.00 96.69 538 GLU A N 1
ATOM 4049 C CA . GLU A 1 538 ? 17.923 10.163 -32.185 1.00 96.69 538 GLU A CA 1
ATOM 4050 C C . GLU A 1 538 ? 18.775 9.266 -31.288 1.00 96.69 538 GLU A C 1
ATOM 4052 O O . GLU A 1 538 ? 18.276 8.750 -30.289 1.00 96.69 538 GLU A O 1
ATOM 4057 N N . LEU A 1 539 ? 20.072 9.135 -31.588 1.00 97.75 539 LEU A N 1
ATOM 4058 C CA . LEU A 1 539 ? 20.993 8.369 -30.750 1.00 97.75 539 LEU A CA 1
ATOM 4059 C C . LEU A 1 539 ? 21.054 8.905 -29.318 1.00 97.75 539 LEU A C 1
ATOM 4061 O O . LEU A 1 539 ? 21.077 8.111 -28.383 1.00 97.75 539 LEU A O 1
ATOM 4065 N N . ALA A 1 540 ? 21.066 10.226 -29.131 1.00 96.81 540 ALA A N 1
ATOM 4066 C CA . ALA A 1 540 ? 21.096 10.819 -27.799 1.00 96.81 540 ALA A CA 1
ATOM 4067 C C . ALA A 1 540 ? 19.862 10.433 -26.970 1.00 96.81 540 ALA A C 1
ATOM 4069 O O . ALA A 1 540 ? 20.005 10.036 -25.815 1.00 96.81 540 ALA A O 1
ATOM 4070 N N . VAL A 1 541 ? 18.667 10.480 -27.567 1.00 96.38 541 VAL A N 1
ATOM 4071 C CA . VAL A 1 541 ? 17.422 10.055 -26.904 1.00 96.38 541 VAL A CA 1
ATOM 4072 C C . VAL A 1 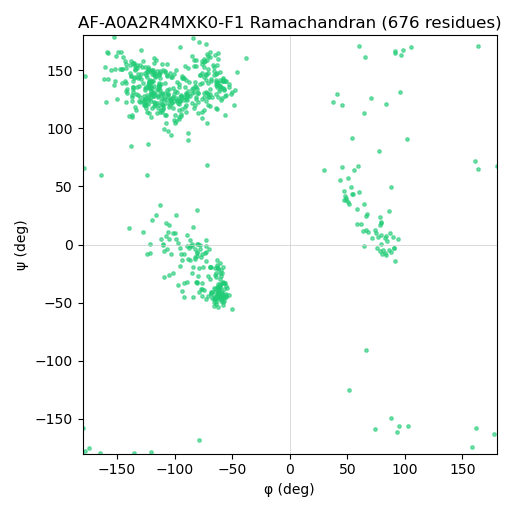541 ? 17.454 8.561 -26.592 1.00 96.38 541 VAL A C 1
ATOM 4074 O O . VAL A 1 541 ? 17.208 8.169 -25.452 1.00 96.38 541 VAL A O 1
ATOM 4077 N N . ILE A 1 542 ? 17.798 7.733 -27.581 1.00 97.38 542 ILE A N 1
ATOM 4078 C CA . ILE A 1 542 ? 17.871 6.273 -27.433 1.00 97.38 542 ILE A CA 1
ATOM 4079 C C . ILE A 1 542 ? 18.844 5.899 -26.314 1.00 97.38 542 ILE A C 1
ATOM 4081 O O . ILE A 1 542 ? 18.523 5.078 -25.459 1.00 97.38 542 ILE A O 1
ATOM 4085 N N . LEU A 1 543 ? 20.021 6.524 -26.288 1.00 97.19 543 LEU A N 1
ATOM 4086 C CA . LEU A 1 543 ? 21.045 6.250 -25.291 1.00 97.19 543 LEU A CA 1
ATOM 4087 C C . LEU A 1 543 ? 20.625 6.718 -23.896 1.00 97.19 543 LEU A C 1
ATOM 4089 O O . LEU A 1 543 ? 20.823 5.982 -22.931 1.00 97.19 543 LEU A O 1
ATOM 4093 N N . ALA A 1 544 ? 20.022 7.906 -23.784 1.00 95.38 544 ALA A N 1
ATOM 4094 C CA . ALA A 1 544 ? 19.499 8.405 -22.517 1.00 95.38 544 ALA A CA 1
ATOM 4095 C C . ALA A 1 544 ? 18.477 7.429 -21.925 1.00 95.38 544 ALA A C 1
ATOM 4097 O O . ALA A 1 544 ? 18.618 7.027 -20.772 1.00 95.38 544 ALA A O 1
ATOM 4098 N N . LYS A 1 545 ? 17.509 6.982 -22.733 1.00 94.50 545 LYS A N 1
ATOM 4099 C CA . LYS A 1 545 ? 16.480 6.022 -22.315 1.00 94.50 545 LYS A CA 1
ATOM 4100 C C . LYS A 1 545 ? 17.064 4.650 -21.983 1.00 94.50 545 LYS A C 1
ATOM 4102 O O . LYS A 1 545 ? 16.788 4.121 -20.912 1.00 94.50 545 LYS A O 1
ATOM 4107 N N . ALA A 1 546 ? 17.938 4.111 -22.835 1.00 94.75 546 ALA A N 1
ATOM 4108 C CA . ALA A 1 546 ? 18.605 2.827 -22.603 1.00 94.75 546 ALA A CA 1
ATOM 4109 C C . ALA A 1 546 ? 19.388 2.796 -21.277 1.00 94.75 546 ALA A C 1
ATOM 4111 O O . ALA A 1 546 ? 19.467 1.756 -20.622 1.00 94.75 546 ALA A O 1
ATOM 4112 N N . LEU A 1 547 ? 19.943 3.939 -20.864 1.00 92.75 547 LEU A N 1
ATOM 4113 C CA . LEU A 1 547 ? 20.689 4.112 -19.616 1.00 92.75 547 LEU A CA 1
ATOM 4114 C C . LEU A 1 547 ? 19.840 4.690 -18.467 1.00 92.75 547 LEU A C 1
ATOM 4116 O O . LEU A 1 547 ? 20.358 4.866 -17.363 1.00 92.75 547 LEU A O 1
ATOM 4120 N N . GLY A 1 548 ? 18.544 4.945 -18.683 1.00 89.50 548 GLY A N 1
ATOM 4121 C CA . GLY A 1 548 ? 17.622 5.522 -17.695 1.00 89.50 548 GLY A CA 1
ATOM 4122 C C . GLY A 1 548 ? 18.054 6.890 -17.168 1.00 89.50 548 GLY A C 1
ATOM 4123 O O . GLY A 1 548 ? 17.800 7.209 -16.005 1.00 89.50 548 GLY A O 1
ATOM 4124 N N . LEU A 1 549 ? 18.750 7.676 -17.993 1.00 89.75 549 LEU A N 1
ATOM 4125 C CA . LEU A 1 549 ? 19.124 9.044 -17.660 1.00 89.75 549 LEU A CA 1
ATOM 4126 C C . LEU A 1 549 ? 17.874 9.921 -17.671 1.00 89.75 549 LEU A C 1
ATOM 4128 O O . LEU A 1 549 ? 17.127 9.935 -18.650 1.00 89.75 549 LEU A O 1
ATOM 4132 N N . GLN A 1 550 ? 17.677 10.679 -16.596 1.00 84.75 550 GLN A N 1
ATOM 4133 C CA . GLN A 1 550 ? 16.567 11.619 -16.515 1.00 84.75 550 GLN A CA 1
ATOM 4134 C C . GLN A 1 550 ? 16.807 12.817 -17.452 1.00 84.75 550 GLN A C 1
ATOM 4136 O O . GLN A 1 550 ? 17.943 13.303 -17.535 1.00 84.75 550 GLN A O 1
ATOM 4141 N N . PRO A 1 551 ? 15.770 13.303 -18.158 1.00 85.75 551 PRO A N 1
ATOM 4142 C CA . PRO A 1 551 ? 15.877 14.500 -18.984 1.00 85.75 551 PRO A CA 1
ATOM 4143 C C . PRO A 1 551 ? 16.257 15.714 -18.123 1.00 85.75 551 PRO A C 1
ATOM 4145 O O . PRO A 1 551 ? 15.730 15.908 -17.029 1.00 85.75 551 PRO A O 1
ATOM 4148 N N . LEU A 1 552 ? 17.186 16.540 -18.611 1.00 84.81 552 LEU A N 1
ATOM 4149 C CA . LEU A 1 552 ? 17.635 17.739 -17.901 1.00 84.81 552 LEU A CA 1
ATOM 4150 C C . LEU A 1 552 ? 16.917 18.977 -18.445 1.00 84.81 552 LEU A C 1
ATOM 4152 O O . LEU A 1 552 ? 17.236 19.454 -19.531 1.00 84.81 552 LEU A O 1
ATOM 4156 N N . ASN A 1 553 ? 15.969 19.506 -17.670 1.00 72.94 553 ASN A N 1
ATOM 4157 C CA . ASN A 1 553 ? 15.140 20.653 -18.073 1.00 72.94 553 ASN A CA 1
ATOM 4158 C C . ASN A 1 553 ? 15.816 22.017 -17.854 1.00 72.94 553 ASN A C 1
ATOM 4160 O O . ASN A 1 553 ? 15.342 23.036 -18.347 1.00 72.94 553 ASN A O 1
ATOM 4164 N N . ASN A 1 554 ? 16.946 22.050 -17.147 1.00 69.31 554 ASN A N 1
ATOM 4165 C CA . ASN A 1 554 ? 17.717 23.274 -16.960 1.00 69.31 554 ASN A CA 1
ATOM 4166 C C . ASN A 1 554 ? 18.584 23.503 -18.206 1.00 69.31 554 ASN A C 1
ATOM 4168 O O . ASN A 1 554 ? 19.220 22.564 -18.680 1.00 69.31 554 ASN A O 1
ATOM 4172 N N . ASN A 1 555 ? 18.638 24.733 -18.728 1.00 67.44 555 ASN A N 1
ATOM 4173 C CA . ASN A 1 555 ? 19.464 25.107 -19.888 1.00 67.44 555 ASN A CA 1
ATOM 4174 C C . ASN A 1 555 ? 20.958 25.149 -19.521 1.00 67.44 555 ASN A C 1
ATOM 4176 O O . ASN A 1 555 ? 21.566 26.214 -19.456 1.00 67.44 555 ASN A O 1
ATOM 4180 N N . TYR A 1 556 ? 21.540 23.986 -19.235 1.00 67.81 556 TYR A N 1
ATOM 4181 C CA . TYR A 1 556 ? 22.902 23.851 -18.728 1.00 67.81 556 TYR A CA 1
ATOM 4182 C C . TYR A 1 556 ? 23.956 23.936 -19.841 1.00 67.81 556 TYR A C 1
ATOM 4184 O O . TYR A 1 556 ? 25.058 24.423 -19.605 1.00 67.81 556 TYR A O 1
ATOM 4192 N N . LEU A 1 557 ? 23.633 23.476 -21.055 1.00 73.19 557 LEU A N 1
ATOM 4193 C CA . LEU A 1 557 ? 24.553 23.459 -22.199 1.00 73.19 557 LEU A CA 1
ATOM 4194 C C . LEU A 1 557 ? 23.934 24.142 -23.413 1.00 73.19 557 LEU A C 1
ATOM 4196 O O . LEU A 1 557 ? 22.935 23.660 -23.928 1.00 73.19 557 LEU A O 1
ATOM 4200 N N . TYR A 1 558 ? 24.566 25.205 -23.912 1.00 78.31 558 TYR A N 1
ATOM 4201 C CA . TYR A 1 558 ? 24.120 25.900 -25.121 1.00 78.31 558 TYR A CA 1
ATOM 4202 C C . TYR A 1 558 ? 24.797 25.349 -26.382 1.00 78.31 558 TYR A C 1
ATOM 4204 O O . TYR A 1 558 ? 26.025 25.317 -26.479 1.00 78.31 558 TYR A O 1
ATOM 4212 N N . PHE A 1 559 ? 23.983 24.974 -27.372 1.00 87.12 559 PHE A N 1
ATOM 4213 C CA . PHE A 1 559 ? 24.416 24.673 -28.737 1.00 87.12 559 PHE A CA 1
ATOM 4214 C C . PHE A 1 559 ? 23.692 25.596 -29.715 1.00 87.12 559 PHE A C 1
ATOM 4216 O O . PHE A 1 559 ? 22.482 25.765 -29.635 1.00 87.12 559 PHE A O 1
ATOM 4223 N N . THR A 1 560 ? 24.430 26.171 -30.658 1.00 89.44 560 THR A N 1
ATOM 4224 C CA . THR A 1 560 ? 23.894 27.126 -31.648 1.00 89.44 560 THR A CA 1
ATOM 4225 C C . THR A 1 560 ? 22.949 26.485 -32.665 1.00 89.44 560 THR A C 1
ATOM 4227 O O . THR A 1 560 ? 22.160 27.181 -33.295 1.00 89.44 560 THR A O 1
ATOM 4230 N N . ASP A 1 561 ? 23.012 25.163 -32.828 1.00 91.25 561 ASP A N 1
ATOM 4231 C CA . ASP A 1 561 ? 22.202 24.379 -33.762 1.00 91.25 561 ASP A CA 1
ATOM 4232 C C . ASP A 1 561 ? 21.122 23.527 -33.073 1.00 91.25 561 ASP A C 1
ATOM 4234 O O . ASP A 1 561 ? 20.599 22.587 -33.676 1.00 91.25 561 ASP A O 1
ATOM 4238 N N . LEU A 1 562 ? 20.775 23.856 -31.824 1.00 87.25 562 LEU A N 1
ATOM 4239 C CA . LEU A 1 562 ? 19.688 23.235 -31.068 1.00 87.25 562 LEU A CA 1
ATOM 4240 C C . LEU A 1 562 ? 18.820 24.295 -30.387 1.00 87.25 562 LEU A C 1
ATOM 4242 O O . LEU A 1 562 ? 19.317 25.147 -29.657 1.00 87.25 562 LEU A O 1
ATOM 4246 N N . SER A 1 563 ? 17.506 24.197 -30.586 1.00 85.75 563 SER A N 1
ATOM 4247 C CA . SER A 1 563 ? 16.533 25.008 -29.853 1.00 85.75 563 SER A CA 1
ATOM 4248 C C . SER A 1 563 ? 16.248 24.390 -28.485 1.00 85.75 563 SER A C 1
ATOM 4250 O O . SER A 1 563 ? 16.075 23.176 -28.377 1.00 85.75 563 SER A O 1
ATOM 4252 N N . THR A 1 564 ? 16.120 25.226 -27.454 1.00 82.44 564 THR A N 1
ATOM 4253 C CA . THR A 1 564 ? 15.687 2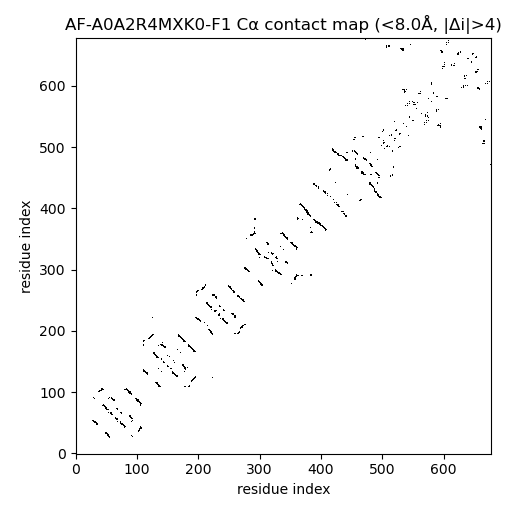4.804 -26.111 1.00 82.44 564 THR A CA 1
ATOM 4254 C C . THR A 1 564 ? 14.244 24.287 -26.092 1.00 82.44 564 THR A C 1
ATOM 4256 O O . THR A 1 564 ? 13.884 23.535 -25.193 1.00 82.44 564 THR A O 1
ATOM 4259 N N . GLY A 1 565 ? 13.427 24.644 -27.094 1.00 84.81 565 GLY A N 1
ATOM 4260 C CA . GLY A 1 565 ? 12.067 24.123 -27.278 1.00 84.81 565 GLY A CA 1
ATOM 4261 C C . GLY A 1 565 ? 11.992 22.756 -27.974 1.00 84.81 565 GLY A C 1
ATOM 4262 O O . GLY A 1 565 ? 10.903 22.211 -28.128 1.00 84.81 565 GLY A O 1
ATOM 4263 N N . ASP A 1 566 ? 13.117 22.191 -28.423 1.00 86.69 566 ASP A N 1
ATOM 4264 C CA . ASP A 1 566 ? 13.154 20.849 -29.008 1.00 86.69 566 ASP A CA 1
ATOM 4265 C C . ASP A 1 566 ? 12.982 19.785 -27.911 1.00 86.69 566 ASP A C 1
ATOM 4267 O O . ASP A 1 566 ? 13.778 19.711 -26.978 1.00 86.69 566 ASP A O 1
ATOM 4271 N N . ALA A 1 567 ? 11.986 18.904 -28.036 1.00 88.19 567 ALA A N 1
ATOM 4272 C CA . ALA A 1 567 ? 11.711 17.852 -27.049 1.00 88.19 567 ALA A CA 1
ATOM 4273 C C . ALA A 1 567 ? 12.895 16.889 -26.805 1.00 88.19 567 ALA A C 1
ATOM 4275 O O . ALA A 1 567 ? 12.949 16.199 -25.786 1.00 88.19 567 ALA A O 1
ATOM 4276 N N . ARG A 1 568 ? 13.863 16.826 -27.727 1.00 90.75 568 ARG A N 1
ATOM 4277 C CA . ARG A 1 568 ? 15.079 16.001 -27.613 1.00 90.75 568 ARG A CA 1
ATOM 4278 C C . ARG A 1 568 ? 16.176 16.696 -26.809 1.00 90.75 568 ARG A C 1
ATOM 4280 O O . ARG A 1 568 ? 17.089 16.029 -26.320 1.00 90.75 568 ARG A O 1
ATOM 4287 N N . TYR A 1 569 ? 16.097 18.016 -26.668 1.00 90.50 569 TYR A N 1
ATOM 4288 C CA . TYR A 1 569 ? 17.113 18.841 -26.024 1.00 90.50 569 TYR A CA 1
ATOM 4289 C C . TYR A 1 569 ? 17.441 18.387 -24.589 1.00 90.50 569 TYR A C 1
ATOM 4291 O O . TYR A 1 569 ? 18.628 18.197 -24.304 1.00 90.50 569 TYR A O 1
ATOM 4299 N N . PRO A 1 570 ? 16.463 18.077 -23.709 1.00 91.12 570 PRO A N 1
ATOM 4300 C CA . PRO A 1 570 ? 16.760 17.587 -22.359 1.00 91.12 570 PRO A CA 1
ATOM 4301 C C . PRO A 1 570 ? 17.544 16.265 -22.331 1.00 91.12 570 PRO A C 1
ATOM 4303 O O . PRO A 1 570 ? 18.397 16.064 -21.465 1.00 91.12 570 PRO A O 1
ATOM 4306 N N . TYR A 1 571 ? 17.297 15.369 -23.293 1.00 93.25 571 TYR A N 1
ATOM 4307 C CA . TYR A 1 571 ? 18.006 14.090 -23.408 1.00 93.25 571 TYR A CA 1
ATOM 4308 C C . TYR A 1 571 ? 19.427 14.268 -23.942 1.00 93.25 571 TYR A C 1
ATOM 4310 O O . TYR A 1 571 ? 20.358 13.633 -23.447 1.00 93.25 571 TYR A O 1
ATOM 4318 N N . ILE A 1 572 ? 19.611 15.166 -24.916 1.00 93.88 572 ILE A N 1
ATOM 4319 C CA . ILE A 1 572 ? 20.935 15.537 -25.434 1.00 93.88 572 ILE A CA 1
ATOM 4320 C C . ILE A 1 572 ? 21.800 16.099 -24.303 1.00 93.88 572 ILE A C 1
ATOM 4322 O O . ILE A 1 572 ? 22.946 15.678 -24.130 1.00 93.88 572 ILE A O 1
ATOM 4326 N N . GLN A 1 573 ? 21.242 16.988 -23.480 1.00 91.19 573 GLN A N 1
ATOM 4327 C CA . GLN A 1 573 ? 21.937 17.500 -22.303 1.00 91.19 573 GLN A CA 1
ATOM 4328 C C . GLN A 1 573 ? 22.320 16.380 -21.328 1.00 91.19 573 GLN A C 1
ATOM 4330 O O . GLN A 1 573 ? 23.458 16.353 -20.853 1.00 91.19 573 GLN A O 1
ATOM 4335 N N . ALA A 1 574 ? 21.412 15.435 -21.064 1.00 92.69 574 ALA A N 1
ATOM 4336 C CA . ALA A 1 574 ? 21.658 14.322 -20.150 1.00 92.69 574 ALA A CA 1
ATOM 4337 C C . ALA A 1 574 ? 22.852 13.454 -20.588 1.00 92.69 574 ALA A C 1
ATOM 4339 O O . ALA A 1 574 ? 23.760 13.211 -19.790 1.00 92.69 574 ALA A O 1
ATOM 4340 N N . VAL A 1 575 ? 22.915 13.041 -21.861 1.00 95.19 575 VAL A N 1
ATOM 4341 C CA . VAL A 1 575 ? 24.016 12.188 -22.359 1.00 95.19 575 VAL A CA 1
ATOM 4342 C C . VAL A 1 575 ? 25.353 12.920 -22.468 1.00 95.19 575 VAL A C 1
ATOM 4344 O O . VAL A 1 575 ? 26.403 12.280 -22.369 1.00 95.19 575 VAL A O 1
ATOM 4347 N N . ILE A 1 576 ? 25.344 14.242 -22.664 1.00 93.19 576 ILE A N 1
ATOM 4348 C CA . ILE A 1 576 ? 26.572 15.048 -22.678 1.00 93.19 576 ILE A CA 1
ATOM 4349 C C . ILE A 1 576 ? 27.078 15.268 -21.258 1.00 93.19 576 ILE A C 1
ATOM 4351 O O . ILE A 1 576 ? 28.267 15.078 -21.005 1.00 93.19 576 ILE A O 1
ATOM 4355 N N . ARG A 1 577 ? 26.188 15.599 -20.315 1.00 92.12 577 ARG A N 1
ATOM 4356 C CA . ARG A 1 577 ? 26.543 15.735 -18.897 1.00 92.12 577 ARG A CA 1
ATOM 4357 C C . ARG A 1 577 ? 27.079 14.423 -18.325 1.00 92.12 577 ARG A C 1
ATOM 4359 O O . ARG A 1 577 ? 28.027 14.448 -17.550 1.00 92.12 577 ARG A O 1
ATOM 4366 N N . ALA A 1 578 ? 26.517 13.291 -18.747 1.00 92.56 578 ALA A N 1
ATOM 4367 C CA . ALA A 1 578 ? 27.017 11.964 -18.396 1.00 92.56 578 ALA A CA 1
ATOM 4368 C C . ALA A 1 578 ? 28.333 11.584 -19.114 1.00 92.56 578 ALA A C 1
ATOM 4370 O O . ALA A 1 578 ? 28.918 10.546 -18.823 1.00 92.56 578 ALA A O 1
ATOM 4371 N N . GLY A 1 579 ? 28.815 12.405 -20.054 1.00 92.69 579 GLY A N 1
ATOM 4372 C CA . GLY A 1 579 ? 30.091 12.210 -20.748 1.00 92.69 579 GLY A CA 1
ATOM 4373 C C . GLY A 1 579 ? 30.065 11.178 -21.881 1.00 92.69 579 GLY A C 1
ATOM 4374 O O . GLY A 1 579 ? 31.118 10.857 -22.442 1.00 92.69 579 GLY A O 1
ATOM 4375 N N . TYR A 1 580 ? 28.891 10.665 -22.256 1.00 94.50 580 TYR A N 1
ATOM 4376 C CA . TYR A 1 580 ? 28.765 9.633 -23.290 1.00 94.50 580 TYR A CA 1
ATOM 4377 C C . TYR A 1 580 ? 28.865 10.212 -24.702 1.00 94.50 580 TYR A C 1
ATOM 4379 O O . TYR A 1 580 ? 29.549 9.650 -25.565 1.00 94.50 580 TYR A O 1
ATOM 4387 N N . MET A 1 581 ? 28.248 11.373 -24.922 1.00 94.44 581 MET A N 1
ATOM 4388 C CA . MET A 1 581 ? 28.313 12.115 -26.181 1.00 94.44 581 MET A CA 1
ATOM 4389 C C . MET A 1 581 ? 28.991 13.472 -25.992 1.00 94.44 581 MET A C 1
ATOM 4391 O O . MET A 1 581 ? 29.073 14.005 -24.890 1.00 94.44 581 MET A O 1
ATOM 4395 N N . LYS A 1 582 ? 29.499 14.033 -27.090 1.00 90.38 582 LYS A N 1
ATOM 4396 C CA . LYS A 1 582 ? 30.120 15.361 -27.135 1.00 90.38 582 LYS A CA 1
ATOM 4397 C C . LYS A 1 582 ? 29.618 16.121 -28.361 1.00 90.38 582 LYS A C 1
ATOM 4399 O O . LYS A 1 582 ? 29.211 15.499 -29.350 1.00 90.38 582 LYS A O 1
ATOM 4404 N N . GLY A 1 583 ? 29.673 17.451 -28.295 1.00 88.56 583 GLY A N 1
ATOM 4405 C CA . GLY A 1 583 ? 29.470 18.309 -29.461 1.00 88.56 583 GLY A CA 1
ATOM 4406 C C . GLY A 1 583 ? 30.534 18.070 -30.535 1.00 88.56 583 GLY A C 1
ATOM 4407 O O . GLY A 1 583 ? 31.570 17.455 -30.280 1.00 88.56 583 GLY A O 1
ATOM 4408 N N . THR A 1 584 ? 30.280 18.562 -31.741 1.00 87.69 584 THR A N 1
ATOM 4409 C CA . THR A 1 584 ? 31.198 18.436 -32.885 1.00 87.69 584 THR A CA 1
ATOM 4410 C C . THR A 1 584 ? 32.268 19.534 -32.921 1.00 87.69 584 THR A C 1
ATOM 4412 O O . THR A 1 584 ? 33.092 19.543 -33.828 1.00 87.69 584 THR A O 1
ATOM 4415 N N . GLY A 1 585 ? 32.261 20.455 -31.950 1.00 86.50 585 GLY A N 1
ATOM 4416 C CA . GLY A 1 585 ? 33.113 21.651 -31.912 1.00 86.50 585 GLY A CA 1
ATOM 4417 C C . GLY A 1 585 ? 32.337 22.929 -32.247 1.00 86.50 585 GLY A C 1
ATOM 4418 O O . GLY A 1 585 ? 31.180 22.862 -32.659 1.00 86.50 585 GLY A O 1
ATOM 4419 N N . ASN A 1 586 ? 32.959 24.096 -32.036 1.00 86.44 586 ASN A N 1
ATOM 4420 C CA . ASN A 1 586 ? 32.416 25.426 -32.371 1.00 86.44 586 ASN A CA 1
ATOM 4421 C C . ASN A 1 586 ? 30.999 25.705 -31.829 1.00 86.44 586 ASN A C 1
ATOM 4423 O O . ASN A 1 586 ? 30.185 26.332 -32.499 1.00 86.44 586 ASN A O 1
ATOM 4427 N N . GLY A 1 587 ? 30.673 25.190 -30.638 1.00 87.69 587 GLY A N 1
ATOM 4428 C CA . GLY A 1 587 ? 29.344 25.360 -30.042 1.00 87.69 587 GLY A CA 1
ATOM 4429 C C . GLY A 1 587 ? 28.214 24.645 -30.796 1.00 87.69 587 GLY A C 1
ATOM 4430 O O . GLY A 1 587 ? 27.072 25.093 -30.727 1.00 87.69 587 GLY A O 1
ATOM 4431 N N . ARG A 1 588 ? 28.508 23.562 -31.533 1.00 93.19 588 ARG A N 1
ATOM 4432 C CA . ARG A 1 588 ? 27.526 22.777 -32.307 1.00 93.19 588 ARG A CA 1
ATOM 4433 C C . ARG A 1 588 ? 27.421 21.324 -31.848 1.00 93.19 588 ARG A C 1
ATOM 4435 O O . ARG A 1 588 ? 28.413 20.719 -31.425 1.00 93.19 588 ARG A O 1
ATOM 4442 N N . PHE A 1 589 ? 26.227 20.751 -31.971 1.00 93.31 589 PHE A N 1
ATOM 4443 C CA . PHE A 1 589 ? 25.954 19.335 -31.713 1.00 93.31 589 PHE A CA 1
ATOM 4444 C C . PHE A 1 589 ? 25.771 18.508 -32.995 1.00 93.31 589 PHE A C 1
ATOM 4446 O O . PHE A 1 589 ? 26.050 17.303 -32.978 1.00 93.31 589 PHE A O 1
ATOM 4453 N N . ASN A 1 590 ? 25.344 19.143 -34.092 1.00 94.44 590 ASN A N 1
ATOM 4454 C CA . ASN A 1 590 ? 24.946 18.524 -35.358 1.00 94.44 590 ASN A CA 1
ATOM 4455 C C . ASN A 1 590 ? 23.825 17.470 -35.195 1.00 94.44 590 ASN A C 1
ATOM 4457 O O . ASN A 1 590 ? 24.057 16.286 -35.445 1.00 94.44 590 ASN A O 1
ATOM 4461 N N . PRO A 1 591 ? 22.612 17.859 -34.755 1.00 94.12 591 PRO A N 1
ATOM 4462 C CA . PRO A 1 591 ? 21.549 16.912 -34.398 1.00 94.12 591 PRO A CA 1
ATOM 4463 C C . PRO A 1 591 ? 21.057 16.033 -35.553 1.00 94.12 591 PRO A C 1
ATOM 4465 O O . PRO A 1 591 ? 20.716 14.873 -35.325 1.00 94.12 591 PRO A O 1
ATOM 4468 N N . TYR A 1 592 ? 21.044 16.564 -36.777 1.00 94.62 592 TYR A N 1
ATOM 4469 C CA . TYR A 1 592 ? 20.539 15.879 -37.973 1.00 94.62 592 TYR A CA 1
ATOM 4470 C C . TYR A 1 592 ? 21.617 15.097 -38.734 1.00 94.62 592 TYR A C 1
ATOM 4472 O O . TYR A 1 592 ? 21.298 14.338 -39.646 1.00 94.62 592 TYR A O 1
ATOM 4480 N N . GLY A 1 593 ? 22.890 15.252 -38.359 1.00 96.00 593 GLY A N 1
ATOM 4481 C CA . GLY A 1 593 ? 23.974 14.456 -38.922 1.00 96.00 593 GLY A CA 1
ATOM 4482 C C . GLY A 1 593 ? 23.818 12.975 -38.578 1.00 96.00 593 GLY A C 1
ATOM 4483 O O . GLY A 1 593 ? 23.427 12.622 -37.462 1.00 96.00 593 GLY A O 1
ATOM 4484 N N . THR A 1 594 ? 24.143 12.101 -39.528 1.00 97.06 594 THR A N 1
ATOM 4485 C CA . THR A 1 594 ? 24.153 10.649 -39.312 1.00 97.06 594 THR A CA 1
ATOM 4486 C C . THR A 1 594 ? 25.337 10.228 -38.451 1.00 97.06 594 THR A C 1
ATOM 4488 O O . THR A 1 594 ? 26.425 10.788 -38.580 1.00 97.06 594 THR A O 1
ATOM 4491 N N . VAL A 1 595 ? 25.152 9.205 -37.620 1.00 97.38 595 VAL A N 1
ATOM 4492 C CA . VAL A 1 595 ? 26.218 8.654 -36.773 1.00 97.38 595 VAL A CA 1
ATOM 4493 C C . VAL A 1 595 ? 26.988 7.579 -37.531 1.00 97.38 595 VAL A C 1
ATOM 4495 O O . VAL A 1 595 ? 26.393 6.634 -38.053 1.00 97.38 595 VAL A O 1
ATOM 4498 N N . THR A 1 596 ? 28.313 7.682 -37.572 1.00 96.69 596 THR A N 1
ATOM 4499 C CA . THR A 1 596 ? 29.159 6.633 -38.157 1.00 96.69 596 THR A CA 1
ATOM 4500 C C . THR A 1 596 ? 29.289 5.426 -37.228 1.00 96.69 596 THR A C 1
ATOM 4502 O O . THR A 1 596 ? 29.191 5.533 -36.003 1.00 96.69 596 THR A O 1
ATOM 4505 N N . ARG A 1 597 ? 29.574 4.251 -37.791 1.00 95.44 597 ARG A N 1
ATOM 4506 C CA . ARG A 1 597 ? 29.808 3.023 -37.013 1.00 95.44 597 ARG A CA 1
ATOM 4507 C C . ARG A 1 597 ? 30.938 3.183 -35.991 1.00 95.44 597 ARG A C 1
ATOM 4509 O O . ARG A 1 597 ? 30.808 2.693 -34.870 1.00 95.44 597 ARG A O 1
ATOM 4516 N N . ALA A 1 598 ? 32.012 3.894 -36.342 1.00 94.69 598 ALA A N 1
ATOM 4517 C CA . ALA A 1 598 ? 33.104 4.194 -35.418 1.00 94.69 598 ALA A CA 1
ATOM 4518 C C . ALA A 1 598 ? 32.657 5.087 -34.251 1.00 94.69 598 ALA A C 1
ATOM 4520 O O . ALA A 1 598 ? 32.943 4.761 -33.099 1.00 94.69 598 ALA A O 1
ATOM 4521 N N . GLU A 1 599 ? 31.917 6.167 -34.522 1.00 95.56 599 GLU A N 1
ATOM 4522 C CA . GLU A 1 599 ? 31.373 7.031 -33.465 1.00 95.56 599 GLU A CA 1
ATOM 4523 C C . GLU A 1 599 ? 30.439 6.261 -32.531 1.00 95.56 599 GLU A C 1
ATOM 4525 O O . GLU A 1 599 ? 30.572 6.359 -31.311 1.00 95.56 599 GLU A O 1
ATOM 4530 N N . PHE A 1 600 ? 29.532 5.458 -33.091 1.00 96.44 600 PHE A N 1
ATOM 4531 C CA . PHE A 1 600 ? 28.586 4.675 -32.305 1.00 96.44 600 PHE A CA 1
ATOM 4532 C C . PHE A 1 600 ? 29.303 3.662 -31.397 1.00 96.44 600 PHE A C 1
ATOM 4534 O O . PHE A 1 600 ? 28.966 3.567 -30.218 1.00 96.44 600 PHE A O 1
ATOM 4541 N N . MET A 1 601 ? 30.339 2.964 -31.888 1.00 94.12 601 MET A N 1
ATOM 4542 C CA . MET A 1 601 ? 31.141 2.055 -31.048 1.00 94.12 601 MET A CA 1
ATOM 4543 C C . MET A 1 601 ? 31.822 2.797 -29.901 1.00 94.12 601 MET A C 1
ATOM 4545 O O . MET A 1 601 ? 31.840 2.311 -28.774 1.00 94.12 601 MET A O 1
ATOM 4549 N N . THR A 1 602 ? 32.379 3.979 -30.163 1.00 94.06 602 THR A N 1
ATOM 4550 C CA . THR A 1 602 ? 33.015 4.787 -29.118 1.00 94.06 602 THR A CA 1
ATOM 4551 C C . THR A 1 602 ? 32.013 5.255 -28.065 1.00 94.06 602 THR A C 1
ATOM 4553 O O . THR A 1 602 ? 32.342 5.265 -26.880 1.00 94.06 602 THR A O 1
ATOM 4556 N N . ILE A 1 603 ? 30.793 5.609 -28.470 1.00 95.94 603 ILE A N 1
ATOM 4557 C CA . ILE A 1 603 ? 29.718 5.991 -27.548 1.00 95.94 603 ILE A CA 1
ATOM 4558 C C . ILE A 1 603 ? 29.297 4.793 -26.689 1.00 95.94 603 ILE A C 1
ATOM 4560 O O . ILE A 1 603 ? 29.286 4.917 -25.465 1.00 95.94 603 ILE A O 1
ATOM 4564 N N . LEU A 1 604 ? 29.033 3.627 -27.293 1.00 94.75 604 LEU A N 1
ATOM 4565 C CA . LEU A 1 604 ? 28.686 2.415 -26.540 1.00 94.75 604 LEU A CA 1
ATOM 4566 C C . LEU A 1 604 ? 29.810 1.969 -25.605 1.00 94.75 604 LEU A C 1
ATOM 4568 O O . LEU A 1 604 ? 29.541 1.589 -24.474 1.00 94.75 604 LEU A O 1
ATOM 4572 N N . SER A 1 605 ? 31.068 2.077 -26.033 1.00 92.62 605 SER A N 1
ATOM 4573 C CA . SER A 1 605 ? 32.215 1.733 -25.191 1.00 92.62 605 SER A CA 1
ATOM 4574 C C . SER A 1 605 ? 32.308 2.600 -23.939 1.00 92.62 605 SER A C 1
ATOM 4576 O O . SER A 1 605 ? 32.678 2.087 -22.886 1.00 92.62 605 SER A O 1
ATOM 4578 N N . ARG A 1 606 ? 31.960 3.892 -24.027 1.00 93.44 606 ARG A N 1
ATOM 4579 C CA . ARG A 1 606 ? 31.880 4.778 -22.853 1.00 93.44 606 ARG A CA 1
ATOM 4580 C C . ARG A 1 606 ? 30.664 4.452 -21.992 1.00 93.44 606 ARG A C 1
ATOM 4582 O O . ARG A 1 606 ? 30.797 4.333 -20.781 1.00 93.44 606 ARG A O 1
ATOM 4589 N N . ALA A 1 607 ? 29.499 4.295 -22.617 1.00 93.25 607 ALA A N 1
ATOM 4590 C CA . ALA A 1 607 ? 28.237 4.018 -21.933 1.00 93.25 607 ALA A CA 1
ATOM 4591 C C . ALA A 1 607 ? 28.249 2.682 -21.174 1.00 93.25 607 ALA A C 1
ATOM 4593 O O . ALA A 1 607 ? 27.805 2.615 -20.032 1.00 93.25 607 ALA A O 1
ATOM 4594 N N . GLY A 1 608 ? 28.806 1.638 -21.786 1.00 91.12 608 GLY A N 1
ATOM 4595 C CA . GLY A 1 608 ? 28.990 0.319 -21.186 1.00 91.12 608 GLY A CA 1
ATOM 4596 C C . GLY A 1 608 ? 30.191 0.217 -20.248 1.00 91.12 608 GLY A C 1
ATOM 4597 O O . GLY A 1 608 ? 30.446 -0.867 -19.732 1.00 91.12 608 GLY A O 1
ATOM 4598 N N . ASN A 1 609 ? 30.944 1.309 -20.045 1.00 89.12 609 ASN A N 1
ATOM 4599 C CA . ASN A 1 609 ? 32.187 1.335 -19.270 1.00 89.12 609 ASN A CA 1
ATOM 4600 C C . ASN A 1 609 ? 33.140 0.181 -19.639 1.00 89.12 609 ASN A C 1
ATOM 4602 O O . ASN A 1 609 ? 33.646 -0.549 -18.784 1.00 89.12 609 ASN A O 1
ATOM 4606 N N . TRP A 1 610 ? 33.331 -0.045 -20.939 1.00 86.88 610 TRP A N 1
ATOM 4607 C CA . TRP A 1 610 ? 34.141 -1.160 -21.406 1.00 86.88 610 TRP A CA 1
ATOM 4608 C C . TRP A 1 610 ? 35.617 -0.917 -21.098 1.00 86.88 610 TRP A C 1
ATOM 4610 O O . TRP A 1 610 ? 36.180 0.112 -21.474 1.00 86.88 610 TRP A O 1
ATOM 4620 N N . ALA A 1 611 ? 36.246 -1.891 -20.439 1.00 78.75 611 ALA A N 1
ATOM 4621 C CA . ALA A 1 611 ? 37.673 -1.853 -20.156 1.00 78.75 611 ALA A CA 1
ATOM 4622 C C . ALA A 1 611 ? 38.482 -1.723 -21.453 1.00 78.75 611 ALA A C 1
ATOM 4624 O O . ALA A 1 611 ? 38.161 -2.358 -22.459 1.00 78.75 611 ALA A O 1
ATOM 4625 N N . ALA A 1 612 ? 39.546 -0.921 -21.406 1.00 72.75 612 ALA A N 1
ATOM 4626 C CA . ALA A 1 612 ? 40.466 -0.774 -22.524 1.00 72.75 612 ALA A CA 1
ATOM 4627 C C . ALA A 1 612 ? 41.031 -2.141 -22.952 1.00 72.75 612 ALA A C 1
ATOM 4629 O O . ALA A 1 612 ? 41.343 -2.985 -22.109 1.00 72.75 612 ALA A O 1
ATOM 4630 N N . ALA A 1 613 ? 41.180 -2.348 -24.263 1.00 63.50 613 ALA A N 1
ATOM 4631 C CA . ALA A 1 613 ? 41.780 -3.570 -24.793 1.00 63.50 613 ALA A CA 1
ATOM 4632 C C . ALA A 1 613 ? 43.199 -3.776 -24.227 1.00 63.50 613 ALA A C 1
ATOM 4634 O O . ALA A 1 613 ? 44.005 -2.844 -24.235 1.00 63.50 613 ALA A O 1
ATOM 4635 N N . ARG A 1 614 ? 43.502 -5.004 -23.778 1.00 59.00 614 ARG A N 1
ATOM 4636 C CA . ARG A 1 614 ? 44.770 -5.360 -23.110 1.00 59.00 614 ARG A CA 1
ATOM 4637 C C . ARG A 1 614 ? 46.021 -5.120 -23.972 1.00 59.00 614 ARG A C 1
ATOM 4639 O O . ARG A 1 614 ? 47.054 -4.774 -23.419 1.00 59.00 614 ARG A O 1
ATOM 4646 N N . ASP A 1 615 ? 45.887 -5.179 -25.301 1.00 59.91 615 ASP A N 1
ATOM 4647 C CA . ASP A 1 615 ? 47.022 -5.128 -26.242 1.00 59.91 615 ASP A CA 1
ATOM 4648 C C . ASP A 1 615 ? 47.014 -3.893 -27.166 1.00 59.91 615 ASP A C 1
ATOM 4650 O O . ASP A 1 615 ? 47.530 -3.923 -28.282 1.00 59.91 615 ASP A O 1
ATOM 4654 N N . GLY A 1 616 ? 46.383 -2.786 -26.755 1.00 54.25 616 GLY A N 1
ATOM 4655 C CA . GLY A 1 616 ? 46.500 -1.503 -27.469 1.00 54.25 616 GLY A CA 1
ATOM 4656 C C . GLY A 1 616 ? 45.889 -1.444 -28.882 1.00 54.25 616 GLY A C 1
ATOM 4657 O O . GLY A 1 616 ? 46.111 -0.468 -29.597 1.00 54.25 616 GLY A O 1
ATOM 4658 N N . GLY A 1 617 ? 45.087 -2.432 -29.292 1.00 56.69 617 GLY A N 1
ATOM 4659 C CA . GLY A 1 617 ? 44.398 -2.415 -30.589 1.00 56.69 617 GLY A CA 1
ATOM 4660 C C . GLY A 1 617 ? 45.204 -3.004 -31.746 1.00 56.69 617 GLY A C 1
ATOM 4661 O O . GLY A 1 617 ? 45.306 -2.380 -32.807 1.00 56.69 617 GLY A O 1
ATOM 4662 N N . THR A 1 618 ? 45.763 -4.203 -31.561 1.00 55.12 618 THR A N 1
ATOM 4663 C CA . THR A 1 618 ? 46.337 -5.020 -32.642 1.00 55.12 618 THR A CA 1
ATOM 4664 C C . THR A 1 618 ? 45.369 -5.092 -33.830 1.00 55.12 618 THR A C 1
ATOM 4666 O O . THR A 1 618 ? 44.172 -5.309 -33.643 1.00 55.12 618 THR A O 1
ATOM 4669 N N . SER A 1 619 ? 45.879 -4.878 -35.052 1.00 63.62 619 SER A N 1
ATOM 4670 C CA . SER A 1 619 ? 45.082 -4.857 -36.289 1.00 63.62 619 SER A CA 1
ATOM 4671 C C . SER A 1 619 ? 44.305 -6.173 -36.446 1.00 63.62 619 SER A C 1
ATOM 4673 O O . SER A 1 619 ? 44.934 -7.201 -36.700 1.00 63.62 619 SER A O 1
ATOM 4675 N N . PRO A 1 620 ? 42.964 -6.186 -36.332 1.00 68.19 620 PRO A N 1
ATOM 4676 C CA . PRO A 1 620 ? 42.192 -7.424 -36.239 1.00 68.19 620 PRO A CA 1
ATOM 4677 C C . PRO A 1 620 ? 41.949 -8.101 -37.603 1.00 68.19 620 PRO A C 1
ATOM 4679 O O . PRO A 1 620 ? 40.928 -8.746 -37.811 1.00 68.19 620 PRO A O 1
ATOM 4682 N N . GLY A 1 62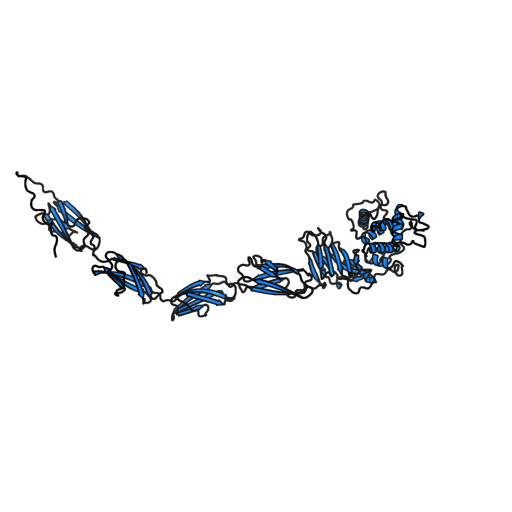1 ? 42.865 -7.930 -38.563 1.00 79.94 621 GLY A N 1
ATOM 4683 C CA . GLY A 1 621 ? 42.785 -8.553 -39.891 1.00 79.94 621 GLY A CA 1
ATOM 4684 C C . GLY A 1 621 ? 41.740 -7.949 -40.842 1.00 79.94 621 GLY A C 1
ATOM 4685 O O . GLY A 1 621 ? 41.448 -8.538 -41.879 1.00 79.94 621 GLY A O 1
ATOM 4686 N N . PHE A 1 622 ? 41.172 -6.779 -40.527 1.00 89.50 622 PHE A N 1
ATOM 4687 C CA . PHE A 1 622 ? 40.188 -6.105 -41.384 1.00 89.50 622 PHE A CA 1
ATOM 4688 C C . PHE A 1 622 ? 40.853 -5.247 -42.467 1.00 89.50 622 PHE A C 1
ATOM 4690 O O . PHE A 1 622 ? 41.742 -4.441 -42.180 1.00 89.50 622 PHE A O 1
ATOM 4697 N N . ARG A 1 623 ? 40.375 -5.364 -43.713 1.00 92.69 623 ARG A N 1
ATOM 4698 C CA . ARG A 1 623 ? 40.945 -4.682 -44.896 1.00 92.69 623 ARG A CA 1
ATOM 4699 C C . ARG A 1 623 ? 40.842 -3.159 -44.806 1.00 92.69 623 ARG A C 1
ATOM 4701 O O . ARG A 1 623 ? 41.653 -2.444 -45.382 1.00 92.69 623 ARG A O 1
ATOM 4708 N N . ASP A 1 624 ? 39.847 -2.665 -44.082 1.00 93.69 624 ASP A N 1
ATOM 4709 C CA . ASP A 1 624 ? 39.556 -1.249 -43.879 1.00 93.69 624 ASP A CA 1
ATOM 4710 C C . ASP A 1 624 ? 39.957 -0.741 -42.484 1.00 93.69 624 ASP A C 1
ATOM 4712 O O . ASP A 1 624 ? 39.548 0.351 -42.084 1.00 93.69 624 ASP A O 1
ATOM 4716 N N . TRP A 1 625 ? 40.809 -1.475 -41.753 1.00 92.25 625 TRP A N 1
ATOM 4717 C CA . TRP A 1 625 ? 41.311 -1.053 -40.438 1.00 92.25 625 TRP A CA 1
ATOM 4718 C C . TRP A 1 625 ? 41.988 0.325 -40.468 1.00 92.25 625 TRP A C 1
ATOM 4720 O O . TRP A 1 625 ? 41.821 1.125 -39.549 1.00 92.25 625 TRP A O 1
ATOM 4730 N N . ALA A 1 626 ? 42.694 0.651 -41.555 1.00 91.62 626 ALA A N 1
ATOM 4731 C CA . ALA A 1 626 ? 43.318 1.961 -41.746 1.00 91.62 626 ALA A CA 1
ATOM 4732 C C . ALA A 1 626 ? 42.304 3.124 -41.803 1.00 91.62 626 ALA A C 1
ATOM 4734 O O . ALA A 1 626 ? 42.670 4.271 -41.553 1.00 91.62 626 ALA A O 1
ATOM 4735 N N . GLN A 1 627 ? 41.026 2.854 -42.099 1.00 94.62 627 GLN A N 1
ATOM 4736 C CA . GLN A 1 627 ? 39.970 3.870 -42.100 1.00 94.62 627 GLN A CA 1
ATOM 4737 C C . GLN A 1 627 ? 39.410 4.153 -40.700 1.00 94.62 627 GLN A C 1
ATOM 4739 O O . GLN A 1 627 ? 38.691 5.143 -40.527 1.00 94.62 627 GLN A O 1
ATOM 4744 N N . VAL A 1 628 ? 39.726 3.308 -39.710 1.00 93.00 628 VAL A N 1
ATOM 4745 C CA . VAL A 1 628 ? 39.310 3.487 -38.318 1.00 93.00 628 VAL A CA 1
ATOM 4746 C C . VAL A 1 628 ? 40.055 4.685 -37.721 1.00 93.00 628 VAL A C 1
ATOM 4748 O O . VAL A 1 628 ? 41.286 4.654 -37.625 1.00 93.00 628 VAL A O 1
ATOM 4751 N N . PRO A 1 629 ? 39.342 5.736 -37.276 1.00 92.56 629 PRO A N 1
ATOM 4752 C CA . PRO A 1 629 ? 39.977 6.859 -36.601 1.00 92.56 629 PRO A CA 1
ATOM 4753 C C . PRO A 1 629 ? 40.743 6.397 -35.359 1.00 92.56 629 PRO A C 1
ATOM 4755 O O . PRO A 1 629 ? 40.274 5.524 -34.630 1.00 92.56 629 PRO A O 1
ATOM 4758 N N . TRP A 1 630 ? 41.905 6.996 -35.083 1.00 89.50 630 TRP A N 1
ATOM 4759 C CA . TRP A 1 630 ? 42.763 6.587 -33.963 1.00 89.50 630 TRP A CA 1
ATOM 4760 C C . TRP A 1 630 ? 42.016 6.572 -32.617 1.00 89.50 630 TRP A C 1
ATOM 4762 O O . TRP A 1 630 ? 42.187 5.642 -31.833 1.00 89.50 630 TRP A O 1
ATOM 4772 N N . TRP A 1 631 ? 41.111 7.532 -32.399 1.00 89.56 631 TRP A N 1
ATOM 4773 C CA . TRP A 1 631 ? 40.279 7.637 -31.197 1.00 89.56 631 TRP A CA 1
ATOM 4774 C C . TRP A 1 631 ? 39.217 6.531 -31.077 1.00 89.56 631 TRP A C 1
ATOM 4776 O O . TRP A 1 631 ? 38.715 6.284 -29.982 1.00 89.56 631 TRP A O 1
ATOM 4786 N N . ALA A 1 632 ? 38.871 5.851 -32.176 1.00 92.06 632 ALA A N 1
ATOM 4787 C CA . ALA A 1 632 ? 37.882 4.772 -32.210 1.00 92.06 632 ALA A CA 1
ATOM 4788 C C . ALA A 1 632 ? 38.507 3.376 -32.082 1.00 92.06 632 ALA A C 1
ATOM 4790 O O . ALA A 1 632 ? 37.798 2.419 -31.765 1.00 92.06 632 ALA A O 1
ATOM 4791 N N . LYS A 1 633 ? 39.821 3.242 -32.328 1.00 90.06 633 LYS A N 1
ATOM 4792 C CA . LYS A 1 633 ? 40.510 1.941 -32.408 1.00 90.06 633 LYS A CA 1
ATOM 4793 C C . LYS A 1 633 ? 40.313 1.091 -31.159 1.00 90.06 633 LYS A C 1
ATOM 4795 O O . LYS A 1 633 ? 40.001 -0.090 -31.285 1.00 90.06 633 LYS A O 1
ATOM 4800 N N . ASN A 1 634 ? 40.437 1.685 -29.972 1.00 88.12 634 ASN A N 1
ATOM 4801 C CA . ASN A 1 634 ? 40.249 0.960 -28.715 1.00 88.12 634 ASN A CA 1
ATOM 4802 C C . ASN A 1 634 ? 38.810 0.429 -28.596 1.00 88.12 634 ASN A C 1
ATOM 4804 O O . ASN A 1 634 ? 38.612 -0.777 -28.500 1.00 88.12 634 ASN A O 1
ATOM 4808 N N . ALA A 1 635 ? 37.811 1.305 -28.738 1.00 90.94 635 ALA A N 1
ATOM 4809 C CA . ALA A 1 635 ? 36.399 0.934 -28.639 1.00 90.94 635 ALA A CA 1
ATOM 4810 C C . ALA A 1 635 ? 36.002 -0.178 -29.626 1.00 90.94 635 ALA A C 1
ATOM 4812 O O . ALA A 1 635 ? 35.320 -1.129 -29.252 1.00 90.94 635 ALA A O 1
ATOM 4813 N N . ILE A 1 636 ? 36.462 -0.090 -30.879 1.00 91.81 636 ILE A N 1
ATOM 4814 C CA . ILE A 1 636 ? 36.201 -1.117 -31.898 1.00 91.81 636 ILE A CA 1
ATOM 4815 C C . ILE A 1 636 ? 36.915 -2.428 -31.558 1.00 91.81 636 ILE A C 1
ATOM 4817 O O . ILE A 1 636 ? 36.317 -3.491 -31.702 1.00 91.81 636 ILE A O 1
ATOM 4821 N N . THR A 1 637 ? 38.161 -2.374 -31.078 1.00 89.31 637 THR A N 1
ATOM 4822 C CA . THR A 1 637 ? 38.900 -3.576 -30.652 1.00 89.31 637 THR A CA 1
ATOM 4823 C C . THR A 1 637 ? 38.164 -4.290 -29.525 1.00 89.31 637 THR A C 1
ATOM 4825 O O . THR A 1 637 ? 37.952 -5.497 -29.598 1.00 89.31 637 THR A O 1
ATOM 4828 N N . VAL A 1 638 ? 37.716 -3.550 -28.510 1.00 88.69 638 VAL A N 1
ATOM 4829 C CA . VAL A 1 638 ? 36.976 -4.127 -27.383 1.00 88.69 638 VAL A CA 1
ATOM 4830 C C . VAL A 1 638 ? 35.637 -4.702 -27.846 1.00 88.69 638 VAL A C 1
ATOM 4832 O O . VAL A 1 638 ? 35.269 -5.803 -27.440 1.00 88.69 638 VAL A O 1
ATOM 4835 N N . ALA A 1 639 ? 34.931 -4.016 -28.749 1.00 89.62 639 ALA A N 1
ATOM 4836 C CA . ALA A 1 639 ? 33.689 -4.522 -29.328 1.00 89.62 639 ALA A CA 1
ATOM 4837 C C . ALA A 1 639 ? 33.894 -5.829 -30.122 1.00 89.62 639 ALA A C 1
ATOM 4839 O O . ALA A 1 639 ? 33.039 -6.713 -30.065 1.00 89.62 639 ALA A O 1
ATOM 4840 N N . LEU A 1 640 ? 35.017 -5.976 -30.835 1.00 89.19 640 LEU A N 1
ATOM 4841 C CA . LEU A 1 640 ? 35.397 -7.220 -31.517 1.00 89.19 640 LEU A CA 1
ATOM 4842 C C . LEU A 1 640 ? 35.728 -8.332 -30.512 1.00 89.19 640 LEU A C 1
ATOM 4844 O O . LEU A 1 640 ? 35.210 -9.436 -30.635 1.00 89.19 640 LEU A O 1
ATOM 4848 N N . GLN A 1 641 ? 36.524 -8.034 -29.479 1.00 87.12 641 GLN A N 1
ATOM 4849 C CA . GLN A 1 641 ? 36.896 -8.996 -28.430 1.00 87.12 641 GLN A CA 1
ATOM 4850 C C . GLN A 1 641 ? 35.683 -9.512 -27.646 1.00 87.12 641 GLN A C 1
ATOM 4852 O O . GLN A 1 641 ? 35.621 -10.689 -27.303 1.00 87.12 641 GLN A O 1
ATOM 4857 N N . LYS A 1 642 ? 34.690 -8.651 -27.399 1.00 86.44 642 LYS A N 1
ATOM 4858 C CA . LYS A 1 642 ? 33.408 -9.029 -26.783 1.00 86.44 642 LYS A CA 1
ATOM 4859 C C . LYS A 1 642 ? 32.485 -9.815 -27.728 1.00 86.44 642 LYS A C 1
ATOM 4861 O O . LYS A 1 642 ? 31.416 -10.247 -27.303 1.00 86.44 642 LYS A O 1
ATOM 4866 N N . GLY A 1 643 ? 32.831 -9.952 -29.011 1.00 88.31 643 GLY A N 1
ATOM 4867 C CA . GLY A 1 643 ? 31.956 -10.541 -30.031 1.00 88.31 643 GLY A CA 1
ATOM 4868 C C . GLY A 1 643 ? 30.707 -9.695 -30.309 1.00 88.31 643 GLY A C 1
ATOM 4869 O O . GLY A 1 643 ? 29.655 -10.203 -30.714 1.00 88.31 643 GLY A O 1
ATOM 4870 N N . TYR A 1 644 ? 30.760 -8.389 -30.037 1.00 89.00 644 TYR A N 1
ATOM 4871 C CA . TYR A 1 644 ? 29.624 -7.494 -30.248 1.00 89.00 644 TYR A CA 1
ATOM 4872 C C . TYR A 1 644 ? 29.457 -7.174 -31.728 1.00 89.00 644 TYR A C 1
ATOM 4874 O O . TYR A 1 644 ? 28.329 -7.215 -32.225 1.00 89.00 644 TYR A O 1
ATOM 4882 N N . ILE A 1 645 ? 30.571 -6.997 -32.434 1.00 88.75 645 ILE A N 1
ATOM 4883 C CA . ILE A 1 645 ? 30.644 -6.807 -33.885 1.00 88.75 645 ILE A CA 1
ATOM 4884 C C . ILE A 1 645 ? 31.550 -7.872 -34.516 1.00 88.75 645 ILE A C 1
ATOM 4886 O O . ILE A 1 645 ? 32.501 -8.302 -33.881 1.00 88.75 645 ILE A O 1
ATOM 4890 N N . ASN A 1 646 ? 31.283 -8.245 -35.773 1.00 84.69 646 ASN A N 1
ATOM 4891 C CA . ASN A 1 646 ? 32.109 -9.173 -36.572 1.00 84.69 646 ASN A CA 1
ATOM 4892 C C . ASN A 1 646 ? 32.495 -8.587 -37.952 1.00 84.69 646 ASN A C 1
ATOM 4894 O O . ASN A 1 646 ? 32.977 -9.296 -38.830 1.00 84.69 646 ASN A O 1
ATOM 4898 N N . GLY A 1 647 ? 32.252 -7.289 -38.163 1.00 83.25 647 GLY A N 1
ATOM 4899 C CA . GLY A 1 647 ? 32.244 -6.661 -39.489 1.00 83.25 647 GLY A CA 1
ATOM 4900 C C . GLY A 1 647 ? 30.856 -6.662 -40.137 1.00 83.25 647 GLY A C 1
ATOM 4901 O O . GLY A 1 647 ? 29.931 -7.308 -39.652 1.00 83.25 647 GLY A O 1
ATOM 4902 N N . VAL A 1 648 ? 30.689 -5.876 -41.202 1.00 86.12 648 VAL A N 1
ATOM 4903 C CA . VAL A 1 648 ? 29.447 -5.844 -42.005 1.00 86.12 648 VAL A CA 1
ATOM 4904 C C . VAL A 1 648 ? 29.423 -6.944 -43.066 1.00 86.12 648 VAL A C 1
ATOM 4906 O O . VAL A 1 648 ? 28.356 -7.345 -43.515 1.00 86.12 648 VAL A O 1
ATOM 4909 N N . LYS A 1 649 ? 30.609 -7.414 -43.465 1.00 86.50 649 LYS A N 1
ATOM 4910 C CA . LYS A 1 649 ? 30.886 -8.540 -44.365 1.00 86.50 649 LYS A CA 1
ATOM 4911 C C . LYS A 1 649 ? 32.242 -9.139 -43.956 1.00 86.50 649 LYS A C 1
ATOM 4913 O O . LYS A 1 649 ? 33.002 -8.441 -43.274 1.00 86.50 649 LYS A O 1
ATOM 4918 N N . PRO A 1 650 ? 32.580 -10.376 -44.364 1.00 86.31 650 PRO A N 1
ATOM 4919 C CA . PRO A 1 650 ? 33.874 -10.976 -44.042 1.00 86.31 650 PRO A CA 1
ATOM 4920 C C . PRO A 1 650 ? 35.048 -10.029 -44.348 1.00 86.31 650 PRO A C 1
ATOM 4922 O O . PRO A 1 650 ? 35.213 -9.572 -45.479 1.00 86.31 650 PRO A O 1
ATOM 4925 N N . GLY A 1 651 ? 35.831 -9.687 -43.320 1.00 88.19 651 GLY A N 1
ATOM 4926 C CA . GLY A 1 651 ? 37.011 -8.821 -43.434 1.00 88.19 651 GLY A CA 1
ATOM 4927 C C . GLY A 1 651 ? 36.754 -7.315 -43.616 1.00 88.19 651 GLY A C 1
ATOM 4928 O O . GLY A 1 651 ? 37.719 -6.590 -43.866 1.00 88.19 651 GLY A O 1
ATOM 4929 N N . VAL A 1 652 ? 35.514 -6.819 -43.472 1.00 92.62 652 VAL A N 1
ATOM 4930 C CA . VAL A 1 652 ? 35.164 -5.385 -43.624 1.00 92.62 652 VAL A CA 1
ATOM 4931 C C . VAL A 1 652 ? 34.391 -4.846 -42.411 1.00 92.62 652 VAL A C 1
ATOM 4933 O O . VAL A 1 652 ? 33.319 -5.358 -42.081 1.00 92.62 652 VAL A O 1
ATOM 4936 N N . LEU A 1 653 ? 34.878 -3.775 -41.773 1.00 91.44 653 LEU A N 1
ATOM 4937 C CA . LEU A 1 653 ? 34.224 -3.112 -40.626 1.00 91.44 653 LEU A CA 1
ATOM 4938 C C . LEU A 1 653 ? 33.241 -2.004 -41.021 1.00 91.44 653 LEU A C 1
ATOM 4940 O O . LEU A 1 653 ? 32.264 -1.771 -40.299 1.00 91.44 653 LEU A O 1
ATOM 4944 N N . ALA A 1 654 ? 33.524 -1.318 -42.126 1.00 94.56 654 ALA A N 1
ATOM 4945 C CA . ALA A 1 654 ? 32.920 -0.078 -42.601 1.00 94.56 654 ALA A CA 1
ATOM 4946 C C . ALA A 1 654 ? 32.875 1.034 -41.527 1.00 94.56 654 ALA A C 1
ATOM 4948 O O . ALA A 1 654 ? 31.797 1.532 -41.205 1.00 94.56 654 ALA A O 1
ATOM 4949 N N . PRO A 1 655 ? 34.013 1.458 -40.937 1.00 94.81 655 PRO A N 1
ATOM 4950 C CA . PRO A 1 655 ? 34.017 2.334 -39.758 1.00 94.81 655 PRO A CA 1
ATOM 4951 C C . PRO A 1 655 ? 33.440 3.734 -40.015 1.00 94.81 655 PRO A C 1
ATOM 4953 O O . PRO A 1 655 ? 32.927 4.360 -39.091 1.00 94.81 655 PRO A O 1
ATOM 4956 N N . ARG A 1 656 ? 33.503 4.217 -41.262 1.00 95.69 656 ARG A N 1
ATOM 4957 C CA . ARG A 1 656 ? 32.992 5.534 -41.679 1.00 95.69 656 ARG A CA 1
ATOM 4958 C C . ARG A 1 656 ? 31.566 5.499 -42.231 1.00 95.69 656 ARG A C 1
ATOM 4960 O O . ARG A 1 656 ? 30.996 6.556 -42.470 1.00 95.69 656 ARG A O 1
ATOM 4967 N N . ALA A 1 657 ? 30.991 4.313 -42.440 1.00 96.44 657 ALA A N 1
ATOM 4968 C CA . ALA A 1 657 ? 29.611 4.199 -42.896 1.00 96.44 657 ALA A CA 1
ATOM 4969 C C . ALA A 1 657 ? 28.643 4.595 -41.773 1.00 96.44 657 ALA A C 1
ATOM 4971 O O . ALA A 1 657 ? 28.930 4.365 -40.593 1.00 96.44 657 ALA A O 1
ATOM 4972 N N . ALA A 1 658 ? 27.498 5.169 -42.142 1.00 97.62 658 ALA A N 1
ATOM 4973 C CA . ALA A 1 658 ? 26.428 5.457 -41.196 1.00 97.62 658 ALA A CA 1
ATOM 4974 C C . ALA A 1 658 ? 25.885 4.154 -40.587 1.00 97.62 658 ALA A C 1
ATOM 4976 O O . ALA A 1 658 ? 25.745 3.146 -41.282 1.00 97.62 658 ALA A O 1
ATOM 4977 N N . ILE A 1 659 ? 25.589 4.167 -39.288 1.00 96.81 659 ILE A N 1
ATOM 4978 C CA . ILE A 1 659 ? 24.957 3.030 -38.617 1.00 96.81 659 ILE A CA 1
ATOM 4979 C C . ILE A 1 659 ? 23.446 3.035 -38.873 1.00 96.81 659 ILE A C 1
ATOM 4981 O O . ILE A 1 659 ? 22.795 4.077 -38.756 1.00 96.81 659 ILE A O 1
ATOM 4985 N N . THR A 1 660 ? 22.881 1.877 -39.220 1.00 97.12 660 THR A N 1
ATOM 4986 C CA . THR A 1 660 ? 21.429 1.730 -39.410 1.00 97.12 660 THR A CA 1
ATOM 4987 C C . THR A 1 660 ? 20.700 1.545 -38.077 1.00 97.12 660 THR A C 1
ATOM 4989 O O . THR A 1 660 ? 21.312 1.116 -37.092 1.00 97.12 660 THR A O 1
ATOM 4992 N N . LYS A 1 661 ? 19.387 1.820 -38.027 1.00 97.94 661 LYS A N 1
ATOM 4993 C CA . LYS A 1 661 ? 18.556 1.581 -36.828 1.00 97.94 661 LYS A CA 1
ATOM 4994 C C . LYS A 1 661 ? 18.650 0.126 -36.353 1.00 97.94 661 LYS A C 1
ATOM 4996 O O . LYS A 1 661 ? 18.828 -0.106 -35.161 1.00 97.94 661 LYS A O 1
ATOM 5001 N N . ALA A 1 662 ? 18.624 -0.844 -37.266 1.00 97.38 662 ALA A N 1
ATOM 5002 C CA . ALA A 1 662 ? 18.763 -2.266 -36.949 1.00 97.38 662 ALA A CA 1
ATOM 5003 C C . ALA A 1 662 ? 20.137 -2.625 -36.363 1.00 97.38 662 ALA A C 1
ATOM 5005 O O . ALA A 1 662 ? 20.229 -3.333 -35.359 1.00 97.38 662 ALA A O 1
ATOM 5006 N N . GLN A 1 663 ? 21.220 -2.105 -36.952 1.00 96.12 663 GLN A N 1
ATOM 5007 C CA . GLN A 1 663 ? 22.570 -2.299 -36.413 1.00 96.12 663 GLN A CA 1
ATOM 5008 C C . GLN A 1 663 ? 22.714 -1.679 -35.022 1.00 96.12 663 GLN A C 1
ATOM 5010 O O . GLN A 1 663 ? 23.311 -2.291 -34.136 1.00 96.12 663 GLN A O 1
ATOM 5015 N N . ALA A 1 664 ? 22.150 -0.488 -34.821 1.00 97.44 664 ALA A N 1
ATOM 5016 C CA . ALA A 1 664 ? 22.127 0.161 -33.521 1.00 97.44 664 ALA A CA 1
ATOM 5017 C C . ALA A 1 664 ? 21.331 -0.664 -32.497 1.00 97.44 664 ALA A C 1
ATOM 5019 O O . ALA A 1 664 ? 21.828 -0.873 -31.393 1.00 97.44 664 ALA A O 1
ATOM 5020 N N . ALA A 1 665 ? 20.154 -1.181 -32.870 1.00 97.81 665 ALA A N 1
ATOM 5021 C CA . ALA A 1 665 ? 19.292 -1.976 -31.994 1.00 97.81 665 ALA A CA 1
ATOM 5022 C C . ALA A 1 665 ? 20.021 -3.213 -31.460 1.00 97.81 665 ALA A C 1
ATOM 5024 O O . ALA A 1 665 ? 20.152 -3.376 -30.247 1.00 97.81 665 ALA A O 1
ATOM 5025 N N . ARG A 1 666 ? 20.618 -4.009 -32.358 1.00 96.31 666 ARG A N 1
ATOM 5026 C CA . ARG A 1 666 ? 21.399 -5.205 -32.002 1.00 96.31 666 ARG A CA 1
ATOM 5027 C C . ARG A 1 666 ? 22.489 -4.914 -30.972 1.00 96.31 666 ARG A C 1
ATOM 5029 O O . ARG A 1 666 ? 22.716 -5.691 -30.048 1.00 96.31 666 ARG A O 1
ATOM 5036 N N . LEU A 1 667 ? 23.212 -3.813 -31.154 1.00 95.81 667 LEU A N 1
ATOM 5037 C CA . LEU A 1 667 ? 24.363 -3.475 -30.315 1.00 95.81 667 LEU A CA 1
ATOM 5038 C C . LEU A 1 667 ? 23.947 -2.834 -28.989 1.00 95.81 667 LEU A C 1
ATOM 5040 O O . LEU A 1 667 ? 24.585 -3.089 -27.968 1.00 95.81 667 LEU A O 1
ATOM 5044 N N . LEU A 1 668 ? 22.854 -2.068 -28.984 1.00 96.25 668 LEU A N 1
ATOM 5045 C CA . LEU A 1 668 ? 22.245 -1.550 -27.762 1.00 96.25 668 LEU A CA 1
ATOM 5046 C C . LEU A 1 668 ? 21.722 -2.680 -26.882 1.00 96.25 668 LEU A C 1
ATOM 5048 O O . LEU A 1 668 ? 22.037 -2.683 -25.698 1.00 96.25 668 LEU A O 1
ATOM 5052 N N . VAL A 1 669 ? 21.022 -3.672 -27.445 1.00 95.38 669 VAL A N 1
ATOM 5053 C CA . VAL A 1 669 ? 20.554 -4.841 -26.680 1.00 95.38 669 VAL A CA 1
ATOM 5054 C C . VAL A 1 669 ? 21.728 -5.591 -26.051 1.00 95.38 669 VAL A C 1
ATOM 5056 O O . VAL A 1 669 ? 21.676 -5.905 -24.862 1.00 95.38 669 VAL A O 1
ATOM 5059 N N . LYS A 1 670 ? 22.829 -5.809 -26.787 1.00 94.56 670 LYS A N 1
ATOM 5060 C CA . LYS A 1 670 ? 24.046 -6.430 -26.227 1.00 94.56 670 LYS A CA 1
ATOM 5061 C C . LYS A 1 670 ? 24.604 -5.647 -25.033 1.00 94.56 670 LYS A C 1
ATOM 5063 O O . LYS A 1 670 ? 24.848 -6.242 -23.985 1.00 94.56 670 LYS A O 1
ATOM 5068 N N . MET A 1 671 ? 24.761 -4.328 -25.169 1.00 94.25 671 MET A N 1
ATOM 5069 C CA . MET A 1 671 ? 25.240 -3.468 -24.079 1.00 94.25 671 MET A CA 1
ATOM 5070 C C . MET A 1 671 ? 24.271 -3.477 -22.889 1.00 94.25 671 MET A C 1
ATOM 5072 O O . MET A 1 671 ? 24.688 -3.635 -21.747 1.00 94.25 671 MET A O 1
ATOM 5076 N N . MET A 1 672 ? 22.972 -3.325 -23.136 1.00 93.38 672 MET A N 1
ATOM 5077 C CA . MET A 1 672 ? 21.960 -3.314 -22.081 1.00 93.38 672 MET A CA 1
ATOM 5078 C C . MET A 1 672 ? 21.893 -4.648 -21.339 1.00 93.38 672 MET A C 1
ATOM 5080 O O . MET A 1 672 ? 21.735 -4.648 -20.123 1.00 93.38 672 MET A O 1
ATOM 5084 N N . THR A 1 673 ? 22.070 -5.768 -22.040 1.00 91.62 673 THR A N 1
ATOM 5085 C CA . THR A 1 673 ? 22.131 -7.102 -21.427 1.00 91.62 673 THR A CA 1
ATOM 5086 C C . THR A 1 673 ? 23.320 -7.200 -20.470 1.00 91.62 673 THR A C 1
ATOM 5088 O O . THR A 1 673 ? 23.168 -7.658 -19.339 1.00 91.62 673 THR A O 1
ATOM 5091 N N . GLU A 1 674 ? 24.496 -6.711 -20.880 1.00 90.75 674 GLU A N 1
ATOM 5092 C CA . GLU A 1 674 ? 25.690 -6.650 -20.022 1.00 90.75 674 GLU A CA 1
ATOM 5093 C C . GLU A 1 674 ? 25.452 -5.782 -18.776 1.00 90.75 674 GLU A C 1
ATOM 5095 O O . GLU A 1 674 ? 25.812 -6.170 -17.664 1.00 90.75 674 GLU A O 1
ATOM 5100 N N . LEU A 1 675 ? 24.773 -4.646 -18.947 1.00 90.69 675 LEU A N 1
ATOM 5101 C CA . LEU A 1 675 ? 24.408 -3.736 -17.860 1.00 90.69 675 LEU A CA 1
ATOM 5102 C C . LEU A 1 675 ? 23.203 -4.214 -17.027 1.00 90.69 675 LEU A C 1
ATOM 5104 O O . LEU A 1 675 ? 22.825 -3.523 -16.081 1.00 90.69 675 LEU A O 1
ATOM 5108 N N . LYS A 1 676 ? 22.602 -5.369 -17.352 1.00 90.38 676 LYS A N 1
ATOM 5109 C CA . LYS A 1 676 ? 21.371 -5.901 -16.731 1.00 90.38 676 LYS A CA 1
ATOM 5110 C C . LYS A 1 676 ? 20.203 -4.908 -16.776 1.00 90.38 676 LYS A C 1
ATOM 5112 O O . LYS A 1 676 ? 19.511 -4.703 -15.781 1.00 90.38 676 LYS A O 1
ATOM 5117 N N . ARG A 1 677 ? 20.019 -4.263 -17.928 1.00 88.06 677 ARG A N 1
ATOM 5118 C CA . ARG A 1 677 ? 18.985 -3.248 -18.181 1.00 88.06 677 ARG A CA 1
ATOM 5119 C C . ARG A 1 677 ? 17.872 -3.702 -19.128 1.00 88.06 677 ARG A C 1
ATOM 5121 O O . ARG A 1 677 ? 16.998 -2.893 -19.421 1.00 88.06 677 ARG A O 1
ATOM 5128 N N . ILE A 1 678 ? 17.898 -4.939 -19.628 1.00 84.81 678 ILE A N 1
ATOM 5129 C CA . ILE A 1 678 ? 16.882 -5.464 -20.553 1.00 84.81 678 ILE A CA 1
ATOM 5130 C C . ILE A 1 678 ? 16.557 -6.930 -20.315 1.00 84.81 678 ILE A C 1
ATOM 5132 O O . ILE A 1 678 ? 17.487 -7.664 -19.902 1.00 84.81 678 ILE A O 1
#

Foldseek 3Di:
DDDDDDDPDPDDDDDDDDDDDDDDDDWDWDDDWDPDAAAEEAADQKDKTKDFTTQDQFKDKQNHTWGADPRRITIDMDGHDAFKDKMKMWGAHPRDIDIDMGIYHHHNQAKDWFWDPDDFAAEDAAQKDKTKIFIDDAWWPWKDKVNHTDDDDGRGRMDIDMDGGDDAAKDKIKIKTAHPVGHIDIDIGIYHHHLAKDWDWDPDAAAAEDFAFKGKTKTFITNFPWKAKPNHTFDADPGITIDIDTHDPPPQKIWMWGDHVPGIDIDIGGYHYQDHKAKFWDPDAAPAEAWAQWDKTKTFIGRDPFQPPWWKQKPNDTWGADRRGMTMDGGRGHDAAWDKIKIWTDDPPDTYIDIGIYHHALAADAFHKDKDQADLCWDWGQTSVNQKIKGGHHRQDNRVFIKMKHFHDCVVAAAPLDQKDFQFTKIWIPRGDQVWIKMKHAGHPPDDPLQQLLKFKWFDPDPNDTHAQLWFRDPVRRMTMGTDRTGGIITIMRRRDDAPQLVVPPLNSLLNSCCSRVLADAPDSRGNQQFDFDFLLRVLSSLCSLLVFDFALDPPAAAPPDDSPDPSNSSNVRCVVLVLDDAPDPRHNRRGDGDFQLSLLSSLCVSLVQDFDPPQQDPPQAPCSVVRPSSSRRSVSSCVVVVLDDAPDHRHNRRGDGAGNSNSSSNSVVSSVSVSSD